Protein AF-Q23CN9-F1 (afdb_monomer)

Foldseek 3Di:
DDPVVVVVVVVVVVPDDPFDKWDWDAAPFLDQVNRFDWVPWDWDQDPVDSSTIITRGLPPDDQPDQPTARAALRNQNGNPVVPDCQREAACRNRHGHNAQDYLPDVFAFDAQAAQVRLVNNPVQWGAAPRNTTTDRHNDYPPAQAPAALPSLCRRPNQQFREAAPRNRDTFNAPDHNPAQFDDALPNLVGRDVQFSEAAPRRRDGFRAPDHNPDQFDAALPRCCTRPVCFSEAADRGRDGGNAPDHLPAQFDDAQVNQCGRPVHNQWGQALRRRDIFRAPDHLPAQFDAALRRQCRRPPPAFREAAPRRRDTHRAPDHLPAQFDDALPNCCGRPVCQSEAAPRRRDGHNAPDHLPDQFPAALPNCCTRPVCQSEAAPRRRDGHNAPDHLPDQFPAALVNCCGRPVCQREAAPRRRDGHNAPDHLPDQFPAALPNCCGRPVCQSEAAPRRRDGHNAPDHLPAQFPAALPNCCGRPVCQREAAPRRRDGFNAPDHLPDQFDAALPNCCTRPVCQREAAPRRRDGHNAPDHLPDQFQAALPNCCTRPVQQSEAAPRRRHGFGPQERHPDFDLVDPSRQAAQVRQCRRPNPQWGAQPSSRDIDRLPDQFDAALSSLCVNQPDDDLFQNHQAPRGGGHSAHLPDQFDDALPNCCGRPVPFRHADPRRRDGHDDPPDPVVVVVVVVVVVVVD

Mean predicted aligned error: 19.04 Å

Solvent-accessible surface area (backbone atoms only — not comparable to full-atom values): 35264 Å² total; per-residue (Å²): 136,67,73,68,60,59,54,54,57,60,63,64,67,73,70,76,79,79,72,41,61,23,38,77,32,80,42,96,46,66,51,38,87,67,37,83,70,37,64,98,53,50,65,35,70,29,92,91,40,75,64,25,23,18,36,61,50,32,71,85,64,52,96,84,46,85,80,43,47,48,45,37,41,63,52,16,34,9,58,24,58,89,82,44,77,23,42,17,15,16,63,79,10,41,43,55,30,61,48,76,46,51,43,77,42,90,71,29,59,41,72,72,37,37,45,71,43,21,33,55,27,36,84,50,23,17,17,19,74,82,15,39,29,49,34,84,39,99,62,55,63,84,50,66,55,82,44,37,40,70,47,18,31,59,26,50,35,91,69,17,33,20,18,21,64,83,13,44,48,60,26,70,44,93,60,55,47,81,55,69,56,80,43,39,41,69,33,17,44,59,26,30,91,74,20,39,22,16,23,67,84,13,47,43,58,28,72,49,97,58,58,50,82,53,72,57,80,42,37,42,72,40,17,41,59,26,34,65,83,18,34,21,18,22,66,86,11,50,47,58,33,70,49,95,59,56,55,84,58,70,55,81,43,41,43,69,37,24,19,56,22,63,72,35,91,44,28,17,16,22,64,82,15,44,45,68,28,72,31,92,56,56,48,83,54,69,57,82,43,37,41,69,38,18,34,41,26,31,68,95,56,23,36,28,20,20,70,87,13,47,44,58,29,69,50,93,59,61,52,83,53,70,56,78,47,39,42,72,35,14,40,57,27,34,66,83,17,34,19,19,22,67,86,14,44,44,56,28,67,45,96,56,57,52,84,55,72,53,80,41,38,42,71,33,15,43,59,30,36,65,83,17,35,21,16,22,65,83,12,47,45,57,25,70,49,95,60,56,47,83,53,72,55,81,41,36,43,70,39,16,41,58,29,32,69,83,18,36,22,17,24,69,86,14,48,44,58,31,71,50,96,61,56,54,84,56,71,56,80,41,36,41,70,41,16,37,60,27,34,69,83,18,35,20,16,21,65,84,14,50,43,60,30,70,44,96,57,58,45,82,58,68,54,81,43,41,41,71,34,16,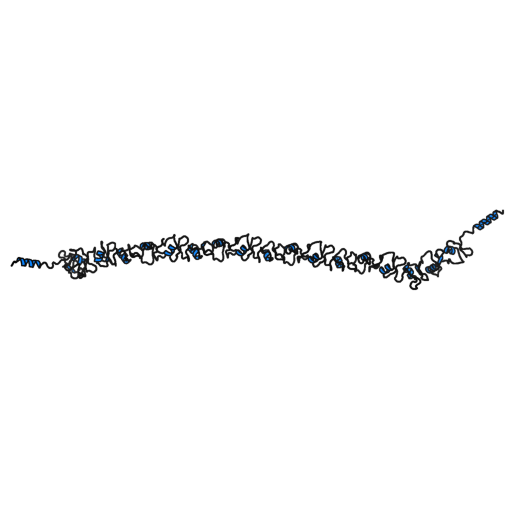39,61,28,36,64,83,16,35,22,18,23,60,82,15,47,43,60,29,71,49,95,61,57,47,83,54,74,55,80,42,35,42,72,38,16,41,60,27,35,65,80,19,35,21,15,22,69,84,13,49,44,59,25,69,42,96,59,57,48,83,52,71,55,79,40,37,42,70,36,15,40,52,26,34,66,82,19,28,18,16,20,63,79,15,48,43,59,18,55,72,91,39,73,46,69,86,63,53,45,88,39,88,91,45,43,37,38,48,66,46,19,25,58,25,76,38,85,56,25,35,32,40,98,82,11,65,45,66,42,61,55,76,54,74,49,75,39,46,40,71,54,17,25,71,57,54,42,87,85,79,68,43,32,26,18,27,21,82,63,11,27,56,30,56,51,69,58,79,64,70,57,77,43,39,41,67,49,19,38,65,25,35,67,88,22,36,36,35,38,99,83,13,58,46,57,40,67,92,82,73,75,72,66,64,63,58,58,57,57,56,57,58,66,75,74,112

Secondary structure (DSSP, 8-state):
--HHHHHHHHHHTT-S----PPPPB--SSS-GGGSPP-TT--EEE-SS-TT-EEES--TT--TT-TT-----HHHHHHHHTTT-S--EE-TTSS-EE--SS-TTSSS-B-TT--HHHHHHH-TTEEE-TTSSBEEE-SS-TT-SSS--HHHHHHHHGGGS-EE-TTSSSEE--SS-TT-SS---HHHHHHH-SS--EE-TTSS-EE--SS-TT-SS---HHHHHHH-TTS-EE-TTSS-EE--SS-TT-SS---HHHHHHHHTSTTEEE-TTSSSEEE-SS-TT-SS---HHHHHHHSTTTS-EE-TTSS-EE--SS-TT-SS---HHHHHHH-TTS-EE-TTSS-EE--SS-TT-SS---HHHHHHH-TTS-EE-TTSS-EE--SS-TT-SS---HHHHHHH-TTS-EE-TTSS-EE--SS-TT-SS---HHHHHHH-TTS-EE-TTSS-EE--SS-TT-SS---HHHHHHH-TTS-EE-TTSSSEE--SS-TT-SS---HHHHHHH-TTS-EE-TTSS-EE--SS-TT-SS---HHHHHHH-TTS-EE-TTSSSEE-TT---SS--TTSTTSPPPHHHHHHHH-TTEEE-TTSSSEEETT-SSS--HHHHHHHH-SSSSSS-EE-TTS-EESS-TT-SS---HHHHHHH-TTS-EE-TTSS-EE-S-SSHHHHHHHHHHHHT--

Radius of gyration: 93.59 Å; Cα contacts (8 Å, |Δi|>4): 1549; chains: 1; bounding box: 156×63×322 Å

InterPro domains:
  IPR009670 Cell surface immobilisation antigen SerH [PF06873] (5-372)
  IPR009670 Cell surface immobilisation antigen SerH [PF06873] (478-686)

pLDDT: mean 85.62, std 9.54, range [46.31, 95.75]

Structure (mmCIF, N/CA/C/O backbone):
data_AF-Q23CN9-F1
#
_entry.id   AF-Q23CN9-F1
#
loop_
_atom_site.group_PDB
_atom_site.id
_atom_site.type_symbol
_atom_site.label_atom_id
_atom_site.label_alt_id
_atom_site.label_comp_id
_atom_site.label_asym_id
_atom_site.label_entity_id
_atom_site.label_seq_id
_atom_site.pdbx_PDB_ins_code
_atom_site.Cartn_x
_atom_site.Cartn_y
_atom_site.Cartn_z
_atom_site.occupancy
_atom_site.B_iso_or_equiv
_atom_site.auth_seq_id
_atom_site.auth_comp_id
_atom_site.auth_asym_id
_atom_site.auth_atom_id
_atom_site.pdbx_PDB_model_num
ATOM 1 N N . MET A 1 1 ? -67.513 -4.764 156.537 1.00 50.72 1 MET A N 1
ATOM 2 C CA . MET A 1 1 ? -66.844 -5.267 155.318 1.00 50.72 1 MET A CA 1
ATOM 3 C C . MET A 1 1 ? -67.915 -5.419 154.244 1.00 50.72 1 MET A C 1
ATOM 5 O O . MET A 1 1 ? -68.909 -6.083 154.500 1.00 50.72 1 MET A O 1
ATOM 9 N N . ASN A 1 2 ? -67.818 -4.654 153.153 1.00 48.16 2 ASN A N 1
ATOM 10 C CA . ASN A 1 2 ? -68.946 -4.313 152.275 1.00 48.16 2 ASN A CA 1
ATOM 11 C C . ASN A 1 2 ? -69.102 -5.338 151.135 1.00 48.16 2 ASN A C 1
ATOM 13 O O . ASN A 1 2 ? -68.243 -5.419 150.259 1.00 48.16 2 ASN A O 1
ATOM 17 N N . ILE A 1 3 ? -70.211 -6.084 151.122 1.00 61.31 3 ILE A N 1
ATOM 18 C CA . ILE A 1 3 ? -70.510 -7.171 150.163 1.00 61.31 3 ILE A CA 1
ATOM 19 C C . ILE A 1 3 ? -70.499 -6.709 148.688 1.00 61.31 3 ILE A C 1
ATOM 21 O O . ILE A 1 3 ? -70.297 -7.510 147.780 1.00 61.31 3 ILE A O 1
ATOM 25 N N . LYS A 1 4 ? -70.627 -5.397 148.444 1.00 62.03 4 LYS A N 1
ATOM 26 C CA . LYS A 1 4 ? -70.562 -4.788 147.107 1.00 62.03 4 LYS A CA 1
ATOM 27 C C . LYS A 1 4 ? -69.176 -4.875 146.451 1.00 62.03 4 LYS A C 1
ATOM 29 O O . LYS A 1 4 ? -69.109 -4.913 145.229 1.00 62.03 4 LYS A O 1
ATOM 34 N N . PHE A 1 5 ? -68.089 -4.954 147.224 1.00 61.09 5 PHE A N 1
ATOM 35 C CA . PHE A 1 5 ? -66.735 -5.045 146.655 1.00 61.09 5 PHE A CA 1
ATOM 36 C C . PHE A 1 5 ? -66.397 -6.466 146.168 1.00 61.09 5 PHE A C 1
ATOM 38 O O . PHE A 1 5 ? -65.667 -6.622 145.196 1.00 61.09 5 PHE A O 1
ATOM 45 N N . LEU A 1 6 ? -66.989 -7.503 146.779 1.00 60.62 6 LEU A N 1
ATOM 46 C CA . LEU A 1 6 ? -66.800 -8.895 146.352 1.00 60.62 6 LEU A CA 1
ATOM 47 C C . LEU A 1 6 ? -67.572 -9.206 145.056 1.00 60.62 6 LEU A C 1
ATOM 49 O O . LEU A 1 6 ? -67.074 -9.928 144.201 1.00 60.62 6 LEU A O 1
ATOM 53 N N . ILE A 1 7 ? -68.761 -8.614 144.879 1.00 63.31 7 ILE A N 1
ATOM 54 C CA . ILE A 1 7 ? -69.578 -8.793 143.666 1.00 63.31 7 ILE A CA 1
ATOM 55 C C . ILE A 1 7 ? -68.938 -8.089 142.460 1.00 63.31 7 ILE A C 1
ATOM 57 O O . ILE A 1 7 ? -68.942 -8.644 141.366 1.00 63.31 7 ILE A O 1
ATOM 61 N N . PHE A 1 8 ? -68.320 -6.918 142.651 1.00 62.66 8 PHE A N 1
ATOM 62 C CA . PHE A 1 8 ? -67.631 -6.225 141.557 1.00 62.66 8 PHE A CA 1
ATOM 63 C C . PHE A 1 8 ? -66.349 -6.953 141.117 1.00 62.66 8 PHE A C 1
ATOM 65 O O . PHE A 1 8 ? -66.062 -6.996 139.929 1.00 62.66 8 PHE A O 1
ATOM 72 N N . TYR A 1 9 ? -65.626 -7.595 142.044 1.00 59.12 9 TYR A N 1
ATOM 73 C CA . TYR A 1 9 ? -64.430 -8.386 141.718 1.00 59.12 9 TYR A CA 1
ATOM 74 C C . TYR A 1 9 ? -64.764 -9.746 141.070 1.00 59.12 9 TYR A C 1
ATOM 76 O O . TYR A 1 9 ? -63.993 -10.252 140.261 1.00 59.12 9 TYR A O 1
ATOM 84 N N . LEU A 1 10 ? -65.931 -10.330 141.376 1.00 54.91 10 LEU A N 1
ATOM 85 C CA . LEU A 1 10 ? -66.420 -11.549 140.715 1.00 54.91 10 LEU A CA 1
ATOM 86 C C . LEU A 1 10 ? -67.009 -11.283 139.315 1.00 54.91 10 LEU A C 1
ATOM 88 O O . LEU A 1 10 ? -66.967 -12.174 138.474 1.00 54.91 10 LEU A O 1
ATOM 92 N N . LEU A 1 11 ? -67.500 -10.068 139.036 1.00 53.75 11 LEU A N 1
ATOM 93 C CA . LEU A 1 11 ? -68.001 -9.667 137.709 1.00 53.75 11 LEU A CA 1
ATOM 94 C C . LEU A 1 11 ? -66.905 -9.186 136.743 1.00 53.75 11 LEU A C 1
ATOM 96 O O . LEU A 1 11 ? -67.138 -9.165 135.539 1.00 53.75 11 LEU A O 1
ATOM 100 N N . THR A 1 12 ? -65.710 -8.836 137.227 1.00 50.97 12 THR A N 1
ATOM 101 C CA . THR A 1 12 ? -64.569 -8.480 136.361 1.00 50.97 12 THR A CA 1
ATOM 102 C C . THR A 1 12 ? -63.646 -9.659 136.040 1.00 50.97 12 THR A C 1
ATOM 104 O O . THR A 1 12 ? -62.832 -9.545 135.129 1.00 50.97 12 THR A O 1
ATOM 107 N N . LEU A 1 13 ? -63.795 -10.811 136.712 1.00 49.66 13 LEU A N 1
ATOM 108 C CA . LEU A 1 13 ? -63.097 -12.056 136.348 1.00 49.66 13 LEU A CA 1
ATOM 109 C C . LEU A 1 13 ? -63.828 -12.904 135.286 1.00 49.66 13 LEU A C 1
ATOM 111 O O . LEU A 1 13 ? -63.243 -13.861 134.789 1.00 49.66 13 LEU A O 1
ATOM 115 N N . SER A 1 14 ? -65.058 -12.554 134.890 1.00 46.31 14 SER A N 1
ATOM 116 C CA . SER A 1 14 ? -65.811 -13.255 133.833 1.00 46.31 14 SER A CA 1
ATOM 117 C C . SER A 1 14 ? -65.694 -12.624 132.436 1.00 46.31 14 SER A C 1
ATOM 119 O O . SER A 1 14 ? -66.422 -13.023 131.532 1.00 46.31 14 SER A O 1
ATOM 121 N N . GLN A 1 15 ? -64.778 -11.668 132.228 1.00 48.50 15 GLN A N 1
ATOM 122 C CA . GLN A 1 15 ? -64.507 -11.072 130.907 1.00 48.50 15 GLN A CA 1
ATOM 123 C C . GLN A 1 15 ? -63.141 -11.439 130.308 1.00 48.50 15 GLN A C 1
ATOM 125 O O . GLN A 1 15 ? -62.674 -10.783 129.380 1.00 48.50 15 GLN A O 1
ATOM 130 N N . VAL A 1 16 ? -62.496 -12.504 130.785 1.00 54.53 16 VAL A N 1
ATOM 131 C CA . VAL A 1 16 ? -61.285 -13.019 130.137 1.00 54.53 16 VAL A CA 1
ATOM 132 C C . VAL A 1 16 ? -61.692 -14.185 129.230 1.00 54.53 16 VAL A C 1
ATOM 134 O O . VAL A 1 16 ? -62.130 -15.219 129.724 1.00 54.53 16 VAL A O 1
ATOM 137 N N . PHE A 1 17 ? -61.556 -13.970 127.915 1.00 54.41 17 PHE A N 1
ATOM 138 C CA . PHE A 1 17 ? -61.868 -14.864 126.782 1.00 54.41 17 PHE A CA 1
ATOM 139 C C . PHE A 1 17 ? -63.348 -14.940 126.354 1.00 54.41 17 PHE A C 1
ATOM 141 O O . PHE A 1 17 ? -63.997 -15.977 126.470 1.00 54.41 17 PHE A O 1
ATOM 148 N N . ALA A 1 18 ? -63.877 -13.856 125.773 1.00 58.28 18 ALA A N 1
ATOM 149 C CA . ALA A 1 18 ? -64.993 -14.001 124.838 1.00 58.28 18 ALA A CA 1
ATOM 150 C C . ALA A 1 18 ? -64.440 -14.621 123.544 1.00 58.28 18 ALA A C 1
ATOM 152 O O . ALA A 1 18 ? -63.675 -13.971 122.832 1.00 58.28 18 ALA A O 1
ATOM 153 N N . GLN A 1 19 ? -64.780 -15.885 123.286 1.00 70.31 19 GLN A N 1
ATOM 154 C CA . GLN A 1 19 ? -64.526 -16.528 121.995 1.00 70.31 19 GLN A CA 1
ATOM 155 C C . GLN A 1 19 ? -65.208 -15.688 120.911 1.00 70.31 19 GLN A C 1
ATOM 157 O O . GLN A 1 19 ? -66.369 -15.307 121.075 1.00 70.31 19 GLN A O 1
ATOM 162 N N . ILE A 1 20 ? -64.482 -15.360 119.842 1.00 81.44 20 ILE A N 1
ATOM 163 C CA . ILE A 1 20 ? -65.046 -14.658 118.684 1.00 81.44 20 ILE A CA 1
ATOM 164 C C . ILE A 1 20 ? -65.375 -15.748 117.666 1.00 81.44 20 ILE A C 1
ATOM 166 O O . ILE A 1 20 ? -64.454 -16.206 116.983 1.00 81.44 20 ILE A O 1
ATOM 170 N N . PRO A 1 21 ? -66.632 -16.221 117.587 1.00 83.19 21 PRO A N 1
ATOM 171 C CA . PRO A 1 21 ? -67.009 -17.180 116.560 1.00 83.19 21 PRO A CA 1
ATOM 172 C C . PRO A 1 21 ? -66.819 -16.554 115.175 1.00 83.19 21 PRO A C 1
ATOM 174 O O . PRO A 1 21 ? -67.012 -15.350 114.989 1.00 83.19 21 PRO A O 1
ATOM 177 N N . GLY A 1 22 ? -66.426 -17.375 114.205 1.00 86.75 22 GLY A N 1
ATOM 178 C CA . GLY A 1 22 ? -66.382 -16.968 112.807 1.00 86.75 22 GLY A CA 1
ATOM 179 C C . GLY A 1 22 ? -67.782 -16.728 112.232 1.00 86.75 22 GLY A C 1
ATOM 180 O O . GLY A 1 22 ? -68.793 -17.143 112.793 1.00 86.75 22 GLY A O 1
ATOM 181 N N . ALA A 1 23 ? -67.840 -16.065 111.084 1.00 88.25 23 ALA A N 1
ATOM 182 C CA . ALA A 1 23 ? -69.029 -15.939 110.262 1.00 88.25 23 ALA A CA 1
ATOM 183 C C . ALA A 1 23 ? -69.359 -17.237 109.525 1.00 88.25 23 ALA A C 1
ATOM 185 O O . ALA A 1 23 ? -68.471 -18.037 109.205 1.00 88.25 23 ALA A O 1
ATOM 186 N N . ASP A 1 24 ? -70.641 -17.381 109.204 1.00 88.81 24 ASP A N 1
ATOM 187 C CA . ASP A 1 24 ? -71.175 -18.473 108.404 1.00 88.81 24 ASP A CA 1
ATOM 188 C C . ASP A 1 24 ? -70.542 -18.518 107.007 1.00 88.81 24 ASP A C 1
ATOM 190 O O . ASP A 1 24 ? -70.608 -17.552 106.243 1.00 88.81 24 ASP A O 1
ATOM 194 N N . VAL A 1 25 ? -69.983 -19.673 106.644 1.00 89.00 25 VAL A N 1
ATOM 195 C CA . VAL A 1 25 ? -69.481 -19.957 105.295 1.00 89.00 25 VAL A CA 1
ATOM 196 C C . VAL A 1 25 ? -70.032 -21.275 104.762 1.00 89.00 25 VAL A C 1
ATOM 198 O O . VAL A 1 25 ? -70.425 -22.169 105.515 1.00 89.00 25 VAL A O 1
ATOM 201 N N . ASN A 1 26 ? -70.067 -21.397 103.436 1.00 88.94 26 ASN A N 1
ATOM 202 C CA . ASN A 1 26 ? -70.560 -22.587 102.754 1.00 88.94 26 ASN A CA 1
ATOM 203 C C . ASN A 1 26 ? -69.397 -23.532 102.426 1.00 88.94 26 ASN A C 1
ATOM 205 O O . ASN A 1 26 ? -68.664 -23.313 101.460 1.00 88.94 26 ASN A O 1
ATOM 209 N N . CYS A 1 27 ? -69.227 -24.580 103.228 1.00 83.50 27 CYS A N 1
ATOM 210 C CA . CYS A 1 27 ? -68.338 -25.679 102.866 1.00 83.50 27 CYS A CA 1
ATOM 211 C C . CYS A 1 27 ? -68.999 -26.538 101.779 1.00 83.50 27 CYS A C 1
ATOM 213 O O . CYS A 1 27 ? -70.216 -26.572 101.655 1.00 83.50 27 CYS A O 1
ATOM 215 N N . SER A 1 28 ? -68.214 -27.250 100.971 1.00 79.81 28 SER A N 1
ATOM 216 C CA . SER A 1 28 ? -68.695 -28.040 99.818 1.00 79.81 28 SER A CA 1
ATOM 217 C C . SER A 1 28 ? -69.772 -29.096 100.145 1.00 79.81 28 SER A C 1
ATOM 219 O O . SER A 1 28 ? -70.374 -29.661 99.233 1.00 79.81 28 SER A O 1
ATOM 221 N N . SER A 1 29 ? -70.046 -29.339 101.429 1.00 77.12 29 SER A N 1
ATOM 222 C CA . SER A 1 29 ? -71.188 -30.091 101.946 1.00 77.12 29 SER A CA 1
ATOM 223 C C . SER A 1 29 ? -71.685 -29.471 103.258 1.00 77.12 29 SER A C 1
ATOM 225 O O . SER A 1 29 ? -70.919 -28.782 103.928 1.00 77.12 29 SER A O 1
ATOM 227 N N . SER A 1 30 ? -72.906 -29.809 103.688 1.00 75.94 30 SER A N 1
ATOM 228 C CA . SER A 1 30 ? -73.444 -29.434 105.008 1.00 75.94 30 SER A CA 1
ATOM 229 C C . SER A 1 30 ? -72.707 -30.081 106.193 1.00 75.94 30 SER A C 1
ATOM 231 O O . SER A 1 30 ? -73.055 -29.813 107.336 1.00 75.94 30 SER A O 1
ATOM 233 N N . ASP A 1 31 ? -71.728 -30.956 105.946 1.00 85.06 31 ASP A N 1
ATOM 234 C CA . ASP A 1 31 ? -70.850 -31.531 106.963 1.00 85.06 31 ASP A CA 1
ATOM 235 C C . ASP A 1 31 ? -69.568 -30.692 107.088 1.00 85.06 31 ASP A C 1
ATOM 237 O O . ASP A 1 31 ? -68.733 -30.655 106.177 1.00 85.06 31 ASP A O 1
ATOM 241 N N . CYS A 1 32 ? -69.408 -30.026 108.234 1.00 86.50 32 CYS A N 1
ATOM 242 C CA . CYS A 1 32 ? -68.279 -29.134 108.500 1.00 86.50 32 CYS A CA 1
ATOM 243 C C . CYS A 1 32 ? -66.931 -29.852 108.645 1.00 86.50 32 CYS A C 1
ATOM 245 O O . CYS A 1 32 ? -65.888 -29.198 108.634 1.00 86.50 32 CYS A O 1
ATOM 247 N N . SER A 1 33 ? -66.914 -31.187 108.718 1.00 84.12 33 SER A N 1
ATOM 248 C CA . SER A 1 33 ? -65.672 -31.962 108.628 1.00 84.12 33 SER A CA 1
ATOM 249 C C . SER A 1 33 ? -65.053 -31.951 107.222 1.00 84.12 33 SER A C 1
ATOM 251 O O . SER A 1 33 ? -63.854 -32.186 107.086 1.00 84.12 33 SER A O 1
ATOM 253 N N . ASN A 1 34 ? -65.836 -31.606 106.190 1.00 86.31 34 ASN A N 1
ATOM 254 C CA . ASN A 1 34 ? -65.372 -31.475 104.804 1.00 86.31 34 ASN A CA 1
ATOM 255 C C . ASN A 1 34 ? -64.870 -30.062 104.458 1.00 86.31 34 ASN A C 1
ATOM 257 O O . ASN A 1 34 ? -64.465 -29.812 103.320 1.00 86.31 34 ASN A O 1
ATOM 261 N N . CYS A 1 35 ? -64.900 -29.122 105.408 1.00 87.62 35 CYS A N 1
ATOM 262 C CA . CYS A 1 35 ? -64.265 -27.821 105.230 1.00 87.62 35 CYS A CA 1
ATOM 263 C C . CYS A 1 35 ? -62.733 -27.980 105.122 1.00 87.62 35 CYS A C 1
ATOM 265 O O . CYS A 1 35 ? -62.167 -28.895 105.729 1.00 87.62 35 CYS A O 1
ATOM 267 N N . PRO A 1 36 ? -62.024 -27.089 104.401 1.00 87.94 36 PRO A N 1
ATOM 268 C CA . PRO A 1 36 ? -60.571 -27.159 104.309 1.00 87.94 36 PRO A CA 1
ATOM 269 C C . PRO A 1 36 ? -59.924 -27.130 105.703 1.00 87.94 36 PRO A C 1
ATOM 271 O O . PRO A 1 36 ? -60.311 -26.296 106.531 1.00 87.94 36 PRO A O 1
ATOM 274 N N . PRO A 1 37 ? -58.942 -28.006 105.980 1.00 82.88 37 PRO A N 1
ATOM 275 C CA . PRO A 1 37 ? -58.291 -28.049 107.281 1.00 82.88 37 PRO A CA 1
ATOM 276 C C . PRO A 1 37 ? -57.591 -26.716 107.560 1.00 82.88 37 PRO A C 1
ATOM 278 O O . PRO A 1 37 ? -56.769 -26.275 106.764 1.00 82.88 37 PRO A O 1
ATOM 281 N N . ALA A 1 38 ? -57.901 -26.094 108.697 1.00 81.62 38 ALA A N 1
ATOM 282 C CA . ALA A 1 38 ? -57.272 -24.859 109.157 1.00 81.62 38 ALA A CA 1
ATOM 283 C C . ALA A 1 38 ? -56.422 -25.170 110.396 1.00 81.62 38 ALA A C 1
ATOM 285 O O . ALA A 1 38 ? -56.951 -25.482 111.462 1.00 81.62 38 ALA A O 1
ATOM 286 N N . SER A 1 39 ? -55.094 -25.140 110.256 1.00 80.88 39 SER A N 1
ATOM 287 C CA . SER A 1 39 ? -54.181 -25.546 111.332 1.00 80.88 39 SER A CA 1
ATOM 288 C C . SER A 1 39 ? -54.361 -24.668 112.574 1.00 80.88 39 SER A C 1
ATOM 290 O O . SER A 1 39 ? -54.199 -23.451 112.506 1.00 80.88 39 SER A O 1
ATOM 292 N N . GLY A 1 40 ? -54.706 -25.285 113.708 1.00 82.06 40 GLY A N 1
ATOM 293 C CA . GLY A 1 40 ? -54.979 -24.581 114.967 1.00 82.06 40 GLY A CA 1
ATOM 294 C C . GLY A 1 40 ? -56.414 -24.064 115.131 1.00 82.06 40 GLY A C 1
ATOM 295 O O . GLY A 1 40 ? -56.702 -23.438 116.148 1.00 82.06 40 GLY A O 1
ATOM 296 N N . PHE A 1 41 ? -57.317 -24.353 114.187 1.00 87.81 41 PHE A N 1
ATOM 297 C CA . PHE A 1 41 ? -58.720 -23.935 114.230 1.00 87.81 41 PHE A CA 1
ATOM 298 C C . PHE A 1 41 ? -59.663 -25.119 113.997 1.00 87.81 41 PHE A C 1
ATOM 300 O O . PHE A 1 41 ? -59.309 -26.100 113.348 1.00 87.81 41 PHE A O 1
ATOM 307 N N . THR A 1 42 ? -60.876 -25.036 114.547 1.00 89.44 42 THR A N 1
ATOM 308 C CA . THR A 1 42 ? -61.881 -26.106 114.443 1.00 89.44 42 THR A CA 1
ATOM 309 C C . THR A 1 42 ? -63.133 -25.578 113.759 1.00 89.44 42 THR A C 1
ATOM 311 O O . THR A 1 42 ? -63.693 -24.569 114.191 1.00 89.44 42 THR A O 1
ATOM 314 N N . TRP A 1 43 ? -63.564 -26.269 112.704 1.00 91.19 43 TRP A N 1
ATOM 315 C CA . TRP A 1 43 ? -64.849 -26.039 112.052 1.00 91.19 43 TRP A CA 1
ATOM 316 C C . TRP A 1 43 ? -65.971 -26.692 112.855 1.00 91.19 43 TRP A C 1
ATOM 318 O O . TRP A 1 43 ? -65.872 -27.861 113.230 1.00 91.19 43 TRP A O 1
ATOM 328 N N . ILE A 1 44 ? -67.047 -25.951 113.092 1.00 90.56 44 ILE A N 1
ATOM 329 C CA . ILE A 1 44 ? -68.270 -26.444 113.726 1.00 90.56 44 ILE A CA 1
ATOM 330 C C . ILE A 1 44 ? -69.490 -26.030 112.900 1.00 90.56 44 ILE A C 1
ATOM 332 O O . ILE A 1 44 ? -69.430 -25.083 112.112 1.00 90.56 44 ILE A O 1
ATOM 336 N N . GLN A 1 45 ? -70.604 -26.739 113.089 1.00 90.12 45 GLN A N 1
ATOM 337 C CA . GLN A 1 45 ? -71.892 -26.348 112.515 1.00 90.12 45 GLN A CA 1
ATOM 338 C C . GLN A 1 45 ? -72.306 -24.980 113.063 1.00 90.12 45 GLN A C 1
ATOM 340 O O . GLN A 1 45 ? -72.236 -24.766 114.277 1.00 90.12 45 GLN A O 1
ATOM 345 N N . SER A 1 46 ? -72.768 -24.080 112.194 1.00 87.62 46 SER A N 1
ATOM 346 C CA . SER A 1 46 ? -73.350 -22.818 112.648 1.00 87.62 46 SER A CA 1
ATOM 347 C C . SER A 1 46 ? -74.590 -23.079 113.503 1.00 87.62 46 SER A C 1
ATOM 349 O O . SER A 1 46 ? -75.441 -23.910 113.169 1.00 87.62 46 SER A O 1
ATOM 351 N N . THR A 1 47 ? -74.705 -22.350 114.612 1.00 84.62 47 THR A N 1
ATOM 352 C CA . THR A 1 47 ? -75.905 -22.373 115.455 1.00 84.62 47 THR A CA 1
ATOM 353 C C . THR A 1 47 ? -77.087 -21.672 114.793 1.00 84.62 47 THR A C 1
ATOM 355 O O . THR A 1 47 ? -78.231 -22.008 115.099 1.00 84.62 47 THR A O 1
ATOM 358 N N . ASP A 1 48 ? -76.814 -20.742 113.875 1.00 84.94 48 ASP A N 1
ATOM 359 C CA . ASP A 1 48 ? -77.822 -19.905 113.224 1.00 84.94 48 ASP A CA 1
ATOM 360 C C . ASP A 1 48 ? -78.320 -20.531 111.913 1.00 84.94 48 ASP A C 1
ATOM 362 O O . ASP A 1 48 ? -79.483 -20.360 111.538 1.00 84.94 48 ASP A O 1
ATOM 366 N N . ASN A 1 49 ? -77.478 -21.319 111.235 1.00 86.19 49 ASN A N 1
ATOM 367 C CA . ASN A 1 49 ? -77.848 -22.027 110.014 1.00 86.19 49 ASN A CA 1
ATOM 368 C C . ASN A 1 49 ? -77.201 -23.416 109.929 1.00 86.19 49 ASN A C 1
ATOM 370 O O . ASN A 1 49 ? -76.026 -23.555 109.607 1.00 86.19 49 ASN A O 1
ATOM 374 N N . GLN A 1 50 ? -78.004 -24.470 110.100 1.00 83.94 50 GLN A N 1
ATOM 375 C CA . GLN A 1 50 ? -77.527 -25.860 110.046 1.00 83.94 50 GLN A CA 1
ATOM 376 C C . GLN A 1 50 ? -76.938 -26.284 108.688 1.00 83.94 50 GLN A C 1
ATOM 378 O O . GLN A 1 50 ? -76.383 -27.369 108.605 1.00 83.94 50 GLN A O 1
ATOM 383 N N . ASN A 1 51 ? -77.023 -25.473 107.629 1.00 86.31 51 ASN A N 1
ATOM 384 C CA . ASN A 1 51 ? -76.366 -25.753 106.347 1.00 86.31 51 ASN A CA 1
ATOM 385 C C . ASN A 1 51 ? -75.021 -25.027 106.170 1.00 86.31 51 ASN A C 1
ATOM 387 O O . ASN A 1 51 ? -74.399 -25.180 105.123 1.00 86.31 51 ASN A O 1
ATOM 391 N N . LEU A 1 52 ? -74.589 -24.225 107.147 1.00 89.88 52 LEU A N 1
ATOM 392 C CA . LEU A 1 52 ? -73.357 -23.438 107.095 1.00 89.88 52 LEU A CA 1
ATOM 393 C C . LEU A 1 52 ? -72.408 -23.834 108.229 1.00 89.88 52 LEU A C 1
ATOM 395 O O . LEU A 1 52 ? -72.809 -24.400 109.250 1.00 89.88 52 LEU A O 1
ATOM 399 N N . CYS A 1 53 ? -71.133 -23.525 108.031 1.00 91.44 53 CYS A N 1
ATOM 400 C CA . CYS A 1 53 ? -70.058 -23.836 108.961 1.00 91.44 53 CYS A CA 1
ATOM 401 C C . CYS A 1 53 ? -69.385 -22.557 109.445 1.00 91.44 53 CYS A C 1
ATOM 403 O O . CYS A 1 53 ? -69.280 -21.585 108.698 1.00 91.44 53 CYS A O 1
ATOM 405 N N . ILE A 1 54 ? -68.898 -22.578 110.683 1.00 91.25 54 ILE A N 1
ATOM 406 C CA . ILE A 1 54 ? -68.129 -21.485 111.286 1.00 91.25 54 ILE A CA 1
ATOM 407 C C . ILE A 1 54 ? -66.851 -22.029 111.912 1.00 91.25 54 ILE A C 1
ATOM 409 O O . ILE A 1 54 ? -66.798 -23.183 112.345 1.00 91.25 54 ILE A O 1
ATOM 413 N N . ILE A 1 55 ? -65.819 -21.196 112.008 1.00 91.31 55 ILE A N 1
ATOM 414 C CA . ILE A 1 55 ? -64.696 -21.472 112.905 1.00 91.31 55 ILE A CA 1
ATOM 415 C C . ILE A 1 55 ? -65.140 -21.184 114.339 1.00 91.31 55 ILE A C 1
ATOM 417 O O . ILE A 1 55 ? -65.624 -20.094 114.636 1.00 91.31 55 ILE A O 1
ATOM 421 N N . GLN A 1 56 ? -64.963 -22.161 115.232 1.00 88.81 56 GLN A N 1
ATOM 422 C CA . GLN A 1 56 ? -65.412 -22.077 116.624 1.00 88.81 56 GLN A CA 1
ATOM 423 C C . GLN A 1 56 ? -64.854 -20.849 117.358 1.00 88.81 56 GLN A C 1
ATOM 425 O O . GLN A 1 56 ? -65.558 -20.241 118.162 1.00 88.81 56 GLN A O 1
ATOM 430 N N . ASP A 1 57 ? -63.592 -20.504 117.101 1.00 87.94 57 ASP A N 1
ATOM 431 C CA . ASP A 1 57 ? -62.930 -19.373 117.739 1.00 87.94 57 ASP A CA 1
ATOM 432 C C . ASP A 1 57 ? -61.831 -18.790 116.844 1.00 87.94 57 ASP A C 1
ATOM 434 O O . ASP A 1 57 ? -60.803 -19.420 116.582 1.00 87.94 57 ASP A O 1
ATOM 438 N N . CYS A 1 58 ? -62.052 -17.566 116.382 1.00 87.00 58 CYS A N 1
ATOM 439 C CA . CYS A 1 58 ? -61.139 -16.819 115.531 1.00 87.00 58 CYS A CA 1
ATOM 440 C C . CYS A 1 58 ? -60.156 -15.942 116.316 1.00 87.00 58 CYS A C 1
ATOM 442 O O . CYS A 1 58 ? -59.298 -15.308 115.706 1.00 87.00 58 CYS A O 1
ATOM 444 N N . THR A 1 59 ? -60.222 -15.907 117.652 1.00 83.88 59 THR A N 1
ATOM 445 C CA . THR A 1 59 ? -59.351 -15.048 118.482 1.00 83.88 59 THR A CA 1
ATOM 446 C C . THR A 1 59 ? -57.861 -15.369 118.351 1.00 83.88 59 THR A C 1
ATOM 448 O O . THR A 1 59 ? -57.025 -14.483 118.514 1.00 83.88 59 THR A O 1
ATOM 451 N N . ASN A 1 60 ? -57.520 -16.616 118.013 1.00 80.44 60 ASN A N 1
ATOM 452 C CA . ASN A 1 60 ? -56.138 -17.056 117.797 1.00 80.44 60 ASN A CA 1
ATOM 453 C C . ASN A 1 60 ? -55.593 -16.689 116.406 1.00 80.44 60 ASN A C 1
ATOM 455 O O . ASN A 1 60 ? -54.401 -16.874 116.135 1.00 80.44 60 ASN A O 1
ATOM 459 N N . TYR A 1 61 ? -56.441 -16.177 115.510 1.00 83.75 61 TYR A N 1
ATOM 460 C CA . TYR A 1 61 ? -55.980 -15.638 114.242 1.00 83.75 61 TYR A CA 1
ATOM 461 C C . TYR A 1 61 ? -55.414 -14.233 114.447 1.00 83.75 61 TYR A C 1
ATOM 463 O O . TYR A 1 61 ? -56.041 -13.355 115.033 1.00 83.75 61 TYR A O 1
ATOM 471 N N . SER A 1 62 ? -54.217 -14.013 113.917 1.00 79.31 62 SER A N 1
ATOM 472 C CA . SER A 1 62 ? -53.567 -12.710 113.909 1.00 79.31 62 SER A CA 1
ATOM 473 C C . SER A 1 62 ? -52.996 -12.464 112.528 1.00 79.31 62 SER A C 1
ATOM 475 O O . SER A 1 62 ? -52.111 -13.196 112.093 1.00 79.31 62 SER A O 1
ATOM 477 N N . SER A 1 63 ? -53.440 -11.387 111.879 1.00 69.62 63 SER A N 1
ATOM 478 C CA . SER A 1 63 ? -52.925 -10.956 110.575 1.00 69.62 63 SER A CA 1
ATOM 479 C C . SER A 1 63 ? -51.457 -10.507 110.610 1.00 69.62 63 SER A C 1
ATOM 481 O O . SER A 1 63 ? -50.914 -10.137 109.574 1.00 69.62 63 SER A O 1
ATOM 483 N N . THR A 1 64 ? -50.818 -10.490 111.786 1.00 69.25 64 THR A N 1
ATOM 484 C CA . THR A 1 64 ? -49.402 -10.134 111.969 1.00 69.25 64 THR A CA 1
ATOM 485 C C . THR A 1 64 ? -48.520 -11.321 112.365 1.00 69.25 64 THR A C 1
ATOM 487 O O . THR A 1 64 ? -47.306 -11.156 112.480 1.00 69.25 64 THR A O 1
ATOM 490 N N . SER A 1 65 ? -49.092 -12.515 112.570 1.00 67.25 65 SER A N 1
ATOM 491 C CA . SER A 1 65 ? -48.349 -13.708 112.988 1.00 67.25 65 SER A CA 1
ATOM 492 C C . SER A 1 65 ? -48.122 -14.663 111.817 1.00 67.25 65 SER A C 1
ATOM 494 O O . SER A 1 65 ? -49.028 -15.375 111.417 1.00 67.25 65 SER A O 1
ATOM 496 N N . ASN A 1 66 ? -46.889 -14.785 111.320 1.00 62.62 66 ASN A N 1
ATOM 497 C CA . ASN A 1 66 ? -46.543 -15.723 110.233 1.00 62.62 66 ASN A CA 1
ATOM 498 C C . ASN A 1 66 ? -46.548 -17.214 110.650 1.00 62.62 66 ASN A C 1
ATOM 500 O O . ASN A 1 66 ? -45.978 -18.056 109.960 1.00 62.62 66 ASN A O 1
ATOM 504 N N . SER A 1 67 ? -47.127 -17.552 111.802 1.00 70.06 67 SER A N 1
ATOM 505 C CA . SER A 1 67 ? -47.153 -18.914 112.341 1.00 70.06 67 SER A CA 1
ATOM 506 C C . SER A 1 67 ? -48.352 -19.737 111.869 1.00 70.06 67 SER A C 1
ATOM 508 O O . SER A 1 67 ? -48.376 -20.944 112.109 1.00 70.06 67 SER A O 1
ATOM 510 N N . GLN A 1 68 ? -49.358 -19.117 111.240 1.00 80.38 68 GLN A N 1
ATOM 511 C CA . GLN A 1 68 ? -50.487 -19.857 110.678 1.00 80.38 68 GLN A CA 1
ATOM 512 C C . GLN A 1 68 ? -50.110 -20.444 109.313 1.00 80.38 68 GLN A C 1
ATOM 514 O O . GLN A 1 68 ? -49.440 -19.805 108.507 1.00 80.38 68 GLN A O 1
ATOM 519 N N . THR A 1 69 ? -50.535 -21.679 109.061 1.00 82.88 69 THR A N 1
ATOM 520 C CA . THR A 1 69 ? -50.366 -22.378 107.779 1.00 82.88 69 THR A CA 1
ATOM 521 C C . THR A 1 69 ? -51.660 -23.112 107.439 1.00 82.88 69 THR A C 1
ATOM 523 O O . THR A 1 69 ? -52.423 -23.483 108.335 1.00 82.88 69 THR A O 1
ATOM 526 N N . GLY A 1 70 ? -51.923 -23.323 106.149 1.00 82.38 70 GLY A N 1
ATOM 527 C CA . GLY A 1 70 ? -53.141 -23.995 105.687 1.00 82.38 70 GLY A CA 1
ATOM 528 C C . GLY A 1 70 ? -54.402 -23.128 105.751 1.00 82.38 70 GLY A C 1
ATOM 529 O O . GLY A 1 70 ? -55.504 -23.660 105.831 1.00 82.38 70 GLY A O 1
ATOM 530 N N . LEU A 1 71 ? -54.274 -21.799 105.732 1.00 88.56 71 LEU A N 1
ATOM 531 C CA . LEU A 1 71 ? -55.430 -20.915 105.602 1.00 88.56 71 LEU A CA 1
ATOM 532 C C . LEU A 1 71 ? -56.062 -21.080 104.214 1.00 88.56 71 LEU A C 1
ATOM 534 O O . LEU A 1 71 ? -55.363 -21.118 103.203 1.00 88.56 71 LEU A O 1
ATOM 538 N N . SER A 1 72 ? -57.390 -21.156 104.175 1.00 90.44 72 SER A N 1
ATOM 539 C CA . SER A 1 72 ? -58.189 -21.212 102.947 1.00 90.44 72 SER A CA 1
ATOM 540 C C . SER A 1 72 ? -59.065 -19.968 102.817 1.00 90.44 72 SER A C 1
ATOM 542 O O . SER A 1 72 ? -59.306 -19.270 103.802 1.00 90.44 72 SER A O 1
ATOM 544 N N . ASP A 1 73 ? -59.601 -19.704 101.625 1.00 90.00 73 ASP A N 1
ATOM 545 C CA . ASP A 1 73 ? -60.549 -18.596 101.435 1.00 90.00 73 ASP A CA 1
ATOM 546 C C . ASP A 1 73 ? -61.768 -18.734 102.351 1.00 90.00 73 ASP A C 1
ATOM 548 O O . ASP A 1 73 ? -62.217 -17.754 102.933 1.00 90.00 73 ASP A O 1
ATOM 552 N N . LEU A 1 74 ? -62.250 -19.965 102.554 1.00 89.88 74 LEU A N 1
ATOM 553 C CA . LEU A 1 74 ? -63.337 -20.257 103.489 1.00 89.88 74 LEU A CA 1
ATOM 554 C C . LEU A 1 74 ? -62.960 -19.881 104.924 1.00 89.88 74 LEU A C 1
ATOM 556 O O . LEU A 1 74 ? -63.762 -19.268 105.626 1.00 89.88 74 LEU A O 1
ATOM 560 N N . PHE A 1 75 ? -61.733 -20.188 105.354 1.00 90.94 75 PHE A N 1
ATOM 561 C CA . PHE A 1 75 ? -61.241 -19.763 106.664 1.00 90.94 75 PHE A CA 1
ATOM 562 C C . PHE A 1 75 ? -61.240 -18.233 106.794 1.00 90.94 75 PHE A C 1
ATOM 564 O O . PHE A 1 75 ? -61.733 -17.702 107.787 1.00 90.94 75 PHE A O 1
ATOM 571 N N . CYS A 1 76 ? -60.734 -17.522 105.786 1.00 89.88 76 CYS A N 1
ATOM 572 C CA . CYS A 1 76 ? -60.668 -16.062 105.796 1.00 89.88 76 CYS A CA 1
ATOM 573 C C . CYS A 1 76 ? -62.060 -15.420 105.794 1.00 89.88 76 CYS A C 1
ATOM 575 O O . CYS A 1 76 ? -62.322 -14.503 106.571 1.00 89.88 76 CYS A O 1
ATOM 577 N N . GLN A 1 77 ? -62.991 -15.956 105.005 1.00 89.00 77 GLN A N 1
ATOM 578 C CA . GLN A 1 77 ? -64.392 -15.541 105.029 1.00 89.00 77 GLN A CA 1
ATOM 579 C C . GLN A 1 77 ? -65.047 -15.811 106.386 1.00 89.00 77 GLN A C 1
ATOM 581 O O . GLN A 1 77 ? -65.822 -14.981 106.849 1.00 89.00 77 GLN A O 1
ATOM 586 N N . SER A 1 78 ? -64.714 -16.909 107.069 1.00 89.56 78 SER A N 1
ATOM 587 C CA . SER A 1 78 ? -65.269 -17.174 108.397 1.00 89.56 78 SER A CA 1
ATOM 588 C C . SER A 1 78 ? -64.658 -16.238 109.445 1.00 89.56 78 SER A C 1
ATOM 590 O O . SER A 1 78 ? -65.375 -15.488 110.095 1.00 89.56 78 SER A O 1
ATOM 592 N N . CYS A 1 79 ? -63.335 -16.177 109.582 1.00 86.88 79 CYS A N 1
ATOM 593 C CA . CYS A 1 79 ? -62.726 -15.442 110.691 1.00 86.88 79 CYS A CA 1
ATOM 594 C C . CYS A 1 79 ? -62.610 -13.925 110.525 1.00 86.88 79 CYS A C 1
ATOM 596 O O . CYS A 1 79 ? -62.428 -13.232 111.526 1.00 86.88 79 CYS A O 1
ATOM 598 N N . LEU A 1 80 ? -62.710 -13.388 109.306 1.00 83.56 80 LEU A N 1
ATOM 599 C CA . LEU A 1 80 ? -62.449 -11.967 109.053 1.00 83.56 80 LEU A CA 1
ATOM 600 C C . LEU A 1 80 ? -63.583 -11.199 108.387 1.00 83.56 80 LEU A C 1
ATOM 602 O O . LEU A 1 80 ? -63.535 -9.968 108.422 1.00 83.56 80 LEU A O 1
ATOM 606 N N . SER A 1 81 ? -64.614 -11.861 107.850 1.00 68.38 81 SER A N 1
ATOM 607 C CA . SER A 1 81 ? -65.697 -11.168 107.127 1.00 68.38 81 SER A CA 1
ATOM 608 C C . SER A 1 81 ? -66.488 -10.166 107.972 1.00 68.38 81 SER A C 1
ATOM 610 O O . SER A 1 81 ? -67.147 -9.297 107.406 1.00 68.38 81 SER A O 1
ATOM 612 N N . GLN A 1 82 ? -66.410 -10.244 109.306 1.00 60.69 82 GLN A N 1
ATOM 613 C CA . GLN A 1 82 ? -67.118 -9.326 110.207 1.00 60.69 82 GLN A CA 1
ATOM 614 C C . GLN A 1 82 ? -66.292 -8.105 110.638 1.00 60.69 82 GLN A C 1
ATOM 616 O O . GLN A 1 82 ? -66.859 -7.137 111.140 1.00 60.69 82 GLN A O 1
ATOM 621 N N . THR A 1 83 ? -64.966 -8.129 110.470 1.00 62.94 83 THR A N 1
ATOM 622 C CA . THR A 1 83 ? -64.063 -7.114 111.051 1.00 62.94 83 THR A CA 1
ATOM 623 C C . THR A 1 83 ? -63.068 -6.517 110.059 1.00 62.94 83 THR A C 1
ATOM 625 O O . THR A 1 83 ? -62.486 -5.470 110.343 1.00 62.94 83 THR A O 1
ATOM 628 N N . SER A 1 84 ? -62.875 -7.126 108.885 1.00 63.94 84 SER A N 1
ATOM 629 C CA . SER A 1 84 ? -61.969 -6.617 107.853 1.00 63.94 84 SER A CA 1
ATOM 630 C C . SER A 1 84 ? -62.395 -7.042 106.444 1.00 63.94 84 SER A C 1
ATOM 632 O O . SER A 1 84 ? -63.085 -8.038 106.255 1.00 63.94 84 SER A O 1
ATOM 634 N N . ASN A 1 85 ? -61.931 -6.315 105.425 1.00 70.44 85 ASN A N 1
ATOM 635 C CA . ASN A 1 85 ? -62.153 -6.674 104.017 1.00 70.44 85 ASN A CA 1
ATOM 636 C C . ASN A 1 85 ? -61.268 -7.859 103.545 1.00 70.44 85 ASN A C 1
ATOM 638 O O . ASN A 1 85 ? -61.204 -8.137 102.352 1.00 70.44 85 ASN A O 1
ATOM 642 N N . SER A 1 86 ? -60.553 -8.553 104.440 1.00 78.06 86 SER A N 1
ATOM 643 C CA . SER A 1 86 ? -59.618 -9.635 104.092 1.00 78.06 86 SER A CA 1
ATOM 644 C C . SER A 1 86 ? -60.327 -10.982 103.922 1.00 78.06 86 SER A C 1
ATOM 646 O O . SER A 1 86 ? -60.419 -11.767 104.863 1.00 78.06 86 SER A O 1
ATOM 648 N N . GLN A 1 87 ? -60.835 -11.244 102.719 1.00 83.50 87 GLN A N 1
ATOM 649 C CA . GLN A 1 87 ? -61.726 -12.378 102.436 1.00 83.50 87 GLN A CA 1
ATOM 650 C C . GLN A 1 87 ? -61.038 -13.610 101.835 1.00 83.50 87 GLN A C 1
ATOM 652 O O . GLN A 1 87 ? -61.655 -14.669 101.786 1.00 83.50 87 GLN A O 1
ATOM 657 N N . TYR A 1 88 ? -59.790 -13.513 101.382 1.00 89.75 88 TYR A N 1
ATOM 658 C CA . TYR A 1 88 ? -59.131 -14.600 100.649 1.00 89.75 88 TYR A CA 1
ATOM 659 C C . TYR A 1 88 ? -57.801 -14.963 101.291 1.00 89.75 88 TYR A C 1
ATOM 661 O O . TYR A 1 88 ? -57.124 -14.099 101.839 1.00 89.75 88 TYR A O 1
ATOM 669 N N . ALA A 1 89 ? -57.413 -16.232 101.244 1.00 90.00 89 ALA A N 1
ATOM 670 C CA . ALA A 1 89 ? -56.094 -16.650 101.700 1.00 90.00 89 ALA A CA 1
ATOM 671 C C . ALA A 1 89 ? -55.054 -16.325 100.625 1.00 90.00 89 ALA A C 1
ATOM 673 O O . ALA A 1 89 ? -55.327 -16.478 99.437 1.00 90.00 89 ALA A O 1
ATOM 674 N N . ASN A 1 90 ? -53.852 -15.911 101.024 1.00 90.12 90 ASN A N 1
ATOM 675 C CA . ASN A 1 90 ? -52.720 -15.810 100.106 1.00 90.12 90 ASN A CA 1
ATOM 676 C C . ASN A 1 90 ? -52.259 -17.206 99.626 1.00 90.12 90 ASN A C 1
ATOM 678 O O . ASN A 1 90 ? -52.655 -18.229 100.184 1.00 90.12 90 ASN A O 1
ATOM 682 N N . GLN A 1 91 ? -51.395 -17.273 98.607 1.00 88.75 91 GLN A N 1
ATOM 683 C CA . GLN A 1 91 ? -50.973 -18.554 98.009 1.00 88.75 91 GLN A CA 1
ATOM 684 C C . GLN A 1 91 ? -50.164 -19.444 98.959 1.00 88.75 91 GLN A C 1
ATOM 686 O O . GLN A 1 91 ? -50.179 -20.666 98.827 1.00 88.75 91 GLN A O 1
ATOM 691 N N . SER A 1 92 ? -49.448 -18.853 99.920 1.00 87.12 92 SER A N 1
ATOM 692 C CA . SER A 1 92 ? -48.741 -19.624 100.948 1.00 87.12 92 SER A CA 1
ATOM 693 C C . SER A 1 92 ? -49.684 -20.201 102.008 1.00 87.12 92 SER A C 1
ATOM 695 O O . SER A 1 92 ? -49.245 -21.004 102.830 1.00 87.12 92 SER A O 1
ATOM 697 N N . GLY A 1 93 ? -50.961 -19.796 102.018 1.00 87.31 93 GLY A N 1
ATOM 698 C CA . GLY A 1 93 ? -51.937 -20.194 103.027 1.00 87.31 93 GLY A CA 1
ATOM 699 C C . GLY A 1 93 ? -51.532 -19.745 104.431 1.00 87.31 93 GLY A C 1
ATOM 700 O O . GLY A 1 93 ? -51.773 -20.473 105.391 1.00 87.31 93 GLY A O 1
ATOM 701 N N . THR A 1 94 ? -50.863 -18.598 104.557 1.00 87.12 94 THR A N 1
ATOM 702 C CA . THR A 1 94 ? -50.349 -18.081 105.838 1.00 87.12 94 THR A CA 1
ATOM 703 C C . THR A 1 94 ? -51.054 -16.818 106.306 1.00 87.12 94 THR A C 1
ATOM 705 O O . THR A 1 94 ? -51.002 -16.503 107.488 1.00 87.12 94 THR A O 1
ATOM 708 N N . LEU A 1 95 ? -51.692 -16.074 105.396 1.00 88.38 95 LEU A N 1
ATOM 709 C CA . LEU A 1 95 ? -52.359 -14.807 105.695 1.00 88.38 95 LEU A CA 1
ATOM 710 C C . LEU A 1 95 ? -53.670 -14.696 104.922 1.00 88.38 95 LEU A C 1
ATOM 712 O O . LEU A 1 95 ? -53.749 -15.089 103.760 1.00 88.38 95 LEU A O 1
ATOM 716 N N . CYS A 1 96 ? -54.673 -14.092 105.550 1.00 88.25 96 CYS A N 1
ATOM 717 C CA . CYS A 1 96 ? -55.862 -13.620 104.858 1.00 88.25 96 CYS A CA 1
ATOM 718 C C . CYS A 1 96 ? -55.658 -12.189 104.366 1.00 88.25 96 CYS A C 1
ATOM 720 O O . CYS A 1 96 ? -55.292 -11.294 105.133 1.00 88.25 96 CYS A O 1
ATOM 722 N N . VAL A 1 97 ? -55.930 -11.972 103.089 1.00 89.31 97 VAL A N 1
ATOM 723 C CA . VAL A 1 97 ? -55.648 -10.748 102.358 1.00 89.31 97 VAL A CA 1
ATOM 724 C C . VAL A 1 97 ? -56.909 -10.166 101.731 1.00 89.31 97 VAL A C 1
ATOM 726 O O . VAL A 1 97 ? -57.869 -10.870 101.414 1.00 89.31 97 VAL A O 1
ATOM 729 N N . ASN A 1 98 ? -56.912 -8.842 101.589 1.00 88.00 98 ASN A N 1
ATOM 730 C CA . ASN A 1 98 ? -57.978 -8.107 100.923 1.00 88.00 98 ASN A CA 1
ATOM 731 C C . ASN A 1 98 ? -57.651 -7.999 99.433 1.00 88.00 98 ASN A C 1
ATOM 733 O O . ASN A 1 98 ? -56.913 -7.106 99.009 1.00 88.00 98 ASN A O 1
ATOM 737 N N . THR A 1 99 ? -58.175 -8.939 98.659 1.00 89.06 99 THR A N 1
ATOM 738 C CA . THR A 1 99 ? -57.990 -9.011 97.210 1.00 89.06 99 THR A CA 1
ATOM 739 C C . THR A 1 99 ? -59.338 -9.045 96.489 1.00 89.06 99 THR A C 1
ATOM 741 O O . THR A 1 99 ? -60.331 -9.468 97.079 1.00 89.06 99 THR A O 1
ATOM 744 N N . PRO A 1 100 ? -59.415 -8.623 95.211 1.00 86.62 100 PRO A N 1
ATOM 745 C CA . PRO A 1 100 ? -60.667 -8.636 94.446 1.00 86.62 100 PRO A CA 1
ATOM 746 C C . PRO A 1 100 ? -61.291 -10.030 94.273 1.00 86.62 100 PRO A C 1
ATOM 748 O O . PRO A 1 100 ? -62.495 -10.148 94.062 1.00 86.62 100 PRO A O 1
ATOM 751 N N . SER A 1 101 ? -60.475 -11.086 94.319 1.00 89.31 101 SER A N 1
ATOM 752 C CA . SER A 1 101 ? -60.898 -12.487 94.215 1.00 89.31 101 SER A CA 1
ATOM 753 C C . SER A 1 101 ? -59.859 -13.417 94.859 1.00 89.31 101 SER A C 1
ATOM 755 O O . SER A 1 101 ? -58.821 -12.954 95.342 1.00 89.31 101 SER A O 1
ATOM 757 N N . SER A 1 102 ? -60.150 -14.721 94.877 1.00 90.50 102 SER A N 1
ATOM 758 C CA . SER A 1 102 ? -59.283 -15.761 95.443 1.00 90.50 102 SER A CA 1
ATOM 759 C C . SER A 1 102 ? -57.878 -15.763 94.835 1.00 90.50 102 SER A C 1
ATOM 761 O O . SER A 1 102 ? -57.720 -15.846 93.616 1.00 90.50 102 SER A O 1
ATOM 763 N N . CYS A 1 103 ? -56.851 -15.775 95.690 1.00 90.44 103 CYS A N 1
ATOM 764 C CA . CYS A 1 103 ? -55.456 -15.966 95.277 1.00 90.44 103 CYS A CA 1
ATOM 765 C C . CYS A 1 103 ? -55.131 -17.406 94.850 1.00 90.44 103 CYS A C 1
ATOM 767 O O . CYS A 1 103 ? -54.065 -17.653 94.285 1.00 90.44 103 CYS A O 1
ATOM 769 N N . ASN A 1 104 ? -56.025 -18.353 95.148 1.00 87.25 104 ASN A N 1
ATOM 770 C CA . ASN A 1 104 ? -55.864 -19.777 94.860 1.00 87.25 104 ASN A CA 1
ATOM 771 C C . ASN A 1 104 ? -56.625 -20.212 93.596 1.00 87.25 104 ASN A C 1
ATOM 773 O O . ASN A 1 104 ? -56.578 -21.384 93.220 1.00 87.25 104 ASN A O 1
ATOM 777 N N . ALA A 1 105 ? -57.313 -19.284 92.923 1.00 85.06 105 ALA A N 1
ATOM 778 C CA . ALA A 1 105 ? -57.922 -19.539 91.625 1.00 85.06 105 ALA A CA 1
ATOM 779 C C . ALA A 1 105 ? -56.848 -19.770 90.544 1.00 85.06 105 ALA A C 1
ATOM 781 O O . ALA A 1 105 ? -55.801 -19.121 90.529 1.00 85.06 105 ALA A O 1
ATOM 782 N N . THR A 1 106 ? -57.114 -20.692 89.617 1.00 81.81 106 THR A N 1
ATOM 783 C CA . THR A 1 106 ? -56.238 -21.002 88.480 1.00 81.81 106 THR A CA 1
ATOM 784 C C . THR A 1 106 ? -56.987 -20.784 87.156 1.00 81.81 106 THR A C 1
ATOM 786 O O . THR A 1 106 ? -57.762 -21.648 86.744 1.00 81.81 106 THR A O 1
ATOM 789 N N . PRO A 1 107 ? -56.775 -19.651 86.450 1.00 83.88 107 PRO A N 1
ATOM 790 C CA . PRO A 1 107 ? -55.940 -18.494 86.809 1.00 83.88 107 PRO A CA 1
ATOM 791 C C . PRO A 1 107 ? -56.568 -17.607 87.901 1.00 83.88 107 PRO A C 1
ATOM 793 O O . PRO A 1 107 ? -57.776 -17.653 88.129 1.00 83.88 107 PRO A O 1
ATOM 796 N N . ILE A 1 108 ? -55.754 -16.763 88.546 1.00 88.94 108 ILE A N 1
ATOM 797 C CA . ILE A 1 108 ? -56.230 -15.735 89.485 1.00 88.94 108 ILE A CA 1
ATOM 798 C C . ILE A 1 108 ? -56.979 -14.672 88.682 1.00 88.94 108 ILE A C 1
ATOM 800 O O . ILE A 1 108 ? -56.355 -13.757 88.160 1.00 88.94 108 ILE A O 1
ATOM 804 N N . SER A 1 109 ? -58.300 -14.792 88.556 1.00 85.62 109 SER A N 1
ATOM 805 C CA . SER A 1 109 ? -59.121 -13.939 87.688 1.00 85.62 109 SER A CA 1
ATOM 806 C C . SER A 1 109 ? -60.176 -13.147 88.461 1.00 85.62 109 SER A C 1
ATOM 808 O O . SER A 1 109 ? -60.883 -13.711 89.290 1.00 85.62 109 SER A O 1
ATOM 810 N N . GLY A 1 110 ? -60.348 -11.868 88.129 1.00 84.25 110 GLY A N 1
ATOM 811 C CA . GLY A 1 110 ? -61.365 -10.975 88.701 1.00 84.25 110 GLY A CA 1
ATOM 812 C C . GLY A 1 110 ? -61.098 -9.526 88.299 1.00 84.25 110 GLY A C 1
ATOM 813 O O . GLY A 1 110 ? -59.997 -9.216 87.884 1.00 84.25 110 GLY A O 1
ATOM 814 N N . THR A 1 111 ? -62.062 -8.612 88.376 1.00 85.94 111 THR A N 1
ATOM 815 C CA . THR A 1 111 ? -61.827 -7.204 87.995 1.00 85.94 111 THR A CA 1
ATOM 816 C C . THR A 1 111 ? -61.271 -6.386 89.157 1.00 85.94 111 THR A C 1
ATOM 818 O O . THR A 1 111 ? -61.798 -6.473 90.263 1.00 85.94 111 THR A O 1
ATOM 821 N N . GLY A 1 112 ? -60.282 -5.530 88.896 1.00 86.56 112 GLY A N 1
ATOM 822 C CA . GLY A 1 112 ? -59.735 -4.593 89.885 1.00 86.56 112 GLY A CA 1
ATOM 823 C C . GLY A 1 112 ? -58.424 -5.042 90.531 1.00 86.56 112 GLY A C 1
ATOM 824 O O . GLY A 1 112 ? -58.061 -4.519 91.584 1.00 86.56 112 GLY A O 1
ATOM 825 N N . TRP A 1 113 ? -57.710 -5.996 89.927 1.00 91.25 113 TRP A N 1
ATOM 826 C CA . TRP A 1 113 ? -56.360 -6.348 90.359 1.00 91.25 113 TRP A CA 1
ATOM 827 C C . TRP A 1 113 ? -55.388 -5.200 90.069 1.00 91.25 113 TRP A C 1
ATOM 829 O O . TRP A 1 113 ? -55.299 -4.688 88.958 1.00 91.25 113 TRP A O 1
ATOM 839 N N . THR A 1 114 ? -54.643 -4.817 91.096 1.00 91.25 114 THR A N 1
ATOM 840 C CA . THR A 1 114 ? -53.471 -3.935 91.064 1.00 91.25 114 THR A CA 1
ATOM 841 C C . THR A 1 114 ? -52.243 -4.716 91.525 1.00 91.25 114 THR A C 1
ATOM 843 O O . THR A 1 114 ? -52.390 -5.730 92.216 1.00 91.25 114 THR A O 1
ATOM 846 N N . ASP A 1 115 ? -51.035 -4.241 91.217 1.00 89.94 115 ASP A N 1
ATOM 847 C CA . ASP A 1 115 ? -49.798 -4.885 91.685 1.00 89.94 115 ASP A CA 1
ATOM 848 C C . ASP A 1 115 ? -49.791 -5.084 93.195 1.00 89.94 115 ASP A C 1
ATOM 850 O O . ASP A 1 115 ? -49.484 -6.170 93.671 1.00 89.94 115 ASP A O 1
ATOM 854 N N . THR A 1 116 ? -50.226 -4.073 93.948 1.00 90.06 116 THR A N 1
ATOM 855 C CA . THR A 1 116 ? -50.334 -4.162 95.404 1.00 90.06 116 THR A CA 1
ATOM 856 C C . THR A 1 116 ? -51.251 -5.306 95.821 1.00 90.06 116 THR A C 1
ATOM 858 O O . THR A 1 116 ? -50.874 -6.100 96.673 1.00 90.06 116 THR A O 1
ATOM 861 N N . THR A 1 117 ? -52.427 -5.448 95.201 1.00 91.00 117 THR A N 1
ATOM 862 C CA . THR A 1 117 ? -53.345 -6.552 95.529 1.00 91.00 117 THR A CA 1
ATOM 863 C C . THR A 1 117 ? -52.836 -7.917 95.060 1.00 91.00 117 THR A C 1
ATOM 865 O O . THR A 1 117 ? -53.046 -8.901 95.758 1.00 91.00 117 THR A O 1
ATOM 868 N N . CYS A 1 118 ? -52.124 -8.004 93.934 1.00 91.12 118 CYS A N 1
ATOM 869 C CA . CYS A 1 118 ? -51.511 -9.258 93.490 1.00 91.12 118 CYS A CA 1
ATOM 870 C C . CYS A 1 118 ? -50.364 -9.686 94.412 1.00 91.12 118 CYS A C 1
ATOM 872 O O . CYS A 1 118 ? -50.261 -10.858 94.769 1.00 91.12 118 CYS A O 1
ATOM 874 N N . GLN A 1 119 ? -49.565 -8.730 94.885 1.00 91.31 119 GLN A N 1
ATOM 875 C CA . GLN A 1 119 ? -48.472 -8.974 95.823 1.00 91.31 119 GLN A CA 1
ATOM 876 C C . GLN A 1 119 ? -48.950 -9.455 97.195 1.00 91.31 119 GLN A C 1
ATOM 878 O O . GLN A 1 119 ? -48.208 -10.147 97.892 1.00 91.31 119 GLN A O 1
ATOM 883 N N . LEU A 1 120 ? -50.200 -9.153 97.569 1.00 90.25 120 LEU A N 1
ATOM 884 C CA . LEU A 1 120 ? -50.831 -9.759 98.740 1.00 90.25 120 LEU A CA 1
ATOM 885 C C . LEU A 1 120 ? -51.036 -11.274 98.561 1.00 90.25 120 LEU A C 1
ATOM 887 O O . LEU A 1 120 ? -50.903 -12.024 99.525 1.00 90.25 120 LEU A O 1
ATOM 891 N N . CYS A 1 121 ? -51.316 -11.742 97.341 1.00 90.25 121 CYS A N 1
ATOM 892 C CA . CYS A 1 121 ? -51.421 -13.171 97.046 1.00 90.25 121 CYS A CA 1
ATOM 893 C C . CYS A 1 121 ? -50.058 -13.875 97.074 1.00 90.25 121 CYS A C 1
ATOM 895 O O . CYS A 1 121 ? -49.952 -14.974 97.617 1.00 90.25 121 CYS A O 1
ATOM 897 N N . SER A 1 122 ? -49.028 -13.263 96.485 1.00 90.31 122 SER A N 1
ATOM 898 C CA . SER A 1 122 ? -47.638 -13.736 96.491 1.00 90.31 122 SER A CA 1
ATOM 899 C C . SER A 1 122 ? -46.718 -12.621 96.001 1.00 90.31 122 SER A C 1
ATOM 901 O O . SER A 1 122 ? -47.074 -11.891 95.081 1.00 90.31 122 SER A O 1
ATOM 903 N N . THR A 1 123 ? -45.508 -12.508 96.551 1.00 87.31 123 THR A N 1
ATOM 904 C CA . THR A 1 123 ? -44.571 -11.412 96.235 1.00 87.31 123 THR A CA 1
ATOM 905 C C . THR A 1 123 ? -44.139 -11.355 94.767 1.00 87.31 123 THR A C 1
ATOM 907 O O . THR A 1 123 ? -43.647 -10.322 94.328 1.00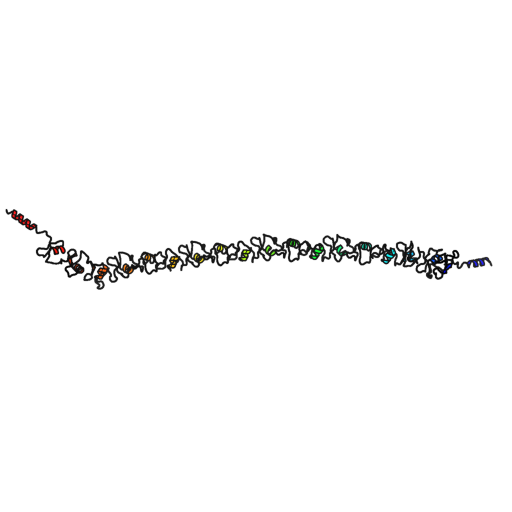 87.31 123 THR A O 1
ATOM 910 N N . ASN A 1 124 ? -44.325 -12.445 94.015 1.00 86.44 124 ASN A N 1
ATOM 911 C CA . ASN A 1 124 ? -43.958 -12.556 92.599 1.00 86.44 124 ASN A CA 1
ATOM 912 C C . ASN A 1 124 ? -45.170 -12.456 91.656 1.00 86.44 124 ASN A C 1
ATOM 914 O O . ASN A 1 124 ? -45.078 -12.851 90.493 1.00 86.44 124 ASN A O 1
ATOM 918 N N . LEU A 1 125 ? -46.321 -11.997 92.156 1.00 91.00 125 LEU A N 1
ATOM 919 C CA . LEU A 1 125 ? -47.516 -11.761 91.356 1.00 91.00 125 LEU A CA 1
ATOM 920 C C . LEU A 1 125 ? -47.719 -10.268 91.116 1.00 91.00 125 LEU A C 1
ATOM 922 O O . LEU A 1 125 ? -47.708 -9.467 92.049 1.00 91.00 125 LEU A O 1
ATOM 926 N N . TYR A 1 126 ? -47.994 -9.922 89.865 1.00 91.38 126 TYR A N 1
ATOM 927 C CA . TYR A 1 126 ? -48.290 -8.562 89.423 1.00 91.38 126 TYR A CA 1
ATOM 928 C C . TYR A 1 126 ? -49.598 -8.549 88.642 1.00 91.38 126 TYR A C 1
ATOM 930 O O . TYR A 1 126 ? -49.991 -9.570 88.072 1.00 91.38 126 TYR A O 1
ATOM 938 N N . ALA A 1 127 ? -50.295 -7.417 88.633 1.00 90.94 127 ALA A N 1
ATOM 939 C CA . ALA A 1 127 ? -51.529 -7.310 87.870 1.00 90.94 127 ALA A CA 1
ATOM 940 C C . ALA A 1 127 ? -51.193 -7.177 86.388 1.00 90.94 127 ALA A C 1
ATOM 942 O O . ALA A 1 127 ? -50.305 -6.412 86.011 1.00 90.94 127 ALA A O 1
ATOM 943 N N . ASN A 1 128 ? -51.926 -7.890 85.534 1.00 89.81 128 ASN A N 1
ATOM 944 C CA . ASN A 1 128 ? -51.873 -7.596 84.110 1.00 89.81 128 ASN A CA 1
ATOM 945 C C . ASN A 1 128 ? -52.471 -6.205 83.824 1.00 89.81 128 ASN A C 1
ATOM 947 O O . ASN A 1 128 ? -53.173 -5.621 84.650 1.00 89.81 128 ASN A O 1
ATOM 951 N N . ILE A 1 129 ? -52.250 -5.677 82.623 1.00 88.62 129 ILE A N 1
ATOM 952 C CA . ILE A 1 129 ? -52.659 -4.303 82.285 1.00 88.62 129 ILE A CA 1
ATOM 953 C C . ILE A 1 129 ? -54.176 -4.123 82.250 1.00 88.62 129 ILE A C 1
ATOM 955 O O . ILE A 1 129 ? -54.682 -3.044 82.550 1.00 88.62 129 ILE A O 1
ATOM 959 N N . ALA A 1 130 ? -54.921 -5.183 81.935 1.00 86.94 130 ALA A N 1
ATOM 960 C CA . ALA A 1 130 ? -56.379 -5.154 81.988 1.00 86.94 130 ALA A CA 1
ATOM 961 C C . ALA A 1 130 ? -56.932 -5.139 83.429 1.00 86.94 130 ALA A C 1
ATOM 963 O O . ALA A 1 130 ? -58.145 -5.020 83.605 1.00 86.94 130 ALA A O 1
ATOM 964 N N . GLY A 1 131 ? -56.077 -5.302 84.449 1.00 88.31 131 GLY A N 1
ATOM 965 C CA . GLY A 1 131 ? -56.470 -5.391 85.855 1.00 88.31 131 GLY A CA 1
ATOM 966 C C . GLY A 1 131 ? -57.438 -6.543 86.127 1.00 88.31 131 GLY A C 1
ATOM 967 O O . GLY A 1 131 ? -58.265 -6.449 87.038 1.00 88.31 131 GLY A O 1
ATOM 968 N N . ASN A 1 132 ? -57.394 -7.590 85.295 1.00 89.56 132 ASN A N 1
ATOM 969 C CA . ASN A 1 132 ? -58.351 -8.693 85.317 1.00 89.56 132 ASN A CA 1
ATOM 970 C C . ASN A 1 132 ? -57.747 -10.036 85.768 1.00 89.56 132 ASN A C 1
ATOM 972 O O . ASN A 1 132 ? -58.488 -10.985 86.031 1.00 89.56 132 ASN A O 1
ATOM 976 N N . THR A 1 133 ? -56.418 -10.114 85.883 1.00 90.88 133 THR A N 1
ATOM 977 C CA . THR A 1 133 ? -55.703 -11.278 86.414 1.00 90.88 133 THR A CA 1
ATOM 978 C C . THR A 1 133 ? -54.405 -10.869 87.103 1.00 90.88 133 THR A C 1
ATOM 980 O O . THR A 1 133 ? -53.795 -9.860 86.744 1.00 90.88 133 THR A O 1
ATOM 983 N N . CYS A 1 134 ? -53.948 -11.687 88.050 1.00 90.88 134 CYS A N 1
ATOM 984 C CA . CYS A 1 134 ? -52.561 -11.648 88.514 1.00 90.88 134 CYS A CA 1
ATOM 985 C C . CYS A 1 134 ? -51.717 -12.641 87.720 1.00 90.88 134 CYS A C 1
ATOM 987 O O . CYS A 1 134 ? -52.150 -13.767 87.471 1.00 90.88 134 CYS A O 1
ATOM 989 N N . VAL A 1 135 ? -50.510 -12.238 87.342 1.00 90.56 135 VAL A N 1
ATOM 990 C CA . VAL A 1 135 ? -49.557 -13.055 86.590 1.00 90.56 135 VAL A CA 1
ATOM 991 C C . VAL A 1 135 ? -48.238 -13.165 87.339 1.00 90.56 135 VAL A C 1
ATOM 993 O O . VAL A 1 135 ? -47.808 -12.225 88.006 1.00 90.56 135 VAL A O 1
ATOM 996 N N . GLN A 1 136 ? -47.605 -14.334 87.246 1.00 88.56 136 GLN A N 1
ATOM 997 C CA . GLN A 1 136 ? -46.338 -14.600 87.917 1.00 88.56 136 GLN A CA 1
ATOM 998 C C . GLN A 1 136 ? -45.175 -14.134 87.042 1.00 88.56 136 GLN A C 1
ATOM 1000 O O . GLN A 1 136 ? -44.758 -14.835 86.121 1.00 88.56 136 GLN A O 1
ATOM 1005 N N . ILE A 1 137 ? -44.661 -12.945 87.336 1.00 87.06 137 ILE A N 1
ATOM 1006 C CA . ILE A 1 137 ? -43.591 -12.283 86.584 1.00 87.06 137 ILE A CA 1
ATOM 1007 C C . ILE A 1 137 ? -42.606 -11.619 87.549 1.00 87.06 137 ILE A C 1
ATOM 1009 O O . ILE A 1 137 ? -42.905 -11.426 88.723 1.00 87.06 137 ILE A O 1
ATOM 1013 N N . SER A 1 138 ? -41.405 -11.293 87.073 1.00 84.38 138 SER A N 1
ATOM 1014 C CA . SER A 1 138 ? -40.325 -10.744 87.907 1.00 84.38 138 SER A CA 1
ATOM 1015 C C . SER A 1 138 ? -40.456 -9.248 88.215 1.00 84.38 138 SER A C 1
ATOM 1017 O O . SER A 1 138 ? -39.666 -8.725 88.997 1.00 84.38 138 SER A O 1
ATOM 1019 N N . GLN A 1 139 ? -41.399 -8.547 87.582 1.00 85.19 139 GLN A N 1
ATOM 1020 C CA . GLN A 1 139 ? -41.598 -7.104 87.720 1.00 85.19 139 GLN A CA 1
ATOM 1021 C C . GLN A 1 139 ? -43.012 -6.691 87.309 1.00 85.19 139 GLN A C 1
ATOM 1023 O O . GLN A 1 139 ? -43.722 -7.454 86.663 1.00 85.19 139 GLN A O 1
ATOM 1028 N N . SER A 1 140 ? -43.394 -5.459 87.639 1.00 86.88 140 SER A N 1
ATOM 1029 C CA . SER A 1 140 ? -44.695 -4.893 87.281 1.00 86.88 140 SER A CA 1
ATOM 1030 C C . SER A 1 140 ? -44.883 -4.775 85.770 1.00 86.88 140 SER A C 1
ATOM 1032 O O . SER A 1 140 ? -43.960 -4.431 85.032 1.00 86.88 140 SER A O 1
ATOM 1034 N N . CYS A 1 141 ? -46.125 -4.950 85.320 1.00 86.94 141 CYS A N 1
ATOM 1035 C CA . CYS A 1 141 ? -46.530 -4.624 83.956 1.00 86.94 141 CYS A CA 1
ATOM 1036 C C 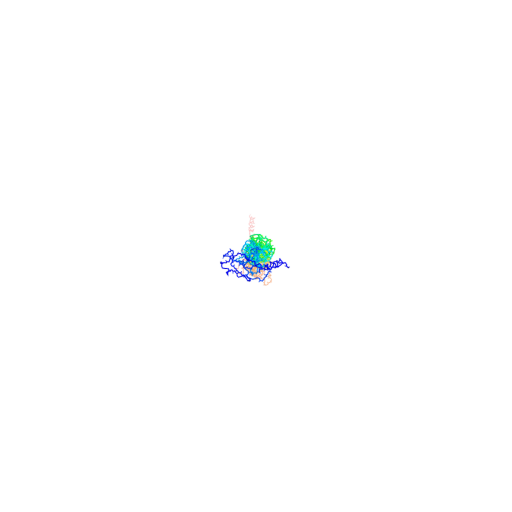. CYS A 1 141 ? -46.436 -3.126 83.625 1.00 86.94 141 CYS A C 1
ATOM 1038 O O . CYS A 1 141 ? -46.451 -2.756 82.454 1.00 86.94 141 CYS A O 1
ATOM 1040 N N . SER A 1 142 ? -46.311 -2.275 84.647 1.00 84.38 142 SER A N 1
ATOM 1041 C CA . SER A 1 142 ? -46.097 -0.827 84.526 1.00 84.38 142 SER A CA 1
ATOM 1042 C C . SER A 1 142 ? -44.612 -0.436 84.536 1.00 84.38 142 SER A C 1
ATOM 1044 O O . SER A 1 142 ? -44.285 0.749 84.600 1.00 84.38 142 SER A O 1
ATOM 1046 N N . SER A 1 143 ? -43.692 -1.405 84.545 1.00 85.00 143 SER A N 1
ATOM 1047 C CA . SER A 1 143 ? -42.254 -1.140 84.485 1.00 85.00 143 SER A CA 1
ATOM 1048 C C . SER A 1 143 ? -41.827 -0.700 83.079 1.00 85.00 143 SER A C 1
ATOM 1050 O O . SER A 1 143 ? -42.173 -1.345 82.098 1.00 85.00 143 SER A O 1
ATOM 1052 N N . ASN A 1 144 ? -41.008 0.355 82.994 1.00 82.31 144 ASN A N 1
ATOM 1053 C CA . ASN A 1 144 ? -40.508 0.927 81.730 1.00 82.31 144 ASN A CA 1
ATOM 1054 C C . ASN A 1 144 ? -39.074 0.476 81.379 1.00 82.31 144 ASN A C 1
ATOM 1056 O O . ASN A 1 144 ? -38.367 1.150 80.632 1.00 82.31 144 ASN A O 1
ATOM 1060 N N . SER A 1 145 ? -38.591 -0.608 81.984 1.00 88.06 145 SER A N 1
ATOM 1061 C CA . SER A 1 145 ? -37.263 -1.171 81.724 1.00 88.06 145 SER A CA 1
ATOM 1062 C C . SER A 1 145 ? -37.222 -2.651 82.095 1.00 88.06 145 SER A C 1
ATOM 1064 O O . SER A 1 145 ? -37.986 -3.100 82.949 1.00 88.06 145 SER A O 1
ATOM 1066 N N . GLY A 1 146 ? -36.337 -3.417 81.453 1.00 85.94 146 GLY A N 1
ATOM 1067 C CA . GLY A 1 146 ? -36.163 -4.848 81.733 1.00 85.94 146 GLY A CA 1
ATOM 1068 C C . GLY A 1 146 ? -37.325 -5.736 81.275 1.00 85.94 146 GLY A C 1
ATOM 1069 O O . GLY A 1 146 ? -37.445 -6.869 81.737 1.00 85.94 146 GLY A O 1
ATOM 1070 N N . LEU A 1 147 ? -38.193 -5.240 80.386 1.00 90.44 147 LEU A N 1
ATOM 1071 C CA . LEU A 1 147 ? -39.278 -6.039 79.824 1.00 90.44 147 LEU A CA 1
ATOM 1072 C C . LEU A 1 147 ? -38.712 -7.173 78.962 1.00 90.44 147 LEU A C 1
ATOM 1074 O O . LEU A 1 147 ? -37.789 -6.982 78.177 1.00 90.44 147 LEU A O 1
ATOM 1078 N N . THR A 1 148 ? -39.296 -8.358 79.106 1.00 91.62 148 THR A N 1
ATOM 1079 C CA . THR A 1 148 ? -39.008 -9.540 78.285 1.00 91.62 148 THR A CA 1
ATOM 1080 C C . THR A 1 148 ? -40.286 -9.980 77.586 1.00 91.62 148 THR A C 1
ATOM 1082 O O . THR A 1 148 ? -41.380 -9.647 78.042 1.00 91.62 148 THR A O 1
ATOM 1085 N N . ASP A 1 149 ? -40.178 -10.782 76.528 1.00 91.25 149 ASP A N 1
ATOM 1086 C CA . ASP A 1 149 ? -41.349 -11.347 75.841 1.00 91.25 149 ASP A CA 1
ATOM 1087 C C . ASP A 1 149 ? -42.279 -12.094 76.808 1.00 91.25 149 ASP A C 1
ATOM 1089 O O . ASP A 1 149 ? -43.499 -11.983 76.725 1.00 91.25 149 ASP A O 1
ATOM 1093 N N . ALA A 1 150 ? -41.712 -12.794 77.797 1.00 89.56 150 ALA A N 1
ATOM 1094 C CA . ALA A 1 150 ? -42.488 -13.468 78.833 1.00 89.56 150 ALA A CA 1
ATOM 1095 C C . ALA A 1 150 ? -43.298 -12.480 79.692 1.00 89.56 150 ALA A C 1
ATOM 1097 O O . ALA A 1 150 ? -44.465 -12.737 79.987 1.00 89.56 150 ALA A O 1
ATOM 1098 N N . ILE A 1 151 ? -42.703 -11.339 80.060 1.00 90.44 151 ILE A N 1
ATOM 1099 C CA . ILE A 1 151 ? -43.393 -10.273 80.799 1.00 90.44 151 ILE A CA 1
ATOM 1100 C C . ILE A 1 151 ? -44.480 -9.650 79.920 1.00 90.44 151 ILE A C 1
ATOM 1102 O O . ILE A 1 151 ? -45.619 -9.528 80.356 1.00 90.44 151 ILE A O 1
ATOM 1106 N N . CYS A 1 152 ? -44.169 -9.313 78.670 1.00 91.81 152 CYS A N 1
ATOM 1107 C CA . CYS A 1 152 ? -45.114 -8.685 77.752 1.00 91.81 152 CYS A CA 1
ATOM 1108 C C . CYS A 1 152 ? -46.326 -9.573 77.456 1.00 91.81 152 CYS A C 1
ATOM 1110 O O . CYS A 1 152 ? -47.467 -9.128 77.602 1.00 91.81 152 CYS A O 1
ATOM 1112 N N . LEU A 1 153 ? -46.098 -10.855 77.164 1.00 90.88 153 LEU A N 1
ATOM 1113 C CA . LEU A 1 153 ? -47.165 -11.834 76.982 1.00 90.88 153 LEU A CA 1
ATOM 1114 C C . LEU A 1 153 ? -48.024 -11.997 78.245 1.00 90.88 153 LEU A C 1
ATOM 1116 O O . LEU A 1 153 ? -49.246 -12.072 78.144 1.00 90.88 153 LEU A O 1
ATOM 1120 N N . ALA A 1 154 ? -47.423 -12.019 79.436 1.00 88.62 154 ALA A N 1
ATOM 1121 C CA . ALA A 1 154 ? -48.173 -12.102 80.688 1.00 88.62 154 ALA A CA 1
ATOM 1122 C C . ALA A 1 154 ? -48.996 -10.826 80.967 1.00 88.62 154 ALA A C 1
ATOM 1124 O O . ALA A 1 154 ? -50.140 -10.898 81.415 1.00 88.62 154 ALA A O 1
ATOM 1125 N N . CYS A 1 155 ? -48.439 -9.654 80.667 1.00 89.81 155 CYS A N 1
ATOM 1126 C CA . CYS A 1 155 ? -49.039 -8.356 80.960 1.00 89.81 155 CYS A CA 1
ATOM 1127 C C . CYS A 1 155 ? -50.140 -7.937 79.981 1.00 89.81 155 CYS A C 1
ATOM 1129 O O . CYS A 1 155 ? -51.151 -7.369 80.401 1.00 89.81 155 CYS A O 1
ATOM 1131 N N . TYR A 1 156 ? -49.951 -8.215 78.691 1.00 89.00 156 TYR A N 1
ATOM 1132 C CA . TYR A 1 156 ? -50.802 -7.736 77.598 1.00 89.00 156 TYR A CA 1
ATOM 1133 C C . TYR A 1 156 ? -51.445 -8.871 76.784 1.00 89.00 156 TYR A C 1
ATOM 1135 O O . TYR A 1 156 ? -52.280 -8.613 75.908 1.00 89.00 156 TYR A O 1
ATOM 1143 N N . GLY A 1 157 ? -51.083 -10.132 77.030 1.00 86.69 157 GLY A N 1
ATOM 1144 C CA . GLY A 1 157 ? -51.509 -11.253 76.196 1.00 86.69 157 GLY A CA 1
ATOM 1145 C C . GLY A 1 157 ? -51.002 -11.113 74.759 1.00 86.69 157 GLY A C 1
ATOM 1146 O O . GLY A 1 157 ? -49.966 -10.512 74.487 1.00 86.69 157 GLY A O 1
ATOM 1147 N N . THR A 1 158 ? -51.784 -11.608 73.802 1.00 86.25 158 THR A N 1
ATOM 1148 C CA . THR A 1 158 ? -51.460 -11.531 72.366 1.00 86.25 158 THR A CA 1
ATOM 1149 C C . THR A 1 158 ? -51.603 -10.124 71.772 1.00 86.25 158 THR A C 1
ATOM 1151 O O . THR A 1 158 ? -51.390 -9.936 70.574 1.00 86.25 158 THR A O 1
ATOM 1154 N N . SER A 1 159 ? -52.009 -9.126 72.568 1.00 86.00 159 SER A N 1
ATOM 1155 C CA . SER A 1 159 ? -52.155 -7.750 72.087 1.00 86.00 159 SER A CA 1
ATOM 1156 C C . SER A 1 159 ? -50.812 -7.022 71.968 1.00 86.00 159 SER A C 1
ATOM 1158 O O . SER A 1 159 ? -50.671 -6.213 71.054 1.00 86.00 159 SER A O 1
ATOM 1160 N N . GLN A 1 160 ? -49.836 -7.344 72.831 1.00 90.62 160 GLN A N 1
ATOM 1161 C CA . GLN A 1 160 ? -48.455 -6.837 72.825 1.00 90.62 160 GLN A CA 1
ATOM 1162 C C . GLN A 1 160 ? -47.530 -7.878 73.477 1.00 90.62 160 GLN A C 1
ATOM 1164 O O . GLN A 1 160 ? -47.173 -7.775 74.645 1.00 90.62 160 GLN A O 1
ATOM 1169 N N . GLN A 1 161 ? -47.202 -8.936 72.742 1.00 90.56 161 GLN A N 1
ATOM 1170 C CA . GLN A 1 161 ? -46.555 -10.125 73.310 1.00 90.56 161 GLN A CA 1
ATOM 1171 C C . GLN A 1 161 ? -45.022 -10.068 73.342 1.00 90.56 161 GLN A C 1
ATOM 1173 O O . GLN A 1 161 ? -44.405 -10.919 73.975 1.00 90.56 161 GLN A O 1
ATOM 1178 N N . TYR A 1 162 ? -44.404 -9.092 72.675 1.00 92.81 162 TYR A N 1
ATOM 1179 C CA . TYR A 1 162 ? -42.948 -9.005 72.550 1.00 92.81 162 TYR A CA 1
ATOM 1180 C C . TYR A 1 162 ? -42.423 -7.730 73.196 1.00 92.81 162 TYR A C 1
ATOM 1182 O O . TYR A 1 162 ? -43.058 -6.683 73.085 1.00 92.81 162 TYR A O 1
ATOM 1190 N N . ALA A 1 163 ? -41.282 -7.809 73.871 1.00 91.69 163 ALA A N 1
ATOM 1191 C CA . ALA A 1 163 ? -40.598 -6.628 74.384 1.00 91.69 163 ALA A CA 1
ATOM 1192 C C . ALA A 1 163 ? -39.858 -5.921 73.247 1.00 91.69 163 ALA A C 1
ATOM 1194 O O . ALA A 1 163 ? -39.313 -6.589 72.375 1.00 91.69 163 ALA A O 1
ATOM 1195 N N . SER A 1 164 ? -39.811 -4.589 73.251 1.00 90.81 164 SER A N 1
ATOM 1196 C CA . SER A 1 164 ? -38.975 -3.812 72.330 1.00 90.81 164 SER A CA 1
ATOM 1197 C C . SER A 1 164 ? -37.490 -4.134 72.508 1.00 90.81 164 SER A C 1
ATOM 1199 O O . SER A 1 164 ? -37.060 -4.621 73.555 1.00 90.81 164 SER A O 1
ATOM 1201 N N . SER A 1 165 ? -36.670 -3.824 71.501 1.00 87.75 165 SER A N 1
ATOM 1202 C CA . SER A 1 165 ? -35.235 -4.146 71.523 1.00 87.75 165 SER A CA 1
ATOM 1203 C C . SER A 1 165 ? -34.460 -3.437 72.646 1.00 87.75 165 SER A C 1
ATOM 1205 O O . SER A 1 165 ? -33.440 -3.942 73.103 1.00 87.75 165 SER A O 1
ATOM 1207 N N . ASP A 1 166 ? -34.947 -2.292 73.128 1.00 88.31 166 ASP A N 1
ATOM 1208 C CA . ASP A 1 166 ? -34.408 -1.559 74.283 1.00 88.31 166 ASP A CA 1
ATOM 1209 C C . ASP A 1 166 ? -35.028 -1.992 75.631 1.00 88.31 166 ASP A C 1
ATOM 1211 O O . ASP A 1 166 ? -34.676 -1.454 76.680 1.00 88.31 166 ASP A O 1
ATOM 1215 N N . SER A 1 167 ? -35.928 -2.983 75.616 1.00 89.75 167 SER A N 1
ATOM 1216 C CA . SER A 1 167 ? -36.624 -3.533 76.789 1.00 89.75 167 SER A CA 1
ATOM 1217 C C . SER A 1 167 ? -37.464 -2.510 77.573 1.00 89.75 167 SER A C 1
ATOM 1219 O O . SER A 1 167 ? -37.670 -2.687 78.779 1.00 89.75 167 SER A O 1
ATOM 1221 N N . THR A 1 168 ? -37.937 -1.437 76.923 1.00 89.62 168 THR A N 1
ATOM 1222 C CA . THR A 1 168 ? -38.689 -0.344 77.574 1.00 89.62 168 THR A CA 1
ATOM 1223 C C . THR A 1 168 ? -40.203 -0.407 77.377 1.00 89.62 168 THR A C 1
ATOM 1225 O O . THR A 1 168 ? -40.936 0.143 78.197 1.00 89.62 168 THR A O 1
ATOM 1228 N N . GLN A 1 169 ? -40.689 -1.098 76.339 1.00 90.25 169 GLN A N 1
ATOM 1229 C CA . GLN A 1 169 ? -42.119 -1.226 76.034 1.00 90.25 169 GLN A CA 1
ATOM 1230 C C . GLN A 1 169 ? -42.484 -2.616 75.490 1.00 90.25 169 GLN A C 1
ATOM 1232 O O . GLN A 1 169 ? -41.627 -3.354 75.010 1.00 90.25 169 GLN A O 1
ATOM 1237 N N . CYS A 1 170 ? -43.770 -2.965 75.543 1.00 91.56 170 CYS A N 1
ATOM 1238 C CA . CYS A 1 170 ? -44.317 -4.148 74.880 1.00 91.56 170 CYS A CA 1
ATOM 1239 C C . CYS A 1 170 ? -44.943 -3.752 73.540 1.00 91.56 170 CYS A C 1
ATOM 1241 O O . CYS A 1 170 ? -45.595 -2.716 73.426 1.00 91.56 170 CYS A O 1
ATOM 1243 N N . VAL A 1 171 ? -44.743 -4.563 72.505 1.00 92.00 171 VAL A N 1
ATOM 1244 C CA . VAL A 1 171 ? -45.125 -4.235 71.130 1.00 92.00 171 VAL A CA 1
ATOM 1245 C C . VAL A 1 171 ? -45.866 -5.385 70.461 1.00 92.00 171 VAL A C 1
ATOM 1247 O O . VAL A 1 171 ? -45.725 -6.559 70.813 1.00 92.00 171 VAL A O 1
ATOM 1250 N N . LYS A 1 172 ? -46.684 -5.038 69.463 1.00 91.44 172 LYS A N 1
ATOM 1251 C CA . LYS A 1 172 ? -47.447 -5.990 68.647 1.00 91.44 172 LYS A CA 1
ATOM 1252 C C . LYS A 1 172 ? -46.710 -6.328 67.348 1.00 91.44 172 LYS A C 1
ATOM 1254 O O . LYS A 1 172 ? -47.236 -6.116 66.259 1.00 91.44 172 LYS A O 1
ATOM 1259 N N . SER A 1 173 ? -45.481 -6.807 67.479 1.00 90.38 173 SER A N 1
ATOM 1260 C CA . SER A 1 173 ? -44.714 -7.339 66.349 1.00 90.38 173 SER A CA 1
ATOM 1261 C C . SER A 1 173 ? -45.228 -8.736 65.960 1.00 90.38 173 SER A C 1
ATOM 1263 O O . SER A 1 173 ? -45.859 -9.419 66.775 1.00 90.38 173 SER A O 1
ATOM 1265 N N . SER A 1 174 ? -44.997 -9.160 64.717 1.00 89.31 174 SER A N 1
ATOM 1266 C CA . SER A 1 174 ? -45.313 -10.520 64.257 1.00 89.31 174 SER A CA 1
ATOM 1267 C C . SER A 1 174 ? -44.292 -11.558 64.741 1.00 89.31 174 SER A C 1
ATOM 1269 O O . SER A 1 174 ? -44.623 -12.738 64.857 1.00 89.31 174 SER A O 1
ATOM 1271 N N . ILE A 1 175 ? -43.089 -11.100 65.101 1.00 90.25 175 ILE A N 1
ATOM 1272 C CA . ILE A 1 175 ? -41.986 -11.890 65.660 1.00 90.25 175 ILE A CA 1
ATOM 1273 C C . ILE A 1 175 ? -41.388 -11.211 66.900 1.00 90.25 175 ILE A C 1
ATOM 1275 O O . ILE A 1 175 ? -41.571 -10.011 67.112 1.00 90.25 175 ILE A O 1
ATOM 1279 N N . SER A 1 176 ? -40.637 -11.967 67.706 1.00 91.50 176 SER A N 1
ATOM 1280 C CA . SER A 1 176 ? -39.886 -11.406 68.837 1.00 91.50 176 SER A CA 1
ATOM 1281 C C . SER A 1 176 ? -38.905 -10.333 68.371 1.00 91.50 176 SER A C 1
ATOM 1283 O O . SER A 1 176 ? -38.185 -10.544 67.395 1.00 91.50 176 SER A O 1
ATOM 1285 N N . CYS A 1 177 ? -38.790 -9.232 69.120 1.00 91.19 177 CYS A N 1
ATOM 1286 C CA . CYS A 1 177 ? -37.799 -8.197 68.821 1.00 91.19 177 CYS A CA 1
ATOM 1287 C C . CYS A 1 177 ? -36.347 -8.624 69.107 1.00 91.19 177 CYS A C 1
ATOM 1289 O O . CYS A 1 177 ? -35.413 -7.854 68.880 1.00 91.19 177 CYS A O 1
ATOM 1291 N N . SER A 1 178 ? -36.167 -9.845 69.618 1.00 88.75 178 SER A N 1
ATOM 1292 C CA . SER A 1 178 ? -34.882 -10.533 69.764 1.00 88.75 178 SER A CA 1
ATOM 1293 C C . SER A 1 178 ? -34.624 -11.566 68.656 1.00 88.75 178 SER A C 1
ATOM 1295 O O . SER A 1 178 ? -33.620 -12.278 68.699 1.00 88.75 178 SER A O 1
ATOM 1297 N N . SER A 1 179 ? -35.519 -11.665 67.663 1.00 89.56 179 SER A N 1
ATOM 1298 C CA . SER A 1 179 ? -35.362 -12.580 66.532 1.00 89.56 179 SER A CA 1
ATOM 1299 C C . SER A 1 179 ? -34.134 -12.233 65.690 1.00 89.56 179 SER A C 1
ATOM 1301 O O . SER A 1 179 ? -33.765 -11.071 65.520 1.00 89.56 179 SER A O 1
ATOM 1303 N N . THR A 1 180 ? -33.521 -13.258 65.108 1.00 86.75 180 THR A N 1
ATOM 1304 C CA . THR A 1 180 ? -32.370 -13.135 64.204 1.00 86.75 180 THR A CA 1
ATOM 1305 C C . THR A 1 180 ? -32.748 -13.242 62.726 1.00 86.75 180 THR A C 1
ATOM 1307 O O . THR A 1 180 ? -31.873 -13.147 61.873 1.00 86.75 180 THR A O 1
ATOM 1310 N N . SER A 1 181 ? -34.025 -13.480 62.406 1.00 89.56 181 SER A N 1
ATOM 1311 C CA . SER A 1 181 ? -34.519 -13.574 61.025 1.00 89.56 181 SER A CA 1
ATOM 1312 C C . SER A 1 181 ? -36.033 -13.372 60.926 1.00 89.56 181 SER A C 1
ATOM 1314 O O . SER A 1 181 ? -36.744 -13.418 61.936 1.00 89.56 181 SER A O 1
ATOM 1316 N N . GLY A 1 182 ? -36.519 -13.163 59.700 1.00 87.81 182 GLY A N 1
ATOM 1317 C CA . GLY A 1 182 ? -37.941 -12.994 59.396 1.00 87.81 182 GLY A CA 1
ATOM 1318 C C . GLY A 1 182 ? -38.471 -11.582 59.635 1.00 87.81 182 GLY A C 1
ATOM 1319 O O . GLY A 1 182 ? -39.683 -11.399 59.686 1.00 87.81 182 GLY A O 1
ATOM 1320 N N . TRP A 1 183 ? -37.584 -10.597 59.792 1.00 91.19 183 TRP A N 1
ATOM 1321 C CA . TRP A 1 183 ? -37.956 -9.206 60.018 1.00 91.19 183 TRP A CA 1
ATOM 1322 C C . TRP A 1 183 ? -38.697 -8.612 58.818 1.00 91.19 183 TRP A C 1
ATOM 1324 O O . TRP A 1 183 ? -38.241 -8.713 57.679 1.00 91.19 183 TRP A O 1
ATOM 1334 N N . SER A 1 184 ? -39.813 -7.935 59.085 1.00 91.38 184 SER A N 1
ATOM 1335 C CA . SER A 1 184 ? -40.443 -7.001 58.151 1.00 91.38 184 SER A CA 1
ATOM 1336 C C . SER A 1 184 ? -40.237 -5.552 58.601 1.00 91.38 184 SER A C 1
ATOM 1338 O O . SER A 1 184 ? -39.984 -5.291 59.777 1.00 91.38 184 SER A O 1
ATOM 1340 N N . ASP A 1 185 ? -40.413 -4.586 57.693 1.00 90.06 185 ASP A N 1
ATOM 1341 C CA . ASP A 1 185 ? -40.398 -3.154 58.044 1.00 90.06 185 ASP A CA 1
ATOM 1342 C C . ASP A 1 185 ? -41.394 -2.829 59.169 1.00 90.06 185 ASP A C 1
ATOM 1344 O O . ASP A 1 185 ? -41.135 -1.989 60.026 1.00 90.06 185 ASP A O 1
ATOM 1348 N N . SER A 1 186 ? -42.533 -3.528 59.200 1.00 90.12 186 SER A N 1
ATOM 1349 C CA . SER A 1 186 ? -43.531 -3.349 60.259 1.00 90.12 186 SER A CA 1
ATOM 1350 C C . SER A 1 186 ? -43.009 -3.831 61.612 1.00 90.12 186 SER A C 1
ATOM 1352 O O . SER A 1 186 ? -43.201 -3.147 62.613 1.00 90.12 186 SER A O 1
ATOM 1354 N N . ASP A 1 187 ? -42.320 -4.973 61.647 1.00 91.19 187 ASP A N 1
ATOM 1355 C CA . ASP A 1 187 ? -41.720 -5.499 62.877 1.00 91.19 187 ASP A CA 1
ATOM 1356 C C . ASP A 1 187 ? -40.586 -4.591 63.358 1.00 91.19 187 ASP A C 1
ATOM 1358 O O . ASP A 1 187 ? -40.539 -4.236 64.532 1.00 91.19 187 ASP A O 1
ATOM 1362 N N . CYS A 1 188 ? -39.716 -4.145 62.449 1.00 91.44 188 CYS A N 1
ATOM 1363 C CA . CYS A 1 188 ? -38.594 -3.270 62.769 1.00 91.44 188 CYS A CA 1
ATOM 1364 C C . CYS A 1 188 ? -39.043 -1.922 63.339 1.00 91.44 188 CYS A C 1
ATOM 1366 O O . CYS A 1 188 ? -38.564 -1.523 64.399 1.00 91.44 188 CYS A O 1
ATOM 1368 N N . ALA A 1 189 ? -40.013 -1.261 62.699 1.00 89.75 189 ALA A N 1
ATOM 1369 C CA . ALA A 1 189 ? -40.565 0.004 63.179 1.00 89.75 189 ALA A CA 1
ATOM 1370 C C . ALA A 1 189 ? -41.251 -0.116 64.551 1.00 89.75 189 ALA A C 1
ATOM 1372 O O . ALA A 1 189 ? -41.244 0.839 65.327 1.00 89.75 189 ALA A O 1
ATOM 1373 N N . LEU A 1 190 ? -41.840 -1.277 64.859 1.00 90.19 190 LEU A N 1
ATOM 1374 C CA . LEU A 1 190 ? -42.435 -1.548 66.168 1.00 90.19 190 LEU A CA 1
ATOM 1375 C C . LEU A 1 190 ? -41.368 -1.871 67.221 1.00 90.19 190 LEU A C 1
ATOM 1377 O O . LEU A 1 190 ? -41.446 -1.374 68.339 1.00 90.19 190 LEU A O 1
ATOM 1381 N N . CYS A 1 191 ? -40.371 -2.683 66.877 1.00 90.69 191 CYS A N 1
ATOM 1382 C CA . CYS A 1 191 ? -39.346 -3.161 67.801 1.00 90.69 191 CYS A CA 1
ATOM 1383 C C . CYS A 1 191 ? -38.256 -2.129 68.121 1.00 90.69 191 CYS A C 1
ATOM 1385 O O . CYS A 1 191 ? -37.675 -2.185 69.208 1.00 90.69 191 CYS A O 1
ATOM 1387 N N . SER A 1 192 ? -37.980 -1.188 67.210 1.00 87.31 192 SER A N 1
ATOM 1388 C CA . SER A 1 192 ? -36.948 -0.159 67.360 1.00 87.31 192 SER A CA 1
ATOM 1389 C C . SER A 1 192 ? -37.303 1.120 66.601 1.00 87.31 192 SER A C 1
ATOM 1391 O O . SER A 1 192 ? -37.497 1.124 65.387 1.00 87.31 192 SER A O 1
ATOM 1393 N N . SER A 1 193 ? -37.282 2.255 67.301 1.00 80.75 193 SER A N 1
ATOM 1394 C CA . SER A 1 193 ? -37.475 3.576 66.688 1.00 80.75 193 SER A CA 1
ATOM 1395 C C . SER A 1 193 ? -36.266 4.062 65.877 1.00 80.75 193 SER A C 1
ATOM 1397 O O . SER A 1 193 ? -36.400 4.985 65.078 1.00 80.75 193 SER A O 1
ATOM 1399 N N . GLN A 1 194 ? -35.087 3.462 66.075 1.00 85.94 194 GLN A N 1
ATOM 1400 C CA . GLN A 1 194 ? -33.841 3.873 65.417 1.00 85.94 194 GLN A CA 1
ATOM 1401 C C . GLN A 1 194 ? -33.542 3.075 64.147 1.00 85.94 194 GLN A C 1
ATOM 1403 O O . GLN A 1 194 ? -32.771 3.530 63.311 1.00 85.94 194 GLN A O 1
ATOM 1408 N N . THR A 1 195 ? -34.126 1.887 64.000 1.00 90.00 195 THR A N 1
ATOM 1409 C CA . THR A 1 195 ? -33.877 0.975 62.877 1.00 90.00 195 THR A CA 1
ATOM 1410 C C . THR A 1 195 ? -35.212 0.487 62.316 1.00 90.00 195 THR A C 1
ATOM 1412 O O . THR A 1 195 ? -35.601 -0.646 62.588 1.00 90.00 195 THR A O 1
ATOM 1415 N N . PRO A 1 196 ? -35.964 1.342 61.605 1.00 89.06 196 PRO A N 1
ATOM 1416 C CA . PRO A 1 196 ? -37.356 1.060 61.261 1.00 89.06 196 PRO A CA 1
ATOM 1417 C C . PRO A 1 196 ? -37.541 0.125 60.057 1.00 89.06 196 PRO A C 1
ATOM 1419 O O . PRO A 1 196 ? -38.669 -0.271 59.786 1.00 89.06 196 PRO A O 1
ATOM 1422 N N . TYR A 1 197 ? -36.481 -0.230 59.327 1.00 91.06 197 TYR A N 1
ATOM 1423 C CA . TYR A 1 197 ? -36.581 -1.024 58.097 1.00 91.06 197 TYR A CA 1
ATOM 1424 C C . TYR A 1 197 ? -35.893 -2.374 58.251 1.00 91.06 197 TYR A C 1
ATOM 1426 O O . TYR A 1 197 ? -34.834 -2.450 58.867 1.00 91.06 197 TYR A O 1
ATOM 1434 N N . ALA A 1 198 ? -36.461 -3.431 57.681 1.00 90.75 198 ALA A N 1
ATOM 1435 C CA . ALA A 1 198 ? -35.809 -4.733 57.628 1.00 90.75 198 ALA A CA 1
ATOM 1436 C C . ALA A 1 198 ? -34.761 -4.755 56.511 1.00 90.75 198 ALA A C 1
ATOM 1438 O O . ALA A 1 198 ? -35.002 -4.215 55.436 1.00 90.75 198 ALA A O 1
ATOM 1439 N N . SER A 1 199 ? -33.609 -5.391 56.733 1.00 90.12 199 SER A N 1
ATOM 1440 C CA . SER A 1 199 ? -32.633 -5.661 55.671 1.00 90.12 199 SER A CA 1
ATOM 1441 C C . SER A 1 199 ? -33.241 -6.545 54.574 1.00 90.12 199 SER A C 1
ATOM 1443 O O . SER A 1 199 ? -34.215 -7.264 54.799 1.00 90.12 199 SER A O 1
ATOM 1445 N N . THR A 1 200 ? -32.668 -6.531 53.367 1.00 87.00 200 THR A N 1
ATOM 1446 C CA . THR A 1 200 ? -33.198 -7.307 52.226 1.00 87.00 200 THR A CA 1
ATOM 1447 C C . THR A 1 200 ? -33.175 -8.818 52.453 1.00 87.00 200 THR A C 1
ATOM 1449 O O . THR A 1 200 ? -33.978 -9.538 51.868 1.00 87.00 200 THR A O 1
ATOM 1452 N N . ASP A 1 201 ? -32.270 -9.306 53.302 1.00 86.62 201 ASP A N 1
ATOM 1453 C CA . ASP A 1 201 ? -32.188 -10.708 53.720 1.00 86.62 201 ASP A CA 1
ATOM 1454 C C . ASP A 1 201 ? -33.076 -11.037 54.935 1.00 86.62 201 ASP A C 1
ATOM 1456 O O . ASP A 1 201 ? -33.119 -12.185 55.371 1.00 86.62 201 ASP A O 1
ATOM 1460 N N . THR A 1 202 ? -33.806 -10.051 55.472 1.00 89.44 202 THR A N 1
ATOM 1461 C CA . THR A 1 202 ? -34.708 -10.149 56.634 1.00 89.44 202 THR A CA 1
ATOM 1462 C C . THR A 1 202 ? -34.034 -10.555 57.951 1.00 89.44 202 THR A C 1
ATOM 1464 O O . THR A 1 202 ? -34.719 -10.917 58.909 1.00 89.44 202 THR A O 1
ATOM 1467 N N . ASN A 1 203 ? -32.702 -10.498 58.029 1.00 89.62 203 ASN A N 1
ATOM 1468 C CA . ASN A 1 203 ? -31.943 -10.940 59.205 1.00 89.62 203 ASN A CA 1
ATOM 1469 C C . ASN A 1 203 ? -31.734 -9.842 60.253 1.00 89.62 203 ASN A C 1
ATOM 1471 O O . ASN A 1 203 ? -31.368 -10.129 61.391 1.00 89.62 203 ASN A O 1
ATOM 1475 N N . SER A 1 204 ? -31.962 -8.579 59.894 1.00 89.25 204 SER A N 1
ATOM 1476 C CA . SER A 1 204 ? -31.708 -7.453 60.789 1.00 89.25 204 SER A CA 1
ATOM 1477 C C . SER A 1 204 ? -32.638 -6.276 60.524 1.00 89.25 204 SER A C 1
ATOM 1479 O O . SER A 1 204 ? -33.188 -6.135 59.433 1.00 89.25 204 SER A O 1
ATOM 1481 N N . CYS A 1 205 ? -32.773 -5.407 61.522 1.00 90.75 205 CYS A N 1
ATOM 1482 C CA . CYS A 1 205 ? -33.367 -4.090 61.358 1.00 90.75 205 CYS A CA 1
ATOM 1483 C C . CYS A 1 205 ? -32.271 -3.045 61.174 1.00 90.75 205 CYS A C 1
ATOM 1485 O O . CYS A 1 205 ? -31.277 -3.037 61.902 1.00 90.75 205 CYS A O 1
ATOM 1487 N N . VAL A 1 206 ? -32.466 -2.132 60.230 1.00 91.56 206 VAL A N 1
ATOM 1488 C CA . VAL A 1 206 ? -31.458 -1.171 59.793 1.00 91.56 206 VAL A CA 1
ATOM 1489 C C . VAL A 1 206 ? -31.999 0.257 59.748 1.00 91.56 206 VAL A C 1
ATOM 1491 O O . VAL A 1 206 ? -33.201 0.498 59.618 1.00 91.56 206 VAL A O 1
ATOM 1494 N N . ASN A 1 207 ? -31.091 1.228 59.868 1.00 90.56 207 ASN A N 1
ATOM 1495 C CA . ASN A 1 207 ? -31.404 2.656 59.815 1.00 90.56 207 ASN A CA 1
ATOM 1496 C C . ASN A 1 207 ? -31.095 3.236 58.428 1.00 90.56 207 ASN A C 1
ATOM 1498 O O . ASN A 1 207 ? -30.096 3.926 58.228 1.00 90.56 207 ASN A O 1
ATOM 1502 N N . SER A 1 208 ? -31.926 2.892 57.450 1.00 87.88 208 SER A N 1
ATOM 1503 C CA . SER A 1 208 ? -31.854 3.440 56.092 1.00 87.88 208 SER A CA 1
ATOM 1504 C C . SER A 1 208 ? -32.750 4.681 55.965 1.00 87.88 208 SER A C 1
ATOM 1506 O O . SER A 1 208 ? -33.719 4.829 56.700 1.00 87.88 208 SER A O 1
ATOM 1508 N N . THR A 1 209 ? -32.470 5.583 55.020 1.00 86.75 209 THR A N 1
ATOM 1509 C CA . THR A 1 209 ? -33.369 6.716 54.703 1.00 86.75 209 THR A CA 1
ATOM 1510 C C . THR A 1 209 ? -34.592 6.304 53.876 1.00 86.75 209 THR A C 1
ATOM 1512 O O . THR A 1 209 ? -35.556 7.063 53.794 1.00 86.75 209 THR A O 1
ATOM 1515 N N . ILE A 1 210 ? -34.569 5.105 53.283 1.00 87.19 210 ILE A N 1
ATOM 1516 C CA . ILE A 1 210 ? -35.673 4.497 52.529 1.00 87.19 210 ILE A CA 1
ATOM 1517 C C . ILE A 1 210 ? -35.901 3.053 52.988 1.00 87.19 210 ILE A C 1
ATOM 1519 O O . ILE A 1 210 ? -34.971 2.405 53.473 1.00 87.19 210 ILE A O 1
ATOM 1523 N N . SER A 1 211 ? -37.109 2.526 52.767 1.00 88.62 211 SER A N 1
ATOM 1524 C CA . SER A 1 211 ? -37.385 1.095 52.948 1.00 88.62 211 SER A CA 1
ATOM 1525 C C . SER A 1 211 ? -36.468 0.251 52.067 1.00 88.62 211 SER A C 1
ATOM 1527 O O . SER A 1 211 ? -36.315 0.527 50.874 1.00 88.62 211 SER A O 1
ATOM 1529 N N . CYS A 1 212 ? -35.920 -0.825 52.632 1.00 88.75 212 CYS A N 1
ATOM 1530 C CA . CYS A 1 212 ? -35.094 -1.773 51.891 1.00 88.75 212 CYS A CA 1
ATOM 1531 C C . CYS A 1 212 ? -35.897 -2.623 50.889 1.00 88.75 212 CYS A C 1
ATOM 1533 O O . CYS A 1 212 ? -35.322 -3.391 50.124 1.00 88.75 212 CYS A O 1
ATOM 1535 N N . THR A 1 213 ? -37.224 -2.465 50.860 1.00 85.44 213 THR A N 1
ATOM 1536 C CA . THR A 1 213 ? -38.115 -3.036 49.839 1.00 85.44 213 THR A CA 1
ATOM 1537 C C . THR A 1 213 ? -38.488 -2.028 48.742 1.00 85.44 213 THR A C 1
ATOM 1539 O O . THR A 1 213 ? -39.299 -2.329 47.861 1.00 85.44 213 THR A O 1
ATOM 1542 N N . SER A 1 214 ? -37.904 -0.821 48.769 1.00 85.38 214 SER A N 1
ATOM 1543 C CA . SER A 1 214 ? -38.155 0.215 47.765 1.00 85.38 214 SER A CA 1
ATOM 1544 C C . SER A 1 214 ? -37.718 -0.223 46.363 1.00 85.38 214 SER A C 1
ATOM 1546 O O . SER A 1 214 ? -36.698 -0.885 46.174 1.00 85.38 214 SER A O 1
ATOM 1548 N N . LYS A 1 215 ? -38.475 0.208 45.347 1.00 84.75 215 LYS A N 1
ATOM 1549 C CA . LYS A 1 215 ? -38.180 -0.048 43.924 1.00 84.75 215 LYS A CA 1
ATOM 1550 C C . LYS A 1 215 ? -37.301 1.027 43.275 1.00 84.75 215 LYS A C 1
ATOM 1552 O O . LYS A 1 215 ? -36.900 0.875 42.125 1.00 84.75 215 LYS A O 1
ATOM 1557 N N . SER A 1 216 ? -37.061 2.139 43.967 1.00 87.94 216 SER A N 1
ATOM 1558 C CA . SER A 1 216 ? -36.304 3.279 43.445 1.00 87.94 216 SER A CA 1
ATOM 1559 C C . SER A 1 216 ? -35.763 4.167 44.565 1.00 87.94 216 SER A C 1
ATOM 1561 O O . SER A 1 216 ? -36.264 4.131 45.690 1.00 87.94 216 SER A O 1
ATOM 1563 N N . GLY A 1 217 ? -34.797 5.023 44.231 1.00 85.69 217 GLY A N 1
ATOM 1564 C CA . GLY A 1 217 ? -34.164 5.951 45.171 1.00 85.69 217 GLY A CA 1
ATOM 1565 C C . GLY A 1 217 ? -32.984 5.344 45.929 1.00 85.69 217 GLY A C 1
ATOM 1566 O O . GLY A 1 217 ? -32.538 5.927 46.912 1.00 85.69 217 GLY A O 1
ATOM 1567 N N . TRP A 1 218 ? -32.485 4.188 45.485 1.00 89.81 218 TRP A N 1
ATOM 1568 C CA . TRP A 1 218 ? -31.302 3.560 46.055 1.00 89.81 218 TRP A CA 1
ATOM 1569 C C . TRP A 1 218 ? -30.077 4.455 45.880 1.00 89.81 218 TRP A C 1
ATOM 1571 O O . TRP A 1 218 ? -29.790 4.943 44.788 1.00 89.81 218 TRP A O 1
ATOM 1581 N N . THR A 1 219 ? -29.350 4.640 46.975 1.00 91.00 219 THR A N 1
ATOM 1582 C CA . THR A 1 219 ? -28.014 5.240 47.007 1.00 91.00 219 THR A CA 1
ATOM 1583 C C . THR A 1 219 ? -27.038 4.211 47.562 1.00 91.00 219 THR A C 1
ATOM 1585 O O . THR A 1 219 ? -27.464 3.303 48.278 1.00 91.00 219 THR A O 1
ATOM 1588 N N . ASP A 1 220 ? -25.739 4.365 47.309 1.00 90.56 220 ASP A N 1
ATOM 1589 C CA . ASP A 1 220 ? -24.710 3.486 47.889 1.00 90.56 220 ASP A CA 1
ATOM 1590 C C . ASP A 1 220 ? -24.831 3.394 49.416 1.00 90.56 220 ASP A C 1
ATOM 1592 O O . ASP A 1 220 ? -24.704 2.322 50.001 1.00 90.56 220 ASP A O 1
ATOM 1596 N N . SER A 1 221 ? -25.175 4.504 50.080 1.00 90.00 221 SER A N 1
ATOM 1597 C CA . SER A 1 221 ? -25.404 4.492 51.526 1.00 90.00 221 SER A CA 1
ATOM 1598 C C . SER A 1 221 ? -26.576 3.587 51.908 1.00 90.00 221 SER A C 1
ATOM 1600 O O . SER A 1 221 ? -26.471 2.844 52.878 1.00 90.00 221 SER A O 1
ATOM 1602 N N . ASN A 1 222 ? -27.689 3.631 51.170 1.00 90.62 222 ASN A N 1
ATOM 1603 C CA . ASN A 1 222 ? -28.835 2.766 51.449 1.00 90.62 222 ASN A CA 1
ATOM 1604 C C . ASN A 1 222 ? -28.540 1.309 51.097 1.00 90.62 222 ASN A C 1
ATOM 1606 O O . ASN A 1 222 ? -28.932 0.426 51.851 1.00 90.62 222 ASN A O 1
ATOM 1610 N N . CYS A 1 223 ? -27.830 1.051 50.000 1.00 91.56 223 CYS A N 1
ATOM 1611 C CA . CYS A 1 223 ? -27.453 -0.297 49.589 1.00 91.56 223 CYS A CA 1
ATOM 1612 C C . CYS A 1 223 ? -26.527 -0.960 50.608 1.00 91.56 223 CYS A C 1
ATOM 1614 O O . CYS A 1 223 ? -26.807 -2.070 51.045 1.00 91.56 223 CYS A O 1
ATOM 1616 N N . ASN A 1 224 ? -25.496 -0.256 51.075 1.00 90.25 224 ASN A N 1
ATOM 1617 C CA . ASN A 1 224 ? -24.588 -0.775 52.095 1.00 90.25 224 ASN A CA 1
ATOM 1618 C C . ASN A 1 224 ? -25.299 -1.083 53.428 1.00 90.25 224 ASN A C 1
ATOM 1620 O O . ASN A 1 224 ? -24.924 -2.012 54.137 1.00 90.25 224 ASN A O 1
ATOM 1624 N N . ILE A 1 225 ? -26.345 -0.320 53.760 1.00 90.31 225 ILE A N 1
ATOM 1625 C CA . ILE A 1 225 ? -27.151 -0.527 54.970 1.00 90.31 225 ILE A CA 1
ATOM 1626 C C . ILE A 1 225 ? -28.141 -1.688 54.788 1.00 90.31 225 ILE A C 1
ATOM 1628 O O . ILE A 1 225 ? -28.223 -2.567 55.638 1.00 90.31 225 ILE A O 1
ATOM 1632 N N . CYS A 1 226 ? -28.904 -1.697 53.696 1.00 90.38 226 CYS A N 1
ATOM 1633 C CA . CYS A 1 226 ? -29.988 -2.652 53.460 1.00 90.38 226 CYS A CA 1
ATOM 1634 C C . CYS A 1 226 ? -29.521 -4.013 52.938 1.00 90.38 226 CYS A C 1
ATOM 1636 O O . CYS A 1 226 ? -30.166 -5.016 53.230 1.00 90.38 226 CYS A O 1
ATOM 1638 N N . SER A 1 227 ? -28.443 -4.038 52.152 1.00 89.31 227 SER A N 1
ATOM 1639 C CA . SER A 1 227 ? -27.903 -5.218 51.474 1.00 89.31 227 SER A CA 1
ATOM 1640 C C . SER A 1 227 ? -26.367 -5.167 51.456 1.00 89.31 227 SER A C 1
ATOM 1642 O O . SER A 1 227 ? -25.772 -4.917 50.407 1.00 89.31 227 SER A O 1
ATOM 1644 N N . PRO A 1 228 ? -25.687 -5.443 52.583 1.00 85.19 228 PRO A N 1
ATOM 1645 C CA . PRO A 1 228 ? -24.227 -5.311 52.692 1.00 85.19 228 PRO A CA 1
ATOM 1646 C C . PRO A 1 228 ? -23.430 -6.148 51.676 1.00 85.19 228 PRO A C 1
ATOM 1648 O O . PRO A 1 228 ? -22.307 -5.803 51.322 1.00 85.19 228 PRO A O 1
ATOM 1651 N N . SER A 1 229 ? -24.007 -7.247 51.177 1.00 86.75 229 SER A N 1
ATOM 1652 C CA . SER A 1 229 ? -23.432 -8.085 50.114 1.00 86.75 229 SER A CA 1
ATOM 1653 C C . SER A 1 229 ? -23.524 -7.466 48.713 1.00 86.75 229 SER A C 1
ATOM 1655 O O . SER A 1 229 ? -22.942 -7.991 47.770 1.00 86.75 229 SER A O 1
ATOM 1657 N N . SER A 1 230 ? -24.274 -6.379 48.547 1.00 91.06 230 SER A N 1
ATOM 1658 C CA . SER A 1 230 ? -24.458 -5.623 47.305 1.00 91.06 230 SER A CA 1
ATOM 1659 C C . SER A 1 230 ? -24.488 -4.128 47.641 1.00 91.06 230 SER A C 1
ATOM 1661 O O . SER A 1 230 ? -25.554 -3.518 47.635 1.00 91.06 230 SER A O 1
ATOM 1663 N N . PRO A 1 231 ? -23.343 -3.534 48.015 1.00 90.94 231 PRO A N 1
ATOM 1664 C CA . PRO A 1 231 ? -23.313 -2.241 48.695 1.00 90.94 231 PRO A CA 1
ATOM 1665 C C . PRO A 1 231 ? -23.499 -1.028 47.771 1.00 90.94 231 PRO A C 1
ATOM 1667 O O . PRO A 1 231 ? -23.577 0.090 48.273 1.00 90.94 231 PRO A O 1
ATOM 1670 N N . TYR A 1 232 ? -23.581 -1.211 46.450 1.00 92.25 232 TYR A N 1
ATOM 1671 C CA . TYR A 1 232 ? -23.599 -0.109 45.483 1.00 92.25 232 TYR A CA 1
ATOM 1672 C C . TYR A 1 232 ? -24.930 -0.019 44.746 1.00 92.25 232 TYR A C 1
ATOM 1674 O O . TYR A 1 232 ? -25.467 -1.034 44.310 1.00 92.25 232 TYR A O 1
ATOM 1682 N N . ALA A 1 233 ? -25.464 1.189 44.586 1.00 91.19 233 ALA A N 1
ATOM 1683 C CA . ALA A 1 233 ? -26.680 1.418 43.817 1.00 91.19 233 ALA A CA 1
ATOM 1684 C C . ALA A 1 233 ? -26.364 1.464 42.320 1.00 91.19 233 ALA A C 1
ATOM 1686 O O . ALA A 1 233 ? -25.396 2.102 41.915 1.00 91.19 233 ALA A O 1
ATOM 1687 N N . ILE A 1 234 ? -27.199 0.844 41.485 1.00 91.19 234 ILE A N 1
ATOM 1688 C CA . ILE A 1 234 ? -27.041 0.954 40.030 1.00 91.19 234 ILE A CA 1
ATOM 1689 C C . ILE A 1 234 ? -27.285 2.390 39.553 1.00 91.19 234 ILE A C 1
ATOM 1691 O O . ILE A 1 234 ? -27.988 3.178 40.193 1.00 91.19 234 ILE A O 1
ATOM 1695 N N . VAL A 1 235 ? -26.760 2.717 38.377 1.00 84.69 235 VAL A N 1
ATOM 1696 C CA . VAL A 1 235 ? -27.039 3.963 37.665 1.00 84.69 235 VAL A CA 1
ATOM 1697 C C . VAL A 1 235 ? -28.545 4.036 37.386 1.00 84.69 235 VAL A C 1
ATOM 1699 O O . VAL A 1 235 ? -29.110 3.199 36.688 1.00 84.69 235 VAL A O 1
ATOM 1702 N N . GLY A 1 236 ? -29.216 5.022 37.988 1.00 84.00 236 GLY A N 1
ATOM 1703 C CA . GLY A 1 236 ? -30.680 5.158 37.984 1.00 84.00 236 GLY A CA 1
ATOM 1704 C C . GLY A 1 236 ? -31.358 4.821 39.320 1.00 84.00 236 GLY A C 1
ATOM 1705 O O . GLY A 1 236 ? -32.534 5.134 39.497 1.00 84.00 236 GLY A O 1
ATOM 1706 N N . GLY A 1 237 ? -30.628 4.245 40.282 1.00 87.31 237 GLY A N 1
ATOM 1707 C CA . GLY A 1 237 ? -31.075 4.077 41.668 1.00 87.31 237 GLY A CA 1
ATOM 1708 C C . GLY A 1 237 ? -32.256 3.119 41.845 1.00 87.31 237 GLY A C 1
ATOM 1709 O O . GLY A 1 237 ? -33.070 3.319 42.747 1.00 87.31 237 GLY A O 1
ATOM 1710 N N . THR A 1 238 ? -32.400 2.112 40.981 1.00 89.25 238 THR A N 1
ATOM 1711 C CA . THR A 1 238 ? -33.523 1.153 41.010 1.00 89.25 238 THR A CA 1
ATOM 1712 C C . THR A 1 238 ? -33.203 -0.162 41.725 1.00 89.25 238 THR A C 1
ATOM 1714 O O . THR A 1 238 ? -34.125 -0.851 42.156 1.00 89.25 238 THR A O 1
ATOM 1717 N N . SER A 1 239 ? -31.926 -0.496 41.921 1.00 89.69 239 SER A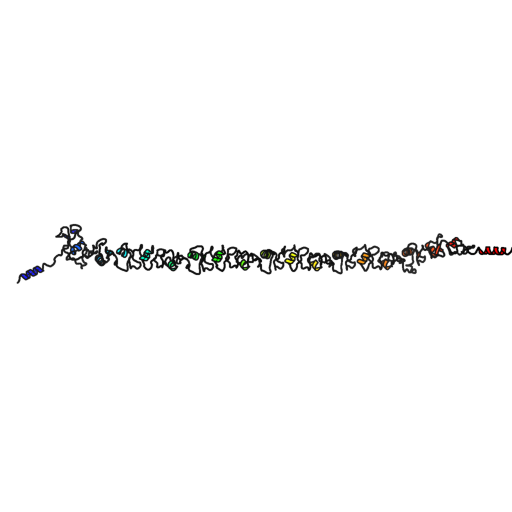 N 1
ATOM 1718 C CA . SER A 1 239 ? -31.480 -1.690 42.651 1.00 89.69 239 SER A CA 1
ATOM 1719 C C . SER A 1 239 ? -30.065 -1.529 43.214 1.00 89.69 239 SER A C 1
ATOM 1721 O O . SER A 1 239 ? -29.358 -0.579 42.874 1.00 89.69 239 SER A O 1
ATOM 1723 N N . CYS A 1 240 ? -29.645 -2.494 44.034 1.00 91.06 240 CYS A N 1
ATOM 1724 C CA . CYS A 1 240 ? -28.288 -2.610 44.560 1.00 91.06 240 CYS A CA 1
ATOM 1725 C C . CYS A 1 240 ? -27.532 -3.774 43.906 1.00 91.06 240 CYS A C 1
ATOM 1727 O O . CYS A 1 240 ? -28.142 -4.793 43.578 1.00 91.06 240 CYS A O 1
ATOM 1729 N N . VAL A 1 241 ? -26.218 -3.641 43.729 1.00 91.19 241 VAL A N 1
ATOM 1730 C CA . VAL A 1 241 ? -25.349 -4.633 43.080 1.00 91.19 241 VAL A CA 1
ATOM 1731 C C . VAL A 1 241 ? -24.039 -4.841 43.834 1.00 91.19 241 VAL A C 1
ATOM 1733 O O . VAL A 1 241 ? -23.521 -3.950 44.509 1.00 91.19 241 VAL A O 1
ATOM 1736 N N . ALA A 1 242 ? -23.485 -6.042 43.684 1.00 90.50 242 ALA A N 1
ATOM 1737 C CA . ALA A 1 242 ? -22.161 -6.426 44.164 1.00 90.50 242 ALA A CA 1
ATOM 1738 C C . ALA A 1 242 ? -21.082 -6.098 43.114 1.00 90.50 242 ALA A C 1
ATOM 1740 O O . ALA A 1 242 ? -20.414 -6.989 42.595 1.00 90.50 242 ALA A O 1
ATOM 1741 N N . SER A 1 243 ? -20.967 -4.820 42.753 1.00 88.56 243 SER A N 1
ATOM 1742 C CA . SER A 1 243 ? -19.876 -4.326 41.901 1.00 88.56 243 SER A CA 1
ATOM 1743 C C . SER A 1 243 ? -18.555 -4.301 42.684 1.00 88.56 243 SER A C 1
ATOM 1745 O O . SER A 1 243 ? -18.570 -4.241 43.914 1.00 88.56 243 SER A O 1
ATOM 1747 N N . SER A 1 244 ? -17.408 -4.346 42.003 1.00 84.75 244 SER A N 1
ATOM 1748 C CA . SER A 1 244 ? -16.098 -4.206 42.659 1.00 84.75 244 SER A CA 1
ATOM 1749 C C . SER A 1 244 ? -15.787 -2.759 43.070 1.00 84.75 244 SER A C 1
ATOM 1751 O O . SER A 1 244 ? -14.923 -2.521 43.914 1.00 84.75 244 SER A O 1
ATOM 1753 N N . GLN A 1 245 ? -16.514 -1.801 42.488 1.00 83.62 245 GLN A N 1
ATOM 1754 C CA . GLN A 1 245 ? -16.419 -0.364 42.736 1.00 83.62 245 GLN A CA 1
ATOM 1755 C C . GLN A 1 245 ? -17.815 0.270 42.799 1.00 83.62 245 GLN A C 1
ATOM 1757 O O . GLN A 1 245 ? -18.788 -0.280 42.277 1.00 83.62 245 GLN A O 1
ATOM 1762 N N . SER A 1 246 ? -17.908 1.471 43.379 1.00 88.00 246 SER A N 1
ATOM 1763 C CA . SER A 1 246 ? -19.145 2.264 43.348 1.00 88.00 246 SER A CA 1
ATOM 1764 C C . SER A 1 246 ? -19.564 2.557 41.909 1.00 88.00 246 SER A C 1
ATOM 1766 O O . SER A 1 246 ? -18.729 2.940 41.086 1.00 88.00 246 SER A O 1
ATOM 1768 N N . CYS A 1 247 ? -20.862 2.471 41.611 1.00 88.56 247 CYS A N 1
ATOM 1769 C CA . CYS A 1 247 ? -21.373 2.789 40.280 1.00 88.56 247 CYS A CA 1
ATOM 1770 C C . CYS A 1 247 ? -21.261 4.283 39.903 1.00 88.56 247 CYS A C 1
ATOM 1772 O O . CYS A 1 247 ? -21.548 4.652 38.767 1.00 88.56 247 CYS A O 1
ATOM 1774 N N . GLY A 1 248 ? -20.831 5.141 40.838 1.00 83.38 248 GLY A N 1
ATOM 1775 C CA . GLY A 1 248 ? -20.454 6.537 40.596 1.00 83.38 248 GLY A CA 1
ATOM 1776 C C . GLY A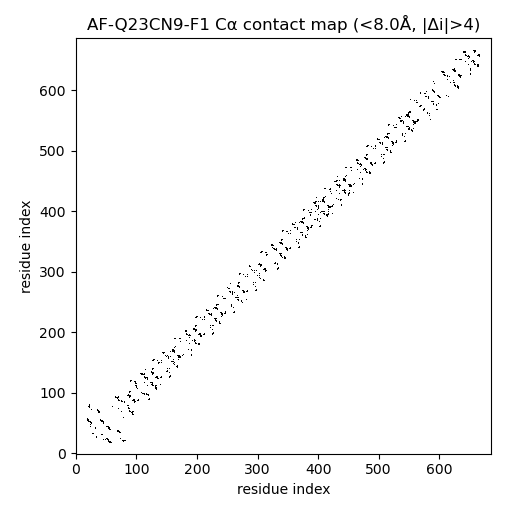 1 248 ? -18.948 6.768 40.410 1.00 83.38 248 GLY A C 1
ATOM 1777 O O . GLY A 1 248 ? -18.511 7.919 40.406 1.00 83.38 248 GLY A O 1
ATOM 1778 N N . SER A 1 249 ? -18.140 5.709 40.306 1.00 84.56 249 SER A N 1
ATOM 1779 C CA . SER A 1 249 ? -16.682 5.813 40.164 1.00 84.56 249 SER A CA 1
ATOM 1780 C C . SER A 1 249 ? -16.274 6.434 38.824 1.00 84.56 249 SER A C 1
ATOM 1782 O O . SER A 1 249 ? -16.970 6.315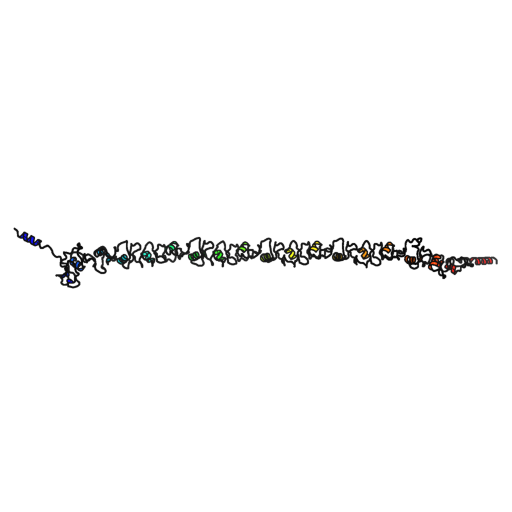 37.818 1.00 84.56 249 SER A O 1
ATOM 1784 N N . THR A 1 250 ? -15.113 7.087 38.796 1.00 83.31 250 THR A N 1
ATOM 1785 C CA . THR A 1 250 ? -14.571 7.780 37.609 1.00 83.31 250 THR A CA 1
ATOM 1786 C C . THR A 1 250 ? -13.343 7.093 37.005 1.00 83.31 250 THR A C 1
ATOM 1788 O O . THR A 1 250 ? -12.700 7.639 36.113 1.00 83.31 250 THR A O 1
ATOM 1791 N N . SER A 1 251 ? -12.957 5.925 37.524 1.00 85.81 251 SER A N 1
ATOM 1792 C CA . SER A 1 251 ? -11.806 5.155 37.044 1.00 85.81 251 SER A CA 1
ATOM 1793 C C . SER A 1 251 ? -11.875 3.702 37.507 1.00 85.81 251 SER A C 1
ATOM 1795 O O . SER A 1 251 ? -12.591 3.391 38.460 1.00 85.81 251 SER A O 1
ATOM 1797 N N . ASN A 1 252 ? -11.077 2.846 36.864 1.00 86.38 252 ASN A N 1
ATOM 1798 C CA . ASN A 1 252 ? -10.965 1.410 37.137 1.00 86.38 252 ASN A CA 1
ATOM 1799 C C . ASN A 1 252 ? -12.262 0.630 36.889 1.00 86.38 252 ASN A C 1
ATOM 1801 O O . ASN A 1 252 ? -12.535 -0.349 37.579 1.00 86.38 252 ASN A O 1
ATOM 1805 N N . TRP A 1 253 ? -13.052 1.060 35.907 1.00 89.44 253 TRP A N 1
ATOM 1806 C CA . TRP A 1 253 ? -14.194 0.287 35.441 1.00 89.44 253 TRP A CA 1
ATOM 1807 C C . TRP A 1 253 ? -13.722 -0.985 34.734 1.00 89.44 253 TRP A C 1
ATOM 1809 O O . TRP A 1 253 ? -12.902 -0.918 33.818 1.00 89.44 253 TRP A O 1
ATOM 1819 N N . GLY A 1 254 ? -14.254 -2.137 35.140 1.00 91.06 254 GLY A N 1
ATOM 1820 C CA . GLY A 1 254 ? -14.253 -3.353 34.335 1.00 91.06 254 GLY A CA 1
ATOM 1821 C C . GLY A 1 254 ? -15.586 -3.542 33.609 1.00 91.06 254 GLY A C 1
ATOM 1822 O O . GLY A 1 254 ? -16.615 -3.001 34.016 1.00 91.06 254 GLY A O 1
ATOM 1823 N N . ASP A 1 255 ? -15.593 -4.363 32.557 1.00 91.38 255 ASP A N 1
ATOM 1824 C CA . ASP A 1 255 ? -16.822 -4.691 31.817 1.00 91.38 255 ASP A CA 1
ATOM 1825 C C . ASP A 1 255 ? -17.912 -5.249 32.738 1.00 91.38 255 ASP A C 1
ATOM 1827 O O . ASP A 1 255 ? -19.065 -4.831 32.662 1.00 91.38 255 ASP A O 1
ATOM 1831 N N . SER A 1 256 ? -17.536 -6.139 33.661 1.00 90.75 256 SER A N 1
ATOM 1832 C CA . SER A 1 256 ? -18.452 -6.702 34.656 1.00 90.75 256 SER A CA 1
ATOM 1833 C C . SER A 1 256 ? -19.092 -5.619 35.527 1.00 90.75 256 SER A C 1
ATOM 1835 O O . SER A 1 256 ? -20.296 -5.667 35.774 1.00 90.75 256 SER A O 1
ATOM 1837 N N . ASP A 1 257 ? -18.314 -4.623 35.962 1.00 91.19 257 ASP A N 1
ATOM 1838 C CA . ASP A 1 257 ? -18.823 -3.519 36.777 1.00 91.19 257 ASP A CA 1
ATOM 1839 C C . ASP A 1 257 ? -19.784 -2.651 35.958 1.00 91.19 257 ASP A C 1
ATOM 1841 O O . ASP A 1 257 ? -20.868 -2.322 36.433 1.00 91.19 257 ASP A O 1
ATOM 1845 N N . CYS A 1 258 ? -19.449 -2.341 34.701 1.00 92.44 258 CYS A N 1
ATOM 1846 C CA . CYS A 1 258 ? -20.322 -1.573 33.814 1.00 92.44 258 CYS A CA 1
ATOM 1847 C C . CYS A 1 258 ? -21.662 -2.269 33.567 1.00 92.44 258 CYS A C 1
ATOM 1849 O O . CYS A 1 258 ? -22.716 -1.637 33.657 1.00 92.44 258 CYS A O 1
ATOM 1851 N N . GLN A 1 259 ? -21.644 -3.576 33.306 1.00 92.44 259 GLN A N 1
ATOM 1852 C CA . GLN A 1 259 ? -22.863 -4.348 33.069 1.00 92.44 259 GLN A CA 1
ATOM 1853 C C . GLN A 1 259 ? -23.748 -4.418 34.317 1.00 92.44 259 GLN A C 1
ATOM 1855 O O . GLN A 1 259 ? -24.966 -4.260 34.211 1.00 92.44 259 GLN A O 1
ATOM 1860 N N . LEU A 1 260 ? -23.146 -4.602 35.498 1.00 91.25 260 LEU A N 1
ATOM 1861 C CA . LEU A 1 260 ? -23.857 -4.588 36.778 1.00 91.25 260 LEU A CA 1
ATOM 1862 C C . LEU A 1 260 ? -24.443 -3.205 37.077 1.00 91.25 260 LEU A C 1
ATOM 1864 O O . LEU A 1 260 ? -25.629 -3.084 37.373 1.00 91.25 260 LEU A O 1
ATOM 1868 N N . CYS A 1 261 ? -23.628 -2.158 36.966 1.00 91.44 261 CYS A N 1
ATOM 1869 C CA . CYS A 1 261 ? -24.006 -0.800 37.327 1.00 91.44 261 CYS A CA 1
ATOM 1870 C C . CYS A 1 261 ? -25.010 -0.162 36.368 1.00 91.44 261 CYS A C 1
ATOM 1872 O O . CYS A 1 261 ? -25.782 0.679 36.807 1.00 91.44 261 CYS A O 1
ATOM 1874 N N . TYR A 1 262 ? -25.042 -0.540 35.091 1.00 90.94 262 TYR A N 1
ATOM 1875 C CA . TYR A 1 262 ? -26.039 -0.038 34.135 1.00 90.94 262 TYR A CA 1
ATOM 1876 C C . TYR A 1 262 ? -27.198 -1.018 33.903 1.00 90.94 262 TYR A C 1
ATOM 1878 O O . TYR A 1 262 ? -28.150 -0.688 33.197 1.00 90.94 262 TYR A O 1
ATOM 1886 N N . GLY A 1 263 ? -27.137 -2.223 34.482 1.00 87.06 263 GLY A N 1
ATOM 1887 C CA . GLY A 1 263 ? -28.182 -3.241 34.356 1.00 87.06 263 GLY A CA 1
ATOM 1888 C C . GLY A 1 263 ? -28.383 -3.755 32.926 1.00 87.06 263 GLY A C 1
ATOM 1889 O O . GLY A 1 263 ? -29.479 -4.195 32.582 1.00 87.06 263 GLY A O 1
ATOM 1890 N N . SER A 1 264 ? -27.358 -3.673 32.074 1.00 88.81 264 SER A N 1
ATOM 1891 C CA . SER A 1 264 ? -27.428 -4.085 30.670 1.00 88.81 264 SER A CA 1
ATOM 1892 C C . SER A 1 264 ? -26.100 -4.664 30.191 1.00 88.81 264 SER A C 1
ATOM 1894 O O . SER A 1 264 ? -25.037 -4.089 30.415 1.00 88.81 264 SER A O 1
ATOM 1896 N N . SER A 1 265 ? -26.169 -5.768 29.443 1.00 89.19 265 SER A N 1
ATOM 1897 C CA . SER A 1 265 ? -25.008 -6.428 28.834 1.00 89.19 265 SER A CA 1
ATOM 1898 C C . SER A 1 265 ? -24.381 -5.646 27.673 1.00 89.19 265 SER A C 1
ATOM 1900 O O . SER A 1 265 ? -23.406 -6.107 27.093 1.00 89.19 265 SER A O 1
ATOM 1902 N N . THR A 1 266 ? -24.950 -4.498 27.289 1.00 90.50 266 THR A N 1
ATOM 1903 C CA . THR A 1 266 ? -24.432 -3.642 26.206 1.00 90.50 266 THR A CA 1
ATOM 1904 C C . THR A 1 266 ? -23.473 -2.559 26.696 1.00 90.50 266 THR A C 1
ATOM 1906 O O . THR A 1 266 ? -23.032 -1.745 25.889 1.00 90.50 266 THR A O 1
ATOM 1909 N N . TYR A 1 267 ? -23.218 -2.476 28.004 1.00 92.44 267 TYR A N 1
ATOM 1910 C CA . TYR A 1 267 ? -22.269 -1.524 28.578 1.00 92.44 267 TYR A CA 1
ATOM 1911 C C . TYR A 1 267 ? -20.941 -2.212 28.866 1.00 92.44 267 TYR A C 1
ATOM 1913 O O . TYR A 1 267 ? -20.910 -3.288 29.456 1.00 92.44 267 TYR A O 1
ATOM 1921 N N . PHE A 1 268 ? -19.855 -1.565 28.469 1.00 92.69 268 PHE A N 1
ATOM 1922 C CA . PHE A 1 268 ? -18.487 -2.044 28.640 1.00 92.69 268 PHE A CA 1
ATOM 1923 C C . PHE A 1 268 ? -17.623 -0.910 29.180 1.00 92.69 268 PHE A C 1
ATOM 1925 O O . PHE A 1 268 ? -17.973 0.261 29.015 1.00 92.69 268 PHE A O 1
ATOM 1932 N N . ALA A 1 269 ? -16.516 -1.236 29.835 1.00 91.56 269 ALA A N 1
ATOM 1933 C CA . ALA A 1 269 ? -15.566 -0.217 30.253 1.00 91.56 269 ALA A CA 1
ATOM 1934 C C . ALA A 1 269 ? -14.891 0.383 29.016 1.00 91.56 269 ALA A C 1
ATOM 1936 O O . ALA A 1 269 ? -14.526 -0.351 28.100 1.00 91.56 269 ALA A O 1
ATOM 1937 N N . SER A 1 270 ? -14.716 1.705 28.974 1.00 89.81 270 SER A N 1
ATOM 1938 C CA . SER A 1 270 ? -13.921 2.364 27.936 1.00 89.81 270 SER A CA 1
ATOM 1939 C C . SER A 1 270 ? -12.493 1.815 27.928 1.00 89.81 270 SER A C 1
ATOM 1941 O O . SER A 1 270 ? -12.017 1.257 28.916 1.00 89.81 270 SER A O 1
ATOM 1943 N N . GLY A 1 271 ? -11.771 1.981 26.818 1.00 84.56 271 GLY A N 1
ATOM 1944 C CA . GLY A 1 271 ? -10.433 1.398 26.675 1.00 84.56 271 GLY A CA 1
ATOM 1945 C C . GLY A 1 271 ? -9.386 1.901 27.683 1.00 84.56 271 GLY A C 1
ATOM 1946 O O . GLY A 1 271 ? -8.355 1.262 27.868 1.00 84.56 271 GLY A O 1
ATOM 1947 N N . ASP A 1 272 ? -9.643 3.032 28.338 1.00 85.25 272 ASP A N 1
ATOM 1948 C CA . ASP A 1 272 ? -8.843 3.606 29.426 1.00 85.25 272 ASP A CA 1
ATOM 1949 C C . ASP A 1 272 ? -9.415 3.314 30.833 1.00 85.25 272 ASP A C 1
ATOM 1951 O O . ASP A 1 272 ? -8.840 3.741 31.834 1.00 85.25 272 ASP A O 1
ATOM 1955 N N . GLY A 1 273 ? -10.545 2.604 30.923 1.00 87.25 273 GLY A N 1
ATOM 1956 C CA . GLY A 1 273 ? -11.225 2.246 32.169 1.00 87.25 273 GLY A CA 1
ATOM 1957 C C . GLY A 1 273 ? -11.838 3.426 32.929 1.00 87.25 273 GLY A C 1
ATOM 1958 O O . GLY A 1 273 ? -12.143 3.290 34.118 1.00 87.25 273 GLY A O 1
ATOM 1959 N N . THR A 1 274 ? -11.987 4.598 32.302 1.00 89.12 274 THR A N 1
ATOM 1960 C CA . THR A 1 274 ? -12.487 5.812 32.976 1.00 89.12 274 THR A CA 1
ATOM 1961 C C . THR A 1 274 ? -14.009 5.920 32.980 1.00 89.12 274 THR A C 1
ATOM 1963 O O . THR A 1 274 ? -14.581 6.532 33.883 1.00 89.12 274 THR A O 1
ATOM 1966 N N . THR A 1 275 ? -14.685 5.303 32.010 1.00 89.62 275 THR A N 1
ATOM 1967 C CA . THR A 1 275 ? -16.140 5.408 31.831 1.00 89.62 275 THR A CA 1
ATOM 1968 C C . THR A 1 275 ? -16.757 4.082 31.394 1.00 89.62 275 THR A C 1
ATOM 1970 O O . THR A 1 275 ? -16.056 3.188 30.930 1.00 89.62 275 THR A O 1
ATOM 1973 N N . CYS A 1 276 ? -18.080 3.958 31.515 1.00 91.50 276 CYS A N 1
ATOM 1974 C CA . CYS A 1 276 ? -18.837 2.885 30.874 1.00 91.50 276 CYS A CA 1
ATOM 1975 C C . CYS A 1 276 ? -19.491 3.405 29.603 1.00 91.50 276 CYS A C 1
ATOM 1977 O O . CYS A 1 276 ? -20.179 4.428 29.622 1.00 91.50 276 CYS A O 1
ATOM 1979 N N . VAL A 1 277 ? -19.318 2.675 28.512 1.00 92.00 277 VAL A N 1
ATOM 1980 C CA . VAL A 1 277 ? -19.791 3.057 27.186 1.00 92.00 277 VAL A CA 1
ATOM 1981 C C . VAL A 1 277 ? -20.720 1.987 26.642 1.00 92.00 277 VAL A C 1
ATOM 1983 O O . VAL A 1 277 ? -20.512 0.792 26.854 1.00 92.00 277 VAL A O 1
ATOM 1986 N N . GLN A 1 278 ? -21.769 2.419 25.946 1.00 91.94 278 GLN A N 1
ATOM 1987 C CA . GLN A 1 278 ? -22.657 1.494 25.262 1.00 91.94 278 GLN A CA 1
ATOM 1988 C C . GLN A 1 278 ? -22.025 1.103 23.925 1.00 91.94 278 GLN A C 1
ATOM 1990 O O . GLN A 1 278 ? -21.824 1.951 23.059 1.00 91.94 278 GLN A O 1
ATOM 1995 N N . SER A 1 279 ? -21.710 -0.177 23.758 1.00 90.75 279 SER A N 1
ATOM 1996 C CA . SER A 1 279 ? -21.059 -0.709 22.561 1.00 90.75 279 SER A CA 1
ATOM 1997 C C . SER A 1 279 ? -21.666 -2.061 22.196 1.00 90.75 279 SER A C 1
ATOM 1999 O O . SER A 1 279 ? -22.313 -2.718 23.010 1.00 90.75 279 SER A O 1
ATOM 2001 N N . THR A 1 280 ? -21.485 -2.487 20.949 1.00 86.06 280 THR A N 1
ATOM 2002 C CA . THR A 1 280 ? -21.864 -3.833 20.498 1.00 86.06 280 THR A CA 1
ATOM 2003 C C . THR A 1 280 ? -20.845 -4.896 20.905 1.00 86.06 280 THR A C 1
ATOM 2005 O O . THR A 1 280 ? -21.164 -6.078 20.837 1.00 86.06 280 THR A O 1
ATOM 2008 N N . GLN A 1 281 ? -19.636 -4.487 21.306 1.00 86.56 281 GLN A N 1
ATOM 2009 C CA . GLN A 1 281 ? -18.530 -5.356 21.714 1.00 86.56 281 GLN A CA 1
ATOM 2010 C C . GLN A 1 281 ? -17.739 -4.751 22.879 1.00 86.56 281 GLN A C 1
ATOM 2012 O O . GLN A 1 281 ? -17.686 -3.528 23.031 1.00 86.56 281 GLN A O 1
ATOM 2017 N N . SER A 1 282 ? -17.083 -5.621 23.657 1.00 90.50 282 SER A N 1
ATOM 2018 C CA . SER A 1 282 ? -16.164 -5.228 24.734 1.00 90.50 282 SER A CA 1
ATOM 2019 C C . SER A 1 282 ? -14.990 -4.419 24.195 1.00 90.50 282 SER A C 1
ATOM 2021 O O . SER A 1 282 ? -14.403 -4.785 23.172 1.00 90.50 282 SER A O 1
ATOM 2023 N N . CYS A 1 283 ? -14.588 -3.373 24.920 1.00 89.81 283 CYS A N 1
ATOM 2024 C CA . CYS A 1 283 ? -13.451 -2.545 24.531 1.00 89.81 283 CYS A CA 1
ATOM 2025 C C . CYS A 1 283 ? -12.088 -3.248 24.686 1.00 89.81 283 CYS A C 1
ATOM 2027 O O . CYS A 1 283 ? -11.073 -2.728 24.226 1.00 89.81 283 CYS A O 1
ATOM 2029 N N . GLY A 1 284 ? -12.068 -4.443 25.290 1.00 86.19 284 GLY A N 1
ATOM 2030 C CA . GLY A 1 284 ? -10.925 -5.358 25.321 1.00 86.19 284 GLY A CA 1
ATOM 2031 C C . GLY A 1 284 ? -10.939 -6.431 24.221 1.00 86.19 284 GLY A C 1
ATOM 2032 O O . GLY A 1 284 ? -10.126 -7.353 24.269 1.00 86.19 284 GLY A O 1
ATOM 2033 N N . SER A 1 285 ? -11.863 -6.361 23.254 1.00 87.75 285 SER A N 1
ATOM 2034 C CA . SER A 1 285 ? -11.978 -7.356 22.177 1.00 87.75 285 SER A CA 1
ATOM 2035 C C . SER A 1 285 ? -10.778 -7.325 21.221 1.00 87.75 285 SER A C 1
ATOM 2037 O O . SER A 1 285 ? -10.212 -6.274 20.934 1.00 87.75 285 SER A O 1
ATOM 2039 N N . THR A 1 286 ? -10.420 -8.483 20.663 1.00 87.94 286 THR A N 1
ATOM 2040 C CA . THR A 1 286 ? -9.336 -8.625 19.667 1.00 87.94 286 THR A CA 1
ATOM 2041 C C . THR A 1 286 ? -9.836 -8.730 18.223 1.00 87.94 286 THR A C 1
ATOM 2043 O O . THR A 1 286 ? -9.035 -8.833 17.298 1.00 87.94 286 THR A O 1
ATOM 2046 N N . SER A 1 287 ? -11.156 -8.768 18.015 1.00 90.19 287 SER A N 1
ATOM 2047 C CA . SER A 1 287 ? -11.780 -8.861 16.691 1.00 90.19 287 SER A CA 1
ATOM 2048 C C . SER A 1 287 ? -13.242 -8.403 16.713 1.00 90.19 287 SER A C 1
ATOM 2050 O O . SER A 1 287 ? -13.862 -8.313 17.777 1.00 90.19 287 SER A O 1
ATOM 2052 N N . GLY A 1 288 ? -13.796 -8.140 15.526 1.00 88.06 288 GLY A N 1
ATOM 2053 C CA . GLY A 1 288 ? -15.180 -7.689 15.350 1.00 88.06 288 GLY A CA 1
ATOM 2054 C C . GLY A 1 288 ? -15.370 -6.194 15.606 1.00 88.06 288 GLY A C 1
ATOM 2055 O O . GLY A 1 288 ? -16.480 -5.762 15.917 1.00 88.06 288 GLY A O 1
ATOM 2056 N N . TRP A 1 289 ? -14.290 -5.415 15.511 1.00 91.94 289 TRP A N 1
ATOM 2057 C CA . TRP A 1 289 ? -14.341 -3.967 15.639 1.00 91.94 289 TRP A CA 1
ATOM 2058 C C . TRP A 1 289 ? -15.068 -3.333 14.455 1.00 91.94 289 TRP A C 1
ATOM 2060 O O . TRP A 1 289 ? -14.818 -3.638 13.294 1.00 91.94 289 TRP A O 1
ATOM 2070 N N . THR A 1 290 ? -15.952 -2.403 14.779 1.00 91.94 290 THR A N 1
ATOM 2071 C CA . THR A 1 290 ? -16.626 -1.490 13.854 1.00 91.94 290 THR A CA 1
ATOM 2072 C C . THR A 1 290 ? -16.319 -0.054 14.259 1.00 91.94 290 THR A C 1
ATOM 2074 O O . THR A 1 290 ? -16.069 0.203 15.441 1.00 91.94 290 THR A O 1
ATOM 2077 N N . ASP A 1 291 ? -16.416 0.895 13.331 1.00 90.50 291 ASP A N 1
ATOM 2078 C CA . ASP A 1 291 ? -16.232 2.324 13.627 1.00 90.50 291 ASP A CA 1
ATOM 2079 C C . ASP A 1 291 ? -17.143 2.794 14.770 1.00 90.50 291 ASP A C 1
ATOM 2081 O O . ASP A 1 291 ? -16.715 3.526 15.658 1.00 90.50 291 ASP A O 1
ATOM 2085 N N . THR A 1 292 ? -18.380 2.288 14.836 1.00 90.81 292 THR A N 1
ATOM 2086 C CA . THR A 1 292 ? -19.298 2.577 15.947 1.00 90.81 292 THR A CA 1
ATOM 2087 C C . THR A 1 292 ? -18.753 2.087 17.290 1.00 90.81 292 THR A C 1
ATOM 2089 O O . THR A 1 292 ? -18.743 2.845 18.258 1.00 90.81 292 THR A O 1
ATOM 2092 N N . SER A 1 293 ? -18.265 0.844 17.364 1.00 91.31 293 SER A N 1
ATOM 2093 C CA . SER A 1 293 ? -17.663 0.317 18.599 1.00 91.31 293 SER A CA 1
ATOM 2094 C C . SER A 1 293 ? -16.332 0.992 18.947 1.00 91.31 293 SER A C 1
ATOM 2096 O O . SER A 1 293 ? -16.061 1.221 20.120 1.00 91.31 293 SER A O 1
ATOM 2098 N N . CYS A 1 294 ? -15.526 1.377 17.953 1.00 92.56 294 CYS A N 1
ATOM 2099 C CA . CYS A 1 294 ? -14.274 2.100 18.163 1.00 92.56 294 CYS A CA 1
ATOM 2100 C C . CYS A 1 294 ? -14.531 3.502 18.723 1.00 92.56 294 CYS A C 1
ATOM 2102 O O . CYS A 1 294 ? -13.944 3.881 19.736 1.00 92.56 294 CYS A O 1
ATOM 2104 N N . ALA A 1 295 ? -15.467 4.245 18.128 1.00 90.38 295 ALA A N 1
ATOM 2105 C CA . ALA A 1 295 ? -15.871 5.560 18.610 1.00 90.38 295 ALA A CA 1
ATOM 2106 C C . ALA A 1 295 ? -16.471 5.515 20.024 1.00 90.38 295 ALA A C 1
ATOM 2108 O O . ALA A 1 295 ? -16.221 6.424 20.815 1.00 90.38 295 ALA A O 1
ATOM 2109 N N . ALA A 1 296 ? -17.221 4.458 20.356 1.00 90.19 296 ALA A N 1
ATOM 2110 C CA . ALA A 1 296 ? -17.731 4.246 21.707 1.00 90.19 296 ALA A CA 1
ATOM 2111 C C . ALA A 1 296 ? -16.599 3.947 22.705 1.00 90.19 296 ALA A C 1
ATOM 2113 O O . ALA A 1 296 ? -16.537 4.570 23.757 1.00 90.19 296 ALA A O 1
ATOM 2114 N N . CYS A 1 297 ? -15.691 3.026 22.374 1.00 90.81 297 CYS A N 1
ATOM 2115 C CA . CYS A 1 297 ? -14.628 2.560 23.269 1.00 90.81 297 CYS A CA 1
ATOM 2116 C C . CYS A 1 297 ? -13.459 3.534 23.446 1.00 90.81 297 CYS A C 1
ATOM 2118 O O . CYS A 1 297 ? -12.831 3.550 24.508 1.00 90.81 297 CYS A O 1
ATOM 2120 N N . PHE A 1 298 ? -13.159 4.329 22.417 1.00 90.25 298 PHE A N 1
ATOM 2121 C CA . PHE A 1 298 ? -12.013 5.239 22.359 1.00 90.25 298 PHE A CA 1
ATOM 2122 C C . PHE A 1 298 ? -12.432 6.630 21.854 1.00 90.25 298 PHE A C 1
ATOM 2124 O O . PHE A 1 298 ? -11.938 7.098 20.817 1.00 90.25 298 PHE A O 1
ATOM 2131 N N . PRO A 1 299 ? -13.340 7.316 22.568 1.00 82.62 299 PRO A N 1
ATOM 2132 C CA . PRO A 1 299 ? -13.918 8.570 22.107 1.00 82.62 299 PRO A CA 1
ATOM 2133 C C . PRO A 1 299 ? -12.828 9.613 21.825 1.00 82.62 299 PRO A C 1
ATOM 2135 O O . PRO A 1 299 ? -11.994 9.922 22.675 1.00 82.62 299 PRO A O 1
ATOM 2138 N N . GLY A 1 300 ? -12.822 10.138 20.597 1.00 81.00 300 GLY A N 1
ATOM 2139 C CA . GLY A 1 300 ? -11.913 11.201 20.156 1.00 81.00 300 GLY A CA 1
ATOM 2140 C C . GLY A 1 300 ? -10.457 10.789 19.902 1.00 81.00 300 GLY A C 1
ATOM 2141 O O . GLY A 1 300 ? -9.643 11.666 19.626 1.00 81.00 300 GLY A O 1
ATOM 2142 N N . THR A 1 301 ? -10.109 9.498 19.982 1.00 86.00 301 THR A N 1
ATOM 2143 C CA . THR A 1 301 ? -8.727 9.032 19.752 1.00 86.00 301 THR A CA 1
ATOM 2144 C C . THR A 1 301 ? -8.632 7.980 18.650 1.00 86.00 301 THR A C 1
ATOM 2146 O O . THR A 1 301 ? -8.049 8.257 17.608 1.00 86.00 301 THR A O 1
ATOM 2149 N N . LYS A 1 302 ? -9.205 6.787 18.847 1.00 87.56 302 LYS A N 1
ATOM 2150 C CA . LYS A 1 302 ? -9.109 5.644 17.921 1.00 87.56 302 LYS A CA 1
ATOM 2151 C C . LYS A 1 302 ? -10.495 5.251 17.421 1.00 87.56 302 LYS A C 1
ATOM 2153 O O . LYS A 1 302 ? -11.074 4.285 17.904 1.00 87.56 302 LYS A O 1
ATOM 2158 N N . ILE A 1 303 ? -11.051 6.038 16.507 1.00 89.56 303 ILE A N 1
ATOM 2159 C CA . ILE A 1 303 ? -12.473 5.942 16.142 1.00 89.56 303 ILE A CA 1
ATOM 2160 C C . ILE A 1 303 ? -12.757 5.058 14.920 1.00 89.56 303 ILE A C 1
ATOM 2162 O O . ILE A 1 303 ? -13.914 4.723 14.694 1.00 89.56 303 ILE A O 1
ATOM 2166 N N . HIS A 1 304 ? -11.733 4.650 14.167 1.00 92.56 304 HIS A N 1
ATOM 2167 C CA . HIS A 1 304 ? -11.898 3.827 12.965 1.00 92.56 304 HIS A CA 1
ATOM 2168 C C . HIS A 1 304 ? -11.436 2.397 13.213 1.00 92.56 304 HIS A C 1
ATOM 2170 O O . HIS A 1 304 ? -10.371 2.187 13.796 1.00 92.56 304 HIS A O 1
ATOM 2176 N N . ALA A 1 305 ? -12.215 1.417 12.765 1.00 92.75 305 ALA A N 1
ATOM 2177 C CA . ALA A 1 305 ? -11.810 0.019 12.784 1.00 92.75 305 ALA A CA 1
ATOM 2178 C C . ALA A 1 305 ? -10.866 -0.278 11.615 1.00 92.75 305 ALA A C 1
ATOM 2180 O O . ALA A 1 305 ? -11.077 0.196 10.501 1.00 92.75 305 ALA A O 1
ATOM 2181 N N . THR A 1 306 ? -9.836 -1.090 11.845 1.00 92.81 306 THR A N 1
ATOM 2182 C CA . THR A 1 306 ? -8.975 -1.595 10.768 1.00 92.81 306 THR A CA 1
ATOM 2183 C C . THR A 1 306 ? -9.774 -2.439 9.773 1.00 92.81 306 THR A C 1
ATOM 2185 O O . THR A 1 306 ? -10.828 -2.985 10.101 1.00 92.81 306 THR A O 1
ATOM 2188 N N . VAL A 1 307 ? -9.271 -2.586 8.544 1.00 89.94 307 VAL A N 1
ATOM 2189 C CA . VAL A 1 307 ? -9.979 -3.317 7.471 1.00 89.94 307 VAL A CA 1
ATOM 2190 C C . VAL A 1 307 ? -10.229 -4.788 7.839 1.00 89.94 307 VAL A C 1
ATOM 2192 O O . VAL A 1 307 ? -11.251 -5.366 7.470 1.00 89.94 307 VAL A O 1
ATOM 2195 N N . ASP A 1 308 ? -9.319 -5.389 8.604 1.00 90.00 308 ASP A N 1
ATOM 2196 C CA . ASP A 1 308 ? -9.427 -6.753 9.135 1.00 90.00 308 ASP A CA 1
ATOM 2197 C C . ASP A 1 308 ? -10.268 -6.850 10.428 1.00 90.00 308 ASP A C 1
ATOM 2199 O O . ASP A 1 308 ? -10.455 -7.945 10.957 1.00 90.00 308 ASP A O 1
ATOM 2203 N N . GLN A 1 309 ? -10.792 -5.722 10.926 1.00 91.94 309 GLN A N 1
ATOM 2204 C CA . GLN A 1 309 ? -11.619 -5.597 12.132 1.00 91.94 309 GLN A CA 1
ATOM 2205 C C . GLN A 1 309 ? -10.937 -6.096 13.417 1.00 91.94 309 GLN A C 1
ATOM 2207 O O . GLN A 1 309 ? -11.621 -6.491 14.367 1.00 91.94 309 GLN A O 1
ATOM 2212 N N . THR A 1 310 ? -9.601 -6.099 13.466 1.00 91.38 310 THR A N 1
ATOM 2213 C CA . THR A 1 310 ? -8.829 -6.569 14.630 1.00 91.38 310 THR A CA 1
ATOM 2214 C C . THR A 1 310 ? -8.452 -5.457 15.603 1.00 91.38 310 THR A C 1
ATOM 2216 O O . THR A 1 310 ? -8.222 -5.738 16.778 1.00 91.38 310 THR A O 1
ATOM 2219 N N . ASN A 1 311 ? -8.430 -4.196 15.160 1.00 91.06 311 ASN A N 1
ATOM 2220 C CA . ASN A 1 311 ? -8.020 -3.056 15.978 1.00 91.06 311 ASN A CA 1
ATOM 2221 C C . ASN A 1 311 ? -8.830 -1.787 15.689 1.00 91.06 311 ASN A C 1
ATOM 2223 O O . ASN A 1 311 ? -9.447 -1.645 14.637 1.00 91.06 311 ASN A O 1
ATOM 2227 N N . CYS A 1 312 ? -8.749 -0.829 16.616 1.00 92.50 312 CYS A N 1
ATOM 2228 C CA . CYS A 1 312 ? -9.167 0.554 16.403 1.00 92.50 312 CYS A CA 1
ATOM 2229 C C . CYS A 1 312 ? -7.948 1.461 16.237 1.00 92.50 312 CYS A C 1
ATOM 2231 O O . CYS A 1 312 ? -6.980 1.364 17.002 1.00 92.50 312 CYS A O 1
ATOM 2233 N N . VAL A 1 313 ? -8.007 2.384 15.284 1.00 93.94 313 VAL A N 1
ATOM 2234 C CA . VAL A 1 313 ? -6.893 3.260 14.920 1.00 93.94 313 VAL A CA 1
ATOM 2235 C C . VAL A 1 313 ? -7.303 4.724 14.825 1.00 93.94 313 VAL A C 1
ATOM 2237 O O . VAL A 1 313 ? -8.471 5.071 14.652 1.00 93.94 313 VAL A O 1
ATOM 2240 N N . ALA A 1 314 ? -6.301 5.588 14.965 1.00 92.81 314 ALA A N 1
ATOM 2241 C CA . ALA A 1 314 ? -6.410 7.038 14.851 1.00 92.81 314 ALA A CA 1
ATOM 2242 C C . ALA A 1 314 ? -6.059 7.495 13.423 1.00 92.81 314 ALA A C 1
ATOM 2244 O O . ALA A 1 314 ? -5.141 8.292 13.233 1.00 92.81 314 ALA A O 1
ATOM 2245 N N . SER A 1 315 ? -6.721 6.922 12.415 1.00 91.75 315 SER A N 1
ATOM 2246 C CA . SER A 1 315 ? -6.556 7.374 11.028 1.00 91.75 315 SER A CA 1
ATOM 2247 C C . SER A 1 315 ? -7.283 8.702 10.809 1.00 91.75 315 SER A C 1
ATOM 2249 O O . SER A 1 315 ? -8.247 9.019 11.504 1.00 91.75 315 SER A O 1
ATOM 2251 N N . THR A 1 316 ? -6.793 9.498 9.860 1.00 89.94 316 THR A N 1
ATOM 2252 C CA . THR A 1 316 ? -7.429 10.758 9.457 1.00 89.94 316 THR A CA 1
ATOM 2253 C C . THR A 1 316 ? -8.592 10.557 8.484 1.00 89.94 316 THR A C 1
ATOM 2255 O O . THR A 1 316 ? -9.373 11.485 8.268 1.00 89.94 316 THR A O 1
ATOM 2258 N N . VAL A 1 317 ? -8.720 9.352 7.920 1.00 89.75 317 VAL A N 1
ATOM 2259 C CA . VAL A 1 317 ? -9.808 8.924 7.038 1.00 89.75 317 VAL A CA 1
ATOM 2260 C C . VAL A 1 317 ? -10.435 7.633 7.566 1.00 89.75 317 VAL A C 1
ATOM 2262 O O . VAL A 1 317 ? -9.815 6.887 8.321 1.00 89.75 317 VAL A O 1
ATOM 2265 N N . GLU A 1 318 ? -11.670 7.347 7.154 1.00 91.44 318 GLU A N 1
ATOM 2266 C CA . GLU A 1 318 ? -12.298 6.057 7.446 1.00 91.44 318 GLU A CA 1
ATOM 2267 C C . GLU A 1 318 ? -11.509 4.931 6.766 1.00 91.44 318 GLU A C 1
ATOM 2269 O O . GLU A 1 318 ? -11.121 5.048 5.602 1.00 91.44 318 GLU A O 1
ATOM 2274 N N . CYS A 1 319 ? -11.288 3.807 7.453 1.00 92.44 319 CYS A N 1
ATOM 2275 C CA . CYS A 1 319 ? -10.472 2.724 6.898 1.00 92.44 319 CYS A CA 1
ATOM 2276 C C . CYS A 1 319 ? -11.122 2.001 5.696 1.00 92.44 319 CYS A C 1
ATOM 2278 O O . CYS A 1 319 ? -10.490 1.164 5.055 1.00 92.44 319 CYS A O 1
ATOM 2280 N N . ASN A 1 320 ? -12.375 2.324 5.371 1.00 88.94 320 ASN A N 1
ATOM 2281 C CA . ASN A 1 320 ? -13.095 1.886 4.173 1.00 88.94 320 ASN A CA 1
ATOM 2282 C C . ASN A 1 320 ? -13.229 3.005 3.114 1.00 88.94 320 ASN A C 1
ATOM 2284 O O . ASN A 1 320 ? -13.985 2.851 2.151 1.00 88.94 320 ASN A O 1
ATOM 2288 N N . ALA A 1 321 ? -12.521 4.128 3.283 1.00 90.81 321 ALA A N 1
ATOM 2289 C CA . ALA A 1 321 ? -12.578 5.258 2.370 1.00 90.81 321 ALA A CA 1
ATOM 2290 C C . ALA A 1 321 ? -12.092 4.874 0.966 1.00 90.81 321 ALA A C 1
ATOM 2292 O O . ALA A 1 321 ? -11.156 4.098 0.776 1.00 90.81 321 ALA A O 1
ATOM 2293 N N . THR A 1 322 ? -12.698 5.481 -0.053 1.00 90.94 322 THR A N 1
ATOM 2294 C CA . THR A 1 322 ? -12.340 5.251 -1.463 1.00 90.94 322 THR A CA 1
ATOM 2295 C C . THR A 1 322 ? -11.319 6.256 -2.003 1.00 90.94 322 THR A C 1
ATOM 2297 O O . THR A 1 322 ? -10.955 6.199 -3.177 1.00 90.94 322 THR A O 1
ATOM 2300 N N . SER A 1 323 ? -10.921 7.244 -1.198 1.00 93.12 323 SER A N 1
ATOM 2301 C CA . SER A 1 323 ? -9.986 8.304 -1.585 1.00 93.12 323 SER A CA 1
ATOM 2302 C C . SER A 1 323 ? -9.454 9.065 -0.376 1.00 93.12 323 SER A C 1
ATOM 2304 O O . SER A 1 323 ? -10.140 9.154 0.637 1.00 93.12 323 SER A O 1
ATOM 2306 N N . GLY A 1 324 ? -8.298 9.709 -0.535 1.00 92.38 324 GLY A N 1
ATOM 2307 C CA . GLY A 1 324 ? -7.690 10.561 0.490 1.00 92.38 324 GLY A CA 1
ATOM 2308 C C . GLY A 1 324 ? -6.624 9.861 1.330 1.00 92.38 324 GLY A C 1
ATOM 2309 O O . GLY A 1 324 ? -6.103 10.477 2.251 1.00 92.38 324 GLY A O 1
ATOM 2310 N N . TRP A 1 325 ? -6.270 8.622 0.984 1.00 94.81 325 TRP A N 1
ATOM 2311 C CA . TRP A 1 325 ? -5.281 7.822 1.695 1.00 94.81 325 TRP A CA 1
ATOM 2312 C C . TRP A 1 325 ? -3.898 8.481 1.734 1.00 94.81 325 TRP A C 1
ATOM 2314 O O . TRP A 1 325 ? -3.400 8.991 0.724 1.00 94.81 325 TRP A O 1
ATOM 2324 N N . SER A 1 326 ? -3.266 8.418 2.903 1.00 94.88 326 SER A N 1
ATOM 2325 C CA . SER A 1 326 ? -1.837 8.657 3.107 1.00 94.88 326 SER A CA 1
ATOM 2326 C C . SER A 1 326 ? -1.143 7.380 3.589 1.00 94.88 326 SER A C 1
ATOM 2328 O O . SER A 1 326 ? -1.799 6.467 4.087 1.00 94.88 326 SER A O 1
ATOM 2330 N N . ASP A 1 327 ? 0.187 7.317 3.504 1.00 94.19 327 ASP A N 1
ATOM 2331 C CA . ASP A 1 327 ? 0.963 6.191 4.054 1.00 94.19 327 ASP A CA 1
ATOM 2332 C C . ASP A 1 327 ? 0.712 5.999 5.562 1.00 94.19 327 ASP A C 1
ATOM 2334 O O . ASP A 1 327 ? 0.676 4.878 6.071 1.00 94.19 327 ASP A O 1
ATOM 2338 N N . SER A 1 328 ? 0.475 7.091 6.298 1.00 93.88 328 SER A N 1
ATOM 2339 C CA . SER A 1 328 ? 0.116 7.010 7.717 1.00 93.88 328 SER A CA 1
ATOM 2340 C C . SER A 1 328 ? -1.250 6.356 7.916 1.00 93.88 328 SER A C 1
ATOM 2342 O O . SER A 1 328 ? -1.418 5.572 8.843 1.00 93.88 328 SER A O 1
ATOM 2344 N N . ASP A 1 329 ? -2.227 6.658 7.062 1.00 94.19 329 ASP A N 1
ATOM 2345 C CA . ASP A 1 329 ? -3.547 6.030 7.138 1.00 94.19 329 ASP A CA 1
ATOM 2346 C C . ASP A 1 329 ? -3.473 4.559 6.730 1.00 94.19 329 ASP A C 1
ATOM 2348 O O . ASP A 1 329 ? -4.023 3.703 7.414 1.00 94.19 329 ASP A O 1
ATOM 2352 N N . CYS A 1 330 ? -2.735 4.245 5.664 1.00 94.75 330 CYS A N 1
ATOM 2353 C CA . CYS A 1 330 ? -2.573 2.881 5.177 1.00 94.75 330 CYS A CA 1
ATOM 2354 C C . CYS A 1 330 ? -1.871 1.980 6.194 1.00 94.75 330 CYS A C 1
ATOM 2356 O O . CYS A 1 330 ? -2.374 0.906 6.503 1.00 94.75 330 CYS A O 1
ATOM 2358 N N . SER A 1 331 ? -0.762 2.429 6.782 1.00 93.56 331 SER A N 1
ATOM 2359 C CA . SER A 1 331 ? -0.057 1.668 7.824 1.00 93.56 331 SER A CA 1
ATOM 2360 C C . SER A 1 331 ? -0.898 1.419 9.082 1.00 93.56 331 SER A C 1
ATOM 2362 O O . SER A 1 331 ? -0.714 0.394 9.739 1.00 93.56 331 SER A O 1
ATOM 2364 N N . LEU A 1 332 ? -1.839 2.314 9.400 1.00 93.69 332 LEU A N 1
ATOM 2365 C CA . LEU A 1 332 ? -2.788 2.135 10.496 1.00 93.69 332 LEU A CA 1
ATOM 2366 C C . LEU A 1 332 ? -3.947 1.202 10.109 1.00 93.69 332 LEU A C 1
ATOM 2368 O O . LEU A 1 332 ? -4.213 0.229 10.808 1.00 93.69 332 LEU A O 1
ATOM 2372 N N . CYS A 1 333 ? -4.641 1.486 9.008 1.00 93.88 333 CYS A N 1
ATOM 2373 C CA . CYS A 1 333 ? -5.866 0.792 8.602 1.00 93.88 333 CYS A CA 1
ATOM 2374 C C . CYS A 1 333 ? -5.627 -0.573 7.947 1.00 93.88 333 CYS A C 1
ATOM 2376 O O . CYS A 1 333 ? -6.479 -1.459 8.051 1.00 93.88 333 CYS A O 1
ATOM 2378 N N . ASN A 1 334 ? -4.501 -0.735 7.248 1.00 92.88 334 ASN A N 1
ATOM 2379 C CA . ASN A 1 334 ? -4.116 -1.944 6.531 1.00 92.88 334 ASN A CA 1
ATOM 2380 C C . ASN A 1 334 ? -2.596 -2.190 6.655 1.00 92.88 334 ASN A C 1
ATOM 2382 O O . ASN A 1 334 ? -1.837 -1.928 5.720 1.00 92.88 334 ASN A O 1
ATOM 2386 N N . PRO A 1 335 ? -2.127 -2.742 7.788 1.00 87.75 335 PRO A N 1
ATOM 2387 C CA . PRO A 1 335 ? -0.698 -2.958 8.030 1.00 87.75 335 PRO A CA 1
ATOM 2388 C C . PRO A 1 335 ? 0.002 -3.842 6.983 1.00 87.75 335 PRO A C 1
ATOM 2390 O O . PRO A 1 335 ? 1.211 -3.734 6.794 1.00 87.75 335 PRO A O 1
ATOM 2393 N N . SER A 1 336 ? -0.738 -4.715 6.287 1.00 90.50 336 SER A N 1
ATOM 2394 C CA . SER A 1 336 ? -0.212 -5.543 5.190 1.00 90.50 336 SER A CA 1
ATOM 2395 C C . SER A 1 336 ? -0.051 -4.781 3.871 1.00 90.50 336 SER A C 1
ATOM 2397 O O . SER A 1 336 ? 0.566 -5.288 2.940 1.00 90.50 336 SER A O 1
ATOM 2399 N N . SER A 1 337 ? -0.615 -3.582 3.758 1.00 94.25 337 SER A N 1
ATOM 2400 C CA . SER A 1 337 ? -0.500 -2.688 2.605 1.00 94.25 337 SER A CA 1
ATOM 2401 C C . SER A 1 337 ? -0.253 -1.263 3.104 1.00 94.25 337 SER A C 1
ATOM 2403 O O . SER A 1 337 ? -1.161 -0.439 3.080 1.00 94.25 337 SER A O 1
ATOM 2405 N N . PRO A 1 338 ? 0.951 -0.964 3.619 1.00 94.12 338 PRO A N 1
ATOM 2406 C CA . PRO A 1 338 ? 1.180 0.227 4.432 1.00 94.12 338 PRO A CA 1
ATOM 2407 C C . PRO A 1 338 ? 1.336 1.529 3.634 1.00 94.12 338 PRO A C 1
ATOM 2409 O O . PRO A 1 338 ? 1.457 2.587 4.244 1.00 94.12 338 PRO A O 1
ATOM 2412 N N . PHE A 1 339 ? 1.340 1.487 2.300 1.00 95.44 339 PHE A N 1
ATOM 2413 C CA . PHE A 1 339 ? 1.614 2.656 1.459 1.00 95.44 339 PHE A CA 1
ATOM 2414 C C . PHE A 1 339 ? 0.387 3.066 0.651 1.00 95.44 339 PHE A C 1
ATOM 2416 O O . PHE A 1 339 ? -0.310 2.213 0.111 1.00 95.44 339 PHE A O 1
ATOM 2423 N N . ALA A 1 340 ? 0.123 4.364 0.538 1.00 95.00 340 ALA A N 1
ATOM 2424 C CA . ALA A 1 340 ? -0.960 4.877 -0.290 1.00 95.00 340 ALA A CA 1
ATOM 2425 C C . ALA A 1 340 ? -0.534 4.916 -1.759 1.00 95.00 340 ALA A C 1
ATOM 2427 O O . ALA A 1 340 ? 0.538 5.423 -2.080 1.00 95.00 340 ALA A O 1
ATOM 2428 N N . ALA A 1 341 ? -1.390 4.439 -2.664 1.00 93.75 341 ALA A N 1
ATOM 2429 C CA . ALA A 1 341 ? -1.185 4.593 -4.102 1.00 93.75 341 ALA A CA 1
ATOM 2430 C C . ALA A 1 341 ? -1.115 6.080 -4.500 1.00 93.75 341 ALA A C 1
ATOM 2432 O O . ALA A 1 341 ? -1.663 6.951 -3.818 1.00 93.75 341 ALA A O 1
ATOM 2433 N N . VAL A 1 342 ? -0.489 6.389 -5.642 1.00 91.44 342 VAL A N 1
ATOM 2434 C CA . VAL A 1 342 ? -0.275 7.784 -6.085 1.00 91.44 342 VAL A CA 1
ATOM 2435 C C . VAL A 1 342 ? -1.591 8.541 -6.302 1.00 91.44 342 VAL A C 1
ATOM 2437 O O . VAL A 1 342 ? -1.672 9.744 -6.049 1.00 91.44 342 VAL A O 1
ATOM 2440 N N . ASP A 1 343 ? -2.649 7.845 -6.723 1.00 90.12 343 ASP A N 1
ATOM 2441 C CA . ASP A 1 343 ? -3.986 8.423 -6.896 1.00 90.12 343 ASP A CA 1
ATOM 2442 C C . ASP A 1 343 ? -4.754 8.625 -5.575 1.00 90.12 343 ASP A C 1
ATOM 2444 O O . ASP A 1 343 ? -5.853 9.187 -5.580 1.00 90.12 343 ASP A O 1
ATOM 2448 N N . LYS A 1 344 ? -4.169 8.186 -4.451 1.00 92.31 344 LYS A N 1
ATOM 2449 C CA . LYS A 1 344 ? -4.715 8.216 -3.089 1.00 92.31 344 LYS A CA 1
ATOM 2450 C C . LYS A 1 344 ? -6.040 7.475 -2.927 1.00 92.31 344 LYS A C 1
ATOM 2452 O O . LYS A 1 344 ? -6.782 7.768 -1.988 1.00 92.31 344 LYS A O 1
ATOM 2457 N N . LYS A 1 345 ? -6.376 6.550 -3.830 1.00 92.06 345 LYS A N 1
ATOM 2458 C CA . LYS A 1 345 ? -7.638 5.792 -3.787 1.00 92.06 345 LYS A CA 1
ATOM 2459 C C . LYS A 1 345 ? -7.537 4.469 -3.051 1.00 92.06 345 LYS A C 1
ATOM 2461 O O . LYS A 1 345 ? -8.563 3.911 -2.675 1.00 92.06 345 LYS A O 1
ATOM 2466 N N . SER A 1 346 ? -6.326 3.962 -2.855 1.00 92.88 346 SER A N 1
ATOM 2467 C CA . SER A 1 346 ? -6.104 2.655 -2.245 1.00 92.88 346 SER A CA 1
ATOM 2468 C C . SER A 1 346 ? -4.778 2.589 -1.499 1.00 92.88 346 SER A C 1
ATOM 2470 O O . SER A 1 346 ? -3.889 3.417 -1.709 1.00 92.88 346 SER A O 1
ATOM 2472 N N . CYS A 1 347 ? -4.666 1.577 -0.646 1.00 94.75 347 CYS A N 1
ATOM 2473 C CA . CYS A 1 347 ? -3.434 1.182 0.013 1.00 94.75 347 CYS A CA 1
ATOM 2474 C C . CYS A 1 347 ? -2.840 -0.044 -0.680 1.00 94.75 347 CYS A C 1
ATOM 2476 O O . CYS A 1 347 ? -3.577 -0.948 -1.078 1.00 94.75 347 CYS A O 1
ATOM 2478 N N . VAL A 1 348 ? -1.517 -0.091 -0.803 1.00 95.25 348 VAL A N 1
ATOM 2479 C CA . VAL A 1 348 ? -0.794 -1.116 -1.554 1.00 95.25 348 VAL A CA 1
ATOM 2480 C C . VAL A 1 348 ? 0.376 -1.693 -0.765 1.00 95.25 348 VAL A C 1
ATOM 2482 O O . VAL A 1 348 ? 1.006 -1.026 0.057 1.00 95.25 348 VAL A O 1
ATOM 2485 N N . ALA A 1 349 ? 0.679 -2.961 -1.036 1.00 94.88 349 ALA A N 1
ATOM 2486 C CA . ALA A 1 349 ? 1.794 -3.705 -0.452 1.00 94.88 349 ALA A CA 1
ATOM 2487 C C . ALA A 1 349 ? 3.091 -3.517 -1.261 1.00 94.88 349 ALA A C 1
ATOM 2489 O O . ALA A 1 349 ? 3.751 -4.484 -1.634 1.00 94.88 349 ALA A O 1
ATOM 2490 N N . SER A 1 350 ? 3.416 -2.265 -1.584 1.00 93.50 350 SER A N 1
ATOM 2491 C CA . SER A 1 350 ? 4.688 -1.912 -2.223 1.00 93.50 350 SER A CA 1
ATOM 2492 C C . SER A 1 350 ? 5.852 -2.163 -1.255 1.00 93.50 350 SER A C 1
ATOM 2494 O O . SER A 1 350 ? 5.661 -2.147 -0.039 1.00 93.50 350 SER A O 1
ATOM 2496 N N . SER A 1 351 ? 7.063 -2.390 -1.767 1.00 90.88 351 SER A N 1
ATOM 2497 C CA . SER A 1 351 ? 8.262 -2.524 -0.924 1.00 90.88 351 SER A CA 1
ATOM 2498 C C . SER A 1 351 ? 8.744 -1.177 -0.363 1.00 90.88 351 SER A C 1
ATOM 2500 O O . SER A 1 351 ? 9.518 -1.133 0.595 1.00 90.88 351 SER A O 1
ATOM 2502 N N . GLN A 1 352 ? 8.238 -0.079 -0.926 1.00 89.19 352 GLN A N 1
ATOM 2503 C CA . GLN A 1 352 ? 8.563 1.298 -0.571 1.00 89.19 352 GLN A CA 1
ATOM 2504 C C . GLN A 1 352 ? 7.364 2.234 -0.775 1.00 89.19 352 GLN A C 1
ATOM 2506 O O . GLN A 1 352 ? 6.407 1.896 -1.473 1.00 89.19 352 GLN A O 1
ATOM 2511 N N . SER A 1 353 ? 7.427 3.439 -0.197 1.00 92.88 353 SER A N 1
ATOM 2512 C CA . SER A 1 353 ? 6.365 4.442 -0.345 1.00 92.88 353 SER A CA 1
ATOM 2513 C C . SER A 1 353 ? 6.140 4.786 -1.812 1.00 92.88 353 SER A C 1
ATOM 2515 O O . SER A 1 353 ? 7.102 5.026 -2.545 1.00 92.88 353 SER A O 1
ATOM 2517 N N . CYS A 1 354 ? 4.878 4.917 -2.226 1.00 93.00 354 CYS A N 1
ATOM 2518 C CA . CYS A 1 354 ? 4.553 5.360 -3.579 1.00 93.00 354 CYS A CA 1
ATOM 2519 C C . CYS A 1 354 ? 4.911 6.835 -3.846 1.00 93.00 354 CYS A C 1
ATOM 2521 O O . CYS A 1 354 ? 4.772 7.314 -4.968 1.00 93.00 354 CYS A O 1
ATOM 2523 N N . SER A 1 355 ? 5.368 7.558 -2.820 1.00 89.69 355 SER A N 1
ATOM 2524 C CA . SER A 1 355 ? 5.928 8.908 -2.923 1.00 89.69 355 SER A CA 1
ATOM 2525 C C . SER A 1 355 ? 7.464 8.931 -2.974 1.00 89.69 355 SER A C 1
ATOM 2527 O O . SER A 1 355 ? 8.069 10.000 -2.889 1.00 89.69 355 SER A O 1
ATOM 2529 N N . SER A 1 356 ? 8.108 7.764 -3.098 1.00 90.56 356 SER A N 1
ATOM 2530 C CA . SER A 1 356 ? 9.569 7.650 -3.168 1.00 90.56 356 SER A CA 1
ATOM 2531 C C . SER A 1 356 ? 10.120 8.191 -4.492 1.00 90.56 356 SER A C 1
ATOM 2533 O O . SER A 1 356 ? 9.506 8.046 -5.548 1.00 90.56 356 SER A O 1
ATOM 2535 N N . ASN A 1 357 ? 11.327 8.759 -4.448 1.00 89.38 357 ASN A N 1
ATOM 2536 C CA . ASN A 1 357 ? 12.014 9.316 -5.624 1.00 89.38 357 ASN A CA 1
ATOM 2537 C C . ASN A 1 357 ? 13.049 8.354 -6.243 1.00 89.38 357 ASN A C 1
ATOM 2539 O O . ASN A 1 357 ? 13.752 8.724 -7.180 1.00 89.38 357 ASN A O 1
ATOM 2543 N N . SER A 1 358 ? 13.220 7.160 -5.675 1.00 91.50 358 SER A N 1
ATOM 2544 C CA . SER A 1 358 ? 14.185 6.159 -6.134 1.00 91.50 358 SER A CA 1
ATOM 2545 C C . SER A 1 358 ? 13.853 4.771 -5.586 1.00 91.50 358 SER A C 1
ATOM 2547 O O . SER A 1 358 ? 12.960 4.632 -4.751 1.00 91.50 358 SER A O 1
ATOM 2549 N N . GLY A 1 359 ? 14.566 3.749 -6.067 1.00 89.75 359 GLY A N 1
ATOM 2550 C CA . GLY A 1 359 ? 14.414 2.359 -5.624 1.00 89.75 359 GLY A CA 1
ATOM 2551 C C . GLY A 1 359 ? 13.251 1.610 -6.275 1.00 89.75 359 GLY A C 1
ATOM 2552 O O . GLY A 1 359 ? 12.949 0.496 -5.866 1.00 89.75 359 GLY A O 1
ATOM 2553 N N . TRP A 1 360 ? 12.603 2.204 -7.280 1.00 93.56 360 TRP A N 1
ATOM 2554 C CA . TRP A 1 360 ? 11.426 1.630 -7.921 1.00 93.56 360 TRP A CA 1
ATOM 2555 C C . TRP A 1 360 ? 11.744 0.312 -8.629 1.00 93.56 360 TRP A C 1
ATOM 2557 O O . TRP A 1 360 ? 12.676 0.236 -9.430 1.00 93.56 360 TRP A O 1
ATOM 2567 N N . SER A 1 361 ? 10.922 -0.705 -8.373 1.00 94.38 361 SER A N 1
ATOM 2568 C CA . SER A 1 361 ? 10.845 -1.930 -9.170 1.00 94.38 361 SER A CA 1
ATOM 2569 C C . SER A 1 361 ? 9.545 -1.987 -9.978 1.00 94.38 361 SER A C 1
ATOM 2571 O O . SER A 1 361 ? 8.578 -1.291 -9.666 1.00 94.38 361 SER A O 1
ATOM 2573 N N . ASP A 1 362 ? 9.484 -2.857 -10.991 1.00 94.38 362 ASP A N 1
ATOM 2574 C CA . ASP A 1 362 ? 8.247 -3.107 -11.752 1.00 94.38 362 ASP A CA 1
ATOM 2575 C C . ASP A 1 362 ? 7.084 -3.516 -10.827 1.00 94.38 362 ASP A C 1
ATOM 2577 O O . ASP A 1 362 ? 5.946 -3.085 -11.012 1.00 94.38 362 ASP A O 1
ATOM 2581 N N . SER A 1 363 ? 7.370 -4.294 -9.777 1.00 94.19 363 SER A N 1
ATOM 2582 C CA . SER A 1 363 ? 6.376 -4.674 -8.769 1.00 94.19 363 SER A CA 1
ATOM 2583 C C . SER A 1 363 ? 5.815 -3.446 -8.052 1.00 94.19 363 SER A C 1
ATOM 2585 O O . SER A 1 363 ? 4.597 -3.295 -7.968 1.00 94.19 363 SER A O 1
ATOM 2587 N N . ASP A 1 364 ? 6.680 -2.536 -7.596 1.00 94.38 364 ASP A N 1
ATOM 2588 C CA . ASP A 1 364 ? 6.251 -1.309 -6.918 1.00 94.38 364 ASP A CA 1
ATOM 2589 C C . ASP A 1 364 ? 5.454 -0.407 -7.869 1.00 94.38 364 ASP A C 1
ATOM 2591 O O . ASP A 1 364 ? 4.393 0.093 -7.503 1.00 94.38 364 ASP A O 1
ATOM 2595 N N . CYS A 1 365 ? 5.908 -0.250 -9.115 1.00 94.69 365 CYS A N 1
ATOM 2596 C CA . CYS A 1 365 ? 5.233 0.567 -10.120 1.00 94.69 365 CYS A CA 1
ATOM 2597 C C . CYS A 1 365 ? 3.848 0.031 -10.484 1.00 94.69 365 CYS A C 1
ATOM 2599 O O . CYS A 1 365 ? 2.887 0.798 -10.553 1.00 94.69 365 CYS A O 1
ATOM 2601 N N . SER A 1 366 ? 3.711 -1.285 -10.658 1.00 93.81 366 SER A N 1
ATOM 2602 C CA . SER A 1 366 ? 2.421 -1.916 -10.951 1.00 93.81 366 SER A CA 1
ATOM 2603 C C . SER A 1 366 ? 1.390 -1.724 -9.832 1.00 93.81 366 SER A C 1
ATOM 2605 O O . SER A 1 366 ? 0.194 -1.623 -10.109 1.00 93.81 366 SER A O 1
ATOM 2607 N N . LEU A 1 367 ? 1.851 -1.627 -8.581 1.00 94.44 367 LEU A N 1
ATOM 2608 C CA . LEU A 1 367 ? 1.017 -1.394 -7.406 1.00 94.44 367 LEU A CA 1
ATOM 2609 C C . LEU A 1 367 ? 0.702 0.098 -7.220 1.00 94.44 367 LEU A C 1
ATOM 2611 O O . LEU A 1 367 ? -0.458 0.480 -7.095 1.00 94.44 367 LEU A O 1
ATOM 2615 N N . CYS A 1 368 ? 1.726 0.949 -7.215 1.00 93.88 368 CYS A N 1
ATOM 2616 C CA . CYS A 1 368 ? 1.614 2.372 -6.902 1.00 93.88 368 CYS A CA 1
ATOM 2617 C C . CYS A 1 368 ? 1.044 3.220 -8.045 1.00 93.88 368 CYS A C 1
ATOM 2619 O O . CYS A 1 368 ? 0.357 4.215 -7.792 1.00 93.88 368 CYS A O 1
ATOM 2621 N N . THR A 1 369 ? 1.353 2.854 -9.292 1.00 93.00 369 THR A N 1
ATOM 2622 C CA . THR A 1 369 ? 0.991 3.589 -10.511 1.00 93.00 369 THR A CA 1
ATOM 2623 C C . THR A 1 369 ? 0.592 2.626 -11.635 1.00 93.00 369 THR A C 1
ATOM 2625 O O . THR A 1 369 ? 1.328 2.487 -12.609 1.00 93.00 369 THR A O 1
ATOM 2628 N N . PRO A 1 370 ? -0.592 1.989 -11.582 1.00 88.56 370 PRO A N 1
ATOM 2629 C CA . PRO A 1 370 ? -0.976 0.960 -12.557 1.00 88.56 370 PRO A CA 1
ATOM 2630 C C . PRO A 1 370 ? -0.930 1.402 -14.033 1.00 88.56 370 PRO A C 1
ATOM 2632 O O . PRO A 1 370 ? -0.700 0.583 -14.918 1.00 88.56 370 PRO A O 1
ATOM 2635 N N . SER A 1 371 ? -1.117 2.697 -14.316 1.00 90.56 371 SER A N 1
ATOM 2636 C CA . SER A 1 371 ? -0.994 3.272 -15.669 1.00 90.56 371 SER A CA 1
ATOM 2637 C C . SER A 1 371 ? 0.451 3.365 -16.185 1.00 90.56 371 SER A C 1
ATOM 2639 O O . SER A 1 371 ? 0.659 3.534 -17.384 1.00 90.56 371 SER A O 1
ATOM 2641 N N . SER A 1 372 ? 1.432 3.263 -15.290 1.00 94.00 372 SER A N 1
ATOM 2642 C CA . SER A 1 372 ? 2.874 3.299 -15.547 1.00 94.00 372 SER A CA 1
ATOM 2643 C C . SER A 1 372 ? 3.537 2.119 -14.823 1.00 94.00 372 SER A C 1
ATOM 2645 O O . SER A 1 372 ? 4.167 2.317 -13.789 1.00 94.00 372 SER A O 1
ATOM 2647 N N . PRO A 1 373 ? 3.351 0.874 -15.290 1.00 94.56 373 PRO A N 1
ATOM 2648 C CA . PRO A 1 373 ? 3.630 -0.313 -14.482 1.00 94.56 373 PRO A CA 1
ATOM 2649 C C . PRO A 1 373 ? 5.109 -0.725 -14.425 1.00 94.56 373 PRO A C 1
ATOM 2651 O O . PRO A 1 373 ? 5.427 -1.675 -13.719 1.00 94.56 373 PRO A O 1
ATOM 2654 N N . PHE A 1 374 ? 6.008 -0.057 -15.150 1.00 95.75 374 PHE A N 1
ATOM 2655 C CA . PHE A 1 374 ? 7.416 -0.453 -15.244 1.00 95.75 374 PHE A CA 1
ATOM 2656 C C . PHE A 1 374 ? 8.328 0.597 -14.622 1.00 95.75 374 PHE A C 1
ATOM 2658 O O . PHE A 1 374 ? 8.128 1.788 -14.847 1.00 95.75 374 PHE A O 1
ATOM 2665 N N . ALA A 1 375 ? 9.340 0.175 -13.873 1.00 95.19 375 ALA A N 1
ATOM 2666 C CA . ALA A 1 375 ? 10.350 1.081 -13.340 1.00 95.19 375 ALA A CA 1
ATOM 2667 C C . ALA A 1 375 ? 11.352 1.466 -14.432 1.00 95.19 375 ALA A C 1
ATOM 2669 O O . ALA A 1 375 ? 11.723 0.626 -15.248 1.00 95.19 375 ALA A O 1
ATOM 2670 N N . SER A 1 376 ? 11.817 2.716 -14.447 1.00 94.31 376 SER A N 1
ATOM 2671 C CA . SER A 1 376 ? 12.939 3.143 -15.290 1.00 94.31 376 SER A CA 1
ATOM 2672 C C . SER A 1 376 ? 14.206 2.346 -14.968 1.00 94.31 376 SER A C 1
ATOM 2674 O O . SER A 1 376 ? 14.350 1.786 -13.88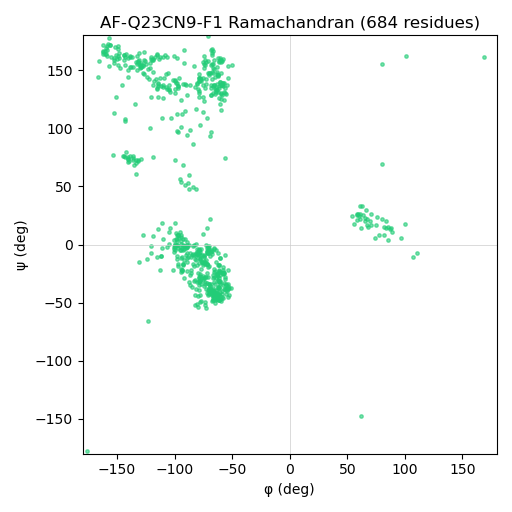2 1.00 94.31 376 SER A O 1
ATOM 2676 N N . SER A 1 377 ? 15.162 2.302 -15.897 1.00 91.19 377 SER A N 1
ATOM 2677 C CA . SER A 1 377 ? 16.388 1.506 -15.720 1.00 91.19 377 SER A CA 1
ATOM 2678 C C . SER A 1 377 ? 17.269 1.963 -14.552 1.00 91.19 377 SER A C 1
ATOM 2680 O O . SER A 1 377 ? 18.019 1.164 -13.995 1.00 91.19 377 SER A O 1
ATOM 2682 N N . ASP A 1 378 ? 17.166 3.235 -14.162 1.00 90.62 378 ASP A N 1
ATOM 2683 C CA . ASP A 1 378 ? 17.830 3.818 -12.995 1.00 90.62 378 ASP A CA 1
ATOM 2684 C C . ASP A 1 378 ? 17.002 3.713 -11.697 1.00 90.62 378 ASP A C 1
ATOM 2686 O O . ASP A 1 378 ? 17.461 4.140 -10.636 1.00 90.62 378 ASP A O 1
ATOM 2690 N N . GLY A 1 379 ? 15.787 3.156 -11.767 1.00 91.56 379 GLY A N 1
ATOM 2691 C CA . GLY A 1 379 ? 14.879 2.978 -10.633 1.00 91.56 379 GLY A CA 1
ATOM 2692 C C . GLY A 1 379 ? 14.363 4.286 -10.026 1.00 91.56 379 GLY A C 1
ATOM 2693 O O . GLY A 1 379 ? 13.955 4.294 -8.864 1.00 91.56 379 GLY A O 1
ATOM 2694 N N . THR A 1 380 ? 14.415 5.406 -10.753 1.00 91.81 380 THR A N 1
ATOM 2695 C CA . THR A 1 380 ? 14.006 6.727 -10.236 1.00 91.81 380 THR A CA 1
ATOM 2696 C C . THR A 1 380 ? 12.528 7.043 -10.445 1.00 91.81 380 THR A C 1
ATOM 2698 O O . THR A 1 380 ? 11.968 7.848 -9.703 1.00 91.81 380 THR A O 1
ATOM 2701 N N . GLN A 1 381 ? 11.870 6.401 -11.412 1.00 92.25 381 GLN A N 1
ATOM 2702 C CA . GLN A 1 381 ? 10.478 6.686 -11.760 1.00 92.25 381 GLN A CA 1
ATOM 2703 C C . GLN A 1 381 ? 9.762 5.471 -12.354 1.00 92.25 381 GLN A C 1
ATOM 2705 O O . GLN A 1 381 ? 10.388 4.558 -12.886 1.00 92.25 381 GLN A O 1
ATOM 2710 N N . CYS A 1 382 ? 8.433 5.509 -12.326 1.00 94.62 382 CYS A N 1
ATOM 2711 C CA . CYS A 1 382 ? 7.576 4.557 -13.021 1.00 94.62 382 CYS A CA 1
ATOM 2712 C C . CYS A 1 382 ? 7.120 5.119 -14.369 1.00 94.62 382 CYS A C 1
ATOM 2714 O O . CYS A 1 382 ? 6.680 6.267 -14.461 1.00 94.62 382 CYS A O 1
ATOM 2716 N N . VAL A 1 383 ? 7.189 4.308 -15.421 1.00 95.12 383 VAL A N 1
ATOM 2717 C CA . VAL A 1 383 ? 6.963 4.728 -16.805 1.00 95.12 383 VAL A CA 1
ATOM 2718 C C . VAL A 1 383 ? 5.925 3.859 -17.509 1.00 95.12 383 VAL A C 1
ATOM 2720 O O . VAL A 1 383 ? 5.804 2.656 -17.276 1.00 95.12 383 VAL A O 1
ATOM 2723 N N . ALA A 1 384 ? 5.174 4.479 -18.418 1.00 94.88 384 ALA A N 1
ATOM 2724 C CA . ALA A 1 384 ? 4.156 3.827 -19.241 1.00 94.88 384 ALA A CA 1
ATOM 2725 C C . ALA A 1 384 ? 4.767 3.167 -20.492 1.00 94.88 384 ALA A C 1
ATOM 2727 O O . ALA A 1 384 ? 4.331 3.402 -21.619 1.00 94.88 384 ALA A O 1
ATOM 2728 N N . SER A 1 385 ? 5.830 2.384 -20.297 1.00 93.81 385 SER A N 1
ATOM 2729 C CA . SER A 1 385 ? 6.437 1.582 -21.363 1.00 93.81 385 SER A CA 1
ATOM 2730 C C . SER A 1 385 ? 5.517 0.417 -21.748 1.00 93.81 385 SER A C 1
ATOM 2732 O O . SER A 1 385 ? 4.671 -0.011 -20.966 1.00 93.81 385 SER A O 1
ATOM 2734 N N . THR A 1 386 ? 5.681 -0.115 -22.960 1.00 93.44 386 THR A N 1
ATOM 2735 C CA . THR A 1 386 ? 4.962 -1.328 -23.409 1.00 93.44 386 THR A CA 1
ATOM 2736 C C . THR A 1 386 ? 5.667 -2.628 -23.012 1.00 93.44 386 THR A C 1
ATOM 2738 O O . THR A 1 386 ? 5.084 -3.704 -23.130 1.00 93.44 386 THR A O 1
ATOM 2741 N N . ILE A 1 387 ? 6.908 -2.528 -22.529 1.00 93.56 387 ILE A N 1
ATOM 2742 C CA . ILE A 1 387 ? 7.741 -3.628 -22.024 1.00 93.56 387 ILE A CA 1
ATOM 2743 C C . ILE A 1 387 ? 8.450 -3.198 -20.732 1.00 93.56 387 ILE A C 1
ATOM 2745 O O . ILE A 1 387 ? 8.636 -2.000 -20.505 1.00 93.56 387 ILE A O 1
ATOM 2749 N N . SER A 1 388 ? 8.927 -4.157 -19.932 1.00 94.50 388 SER A N 1
ATOM 2750 C CA . SER A 1 388 ? 9.786 -3.859 -18.775 1.00 94.50 388 SER A CA 1
ATOM 2751 C C . SER A 1 388 ? 11.069 -3.158 -19.214 1.00 94.50 388 SER A C 1
ATOM 2753 O O . SER A 1 388 ? 11.689 -3.564 -20.200 1.00 94.50 388 SER A O 1
ATOM 2755 N N . CYS A 1 389 ? 11.524 -2.160 -18.458 1.00 94.19 389 CYS A N 1
ATOM 2756 C CA . CYS A 1 389 ? 12.785 -1.479 -18.749 1.00 94.19 389 CYS A CA 1
ATOM 2757 C C . CYS A 1 389 ? 14.030 -2.337 -18.462 1.00 94.19 389 CYS A C 1
ATOM 2759 O O . CYS A 1 389 ? 15.146 -1.930 -18.781 1.00 94.19 389 CYS A O 1
ATOM 2761 N N . SER A 1 390 ? 13.835 -3.531 -17.897 1.00 91.62 390 SER A N 1
ATOM 2762 C CA . SER A 1 390 ? 14.855 -4.571 -17.739 1.00 91.62 390 SER A CA 1
ATOM 2763 C C . SER A 1 390 ? 14.832 -5.624 -18.861 1.00 91.62 390 SER A C 1
ATOM 2765 O O . SER A 1 390 ? 15.567 -6.610 -18.808 1.00 91.62 390 SER A O 1
ATOM 2767 N N . SER A 1 391 ? 13.992 -5.434 -19.888 1.00 93.06 391 SER A N 1
ATOM 2768 C CA . SER A 1 391 ? 13.864 -6.373 -21.008 1.00 93.06 391 SER A CA 1
ATOM 2769 C C . SER A 1 391 ? 15.153 -6.468 -21.828 1.00 93.06 391 SER A C 1
ATOM 2771 O O . SER A 1 391 ? 15.834 -5.476 -22.081 1.00 93.06 391 SER A O 1
ATOM 2773 N N . SER A 1 392 ? 15.451 -7.670 -22.322 1.00 91.88 392 SER A N 1
ATOM 2774 C CA . SER A 1 392 ? 16.602 -7.938 -23.196 1.00 91.88 392 SER A CA 1
ATOM 2775 C C . SER A 1 392 ? 16.308 -7.775 -24.693 1.00 91.88 392 SER A C 1
ATOM 2777 O O . SER A 1 392 ? 17.212 -7.894 -25.514 1.00 91.88 392 SER A O 1
ATOM 2779 N N . SER A 1 393 ? 15.044 -7.568 -25.073 1.00 93.06 393 SER A N 1
ATOM 2780 C CA . SER A 1 393 ? 14.621 -7.420 -26.470 1.00 93.06 393 SER A CA 1
ATOM 2781 C C . SER A 1 393 ? 13.265 -6.717 -26.579 1.00 93.06 393 SER A C 1
ATOM 2783 O O . SER A 1 393 ? 12.574 -6.527 -25.577 1.00 93.06 393 SER A O 1
ATOM 2785 N N . GLY A 1 394 ? 12.885 -6.333 -27.800 1.00 92.56 394 GLY A N 1
ATOM 2786 C CA . GLY A 1 394 ? 11.629 -5.629 -28.083 1.00 92.56 394 GLY A CA 1
ATOM 2787 C C . GLY A 1 394 ? 11.710 -4.116 -27.874 1.00 92.56 394 GLY A C 1
ATOM 2788 O O . GLY A 1 394 ? 10.680 -3.440 -27.813 1.00 92.56 394 GLY A O 1
ATOM 2789 N N . TRP A 1 395 ? 12.922 -3.571 -27.754 1.00 95.00 395 TRP A N 1
ATOM 2790 C CA . TRP A 1 395 ? 13.134 -2.142 -27.579 1.00 95.00 395 TRP A CA 1
ATOM 2791 C C . TRP A 1 395 ? 12.648 -1.355 -28.794 1.00 95.00 395 TRP A C 1
ATOM 2793 O O . TRP A 1 395 ? 12.956 -1.664 -29.940 1.00 95.00 395 TRP A O 1
ATOM 2803 N N . THR A 1 396 ? 11.897 -0.296 -28.518 1.00 94.81 396 THR A N 1
ATOM 2804 C CA . THR A 1 396 ? 11.484 0.712 -29.496 1.00 94.81 396 THR A CA 1
ATOM 2805 C C . THR A 1 396 ? 12.007 2.064 -29.033 1.00 94.81 396 THR A C 1
ATOM 2807 O O . THR A 1 396 ? 12.264 2.239 -27.842 1.00 94.81 396 THR A O 1
ATOM 2810 N N . ASN A 1 397 ? 12.119 3.046 -29.929 1.00 93.88 397 ASN A N 1
ATOM 2811 C CA . ASN A 1 397 ? 12.519 4.403 -29.532 1.00 93.88 397 ASN A CA 1
ATOM 2812 C C . ASN A 1 397 ? 11.624 4.961 -28.415 1.00 93.88 397 ASN A C 1
ATOM 2814 O O . ASN A 1 397 ? 12.125 5.556 -27.471 1.00 93.88 397 ASN A O 1
ATOM 2818 N N . SER A 1 398 ? 10.311 4.715 -28.481 1.00 94.06 398 SER A N 1
ATOM 2819 C CA . SER A 1 398 ? 9.372 5.147 -27.441 1.00 94.06 398 SER A CA 1
ATOM 2820 C C . SER A 1 398 ? 9.679 4.500 -26.090 1.00 94.06 398 SER A C 1
ATOM 2822 O O . SER A 1 398 ? 9.747 5.199 -25.083 1.00 94.06 398 SER A O 1
ATOM 2824 N N . ASN A 1 399 ? 9.932 3.187 -26.061 1.00 95.06 399 ASN A N 1
ATOM 2825 C CA . ASN A 1 399 ? 10.309 2.502 -24.823 1.00 95.06 399 ASN A CA 1
ATOM 2826 C C . ASN A 1 399 ? 11.682 2.978 -24.321 1.00 95.06 399 ASN A C 1
ATOM 2828 O O . ASN A 1 399 ? 11.840 3.196 -23.126 1.00 95.06 399 ASN A O 1
ATOM 2832 N N . CYS A 1 400 ? 12.659 3.206 -25.205 1.00 95.06 400 CYS A N 1
ATOM 2833 C CA . CYS A 1 400 ? 13.974 3.725 -24.825 1.00 95.06 400 CYS A CA 1
ATOM 2834 C C . CYS A 1 400 ? 13.892 5.133 -24.232 1.00 95.06 400 CYS A C 1
ATOM 2836 O O . CYS A 1 400 ? 14.484 5.377 -23.192 1.00 95.06 400 CYS A O 1
ATOM 2838 N N . GLN A 1 401 ? 13.113 6.040 -24.819 1.00 93.88 401 GLN A N 1
ATOM 2839 C CA . GLN A 1 401 ? 12.911 7.390 -24.281 1.00 93.88 401 GLN A CA 1
ATOM 2840 C C . GLN A 1 401 ? 12.271 7.386 -22.890 1.00 93.88 401 GLN A C 1
ATOM 2842 O O . GLN A 1 401 ? 12.633 8.205 -22.049 1.00 93.88 401 GLN A O 1
ATOM 2847 N N . LEU A 1 402 ? 11.331 6.468 -22.650 1.00 94.88 402 LEU A N 1
ATOM 2848 C CA . LEU A 1 402 ? 10.674 6.313 -21.354 1.00 94.88 402 LEU A CA 1
ATOM 2849 C C . LEU A 1 402 ? 11.613 5.671 -20.324 1.00 94.88 402 LEU A C 1
ATOM 2851 O O . LEU A 1 402 ? 11.809 6.210 -19.242 1.00 94.88 402 LEU A O 1
ATOM 2855 N N . CYS A 1 403 ? 12.216 4.534 -20.664 1.00 94.94 403 CYS A N 1
ATOM 2856 C CA . CYS A 1 403 ? 13.023 3.732 -19.748 1.00 94.94 403 CYS A CA 1
ATOM 2857 C C . CYS A 1 403 ? 14.442 4.263 -19.523 1.00 94.94 403 CYS A C 1
ATOM 2859 O O . CYS A 1 403 ? 15.000 4.056 -18.450 1.00 94.94 403 CYS A O 1
ATOM 2861 N N . ASN A 1 404 ? 15.035 4.885 -20.545 1.00 93.56 404 ASN A N 1
ATOM 2862 C CA . ASN A 1 404 ? 16.437 5.293 -20.626 1.00 93.56 404 ASN A CA 1
ATOM 2863 C C . ASN A 1 404 ? 16.561 6.680 -21.294 1.00 93.56 404 ASN A C 1
ATOM 2865 O O . ASN A 1 404 ? 17.045 6.773 -22.424 1.00 93.56 404 ASN A O 1
ATOM 2869 N N . PRO A 1 405 ? 16.178 7.786 -20.631 1.00 88.25 405 PRO A N 1
ATOM 2870 C CA . PRO A 1 405 ? 16.183 9.114 -21.256 1.00 88.25 405 PRO A CA 1
ATOM 2871 C C . PRO A 1 405 ? 17.549 9.539 -21.826 1.00 88.25 405 PRO A C 1
ATOM 2873 O O . PRO A 1 405 ? 17.611 10.255 -22.823 1.00 88.25 405 PRO A O 1
ATOM 2876 N N . SER A 1 406 ? 18.646 9.061 -21.227 1.00 91.25 406 SER A N 1
ATOM 2877 C CA . SER A 1 406 ? 20.025 9.302 -21.686 1.00 91.25 406 SER A CA 1
ATOM 2878 C C . SER A 1 406 ? 20.433 8.484 -22.921 1.00 91.25 406 SER A C 1
ATOM 2880 O O . SER A 1 406 ? 21.435 8.809 -23.551 1.00 91.25 406 SER A O 1
ATOM 2882 N N . SER A 1 407 ? 19.677 7.439 -23.266 1.00 94.25 407 SER A N 1
ATOM 2883 C CA . SER A 1 407 ? 19.890 6.556 -24.420 1.00 94.25 407 SER A CA 1
ATOM 2884 C C . SER A 1 407 ? 18.556 6.355 -25.154 1.00 94.25 407 SER A C 1
ATOM 2886 O O . SER A 1 407 ? 17.941 5.297 -25.044 1.00 94.25 407 SER A O 1
ATOM 2888 N N . PRO A 1 408 ? 18.053 7.372 -25.871 1.00 94.19 408 PRO A N 1
ATOM 2889 C CA . PRO A 1 408 ? 16.658 7.414 -26.310 1.00 94.19 408 PRO A CA 1
ATOM 2890 C C . PRO A 1 408 ? 16.333 6.544 -27.533 1.00 94.19 408 PRO A C 1
ATOM 2892 O O . PRO A 1 408 ? 15.164 6.447 -27.907 1.00 94.19 408 PRO A O 1
ATOM 2895 N N . TYR A 1 409 ? 17.315 5.929 -28.192 1.00 95.44 409 TYR A N 1
ATOM 2896 C CA . TYR A 1 409 ? 17.089 5.229 -29.458 1.00 95.44 409 TYR A CA 1
ATOM 2897 C C . TYR A 1 409 ? 17.334 3.734 -29.332 1.00 95.44 409 TYR A C 1
ATOM 2899 O O . TYR A 1 409 ? 18.343 3.317 -28.778 1.00 95.44 409 TYR A O 1
ATOM 2907 N N . ALA A 1 410 ? 16.417 2.927 -29.859 1.00 95.50 410 ALA A N 1
ATOM 2908 C CA . ALA A 1 410 ? 16.583 1.479 -29.888 1.00 95.50 410 ALA A CA 1
ATOM 2909 C C . ALA A 1 410 ? 17.552 1.077 -31.002 1.00 95.50 410 ALA A C 1
ATOM 2911 O O . ALA A 1 410 ? 17.490 1.637 -32.097 1.00 95.50 410 ALA A O 1
ATOM 2912 N N . THR A 1 411 ? 18.410 0.091 -30.748 1.00 94.25 411 THR A N 1
ATOM 2913 C CA . THR A 1 411 ? 19.234 -0.531 -31.790 1.00 94.25 411 THR A CA 1
ATOM 2914 C C . THR A 1 411 ? 18.364 -1.196 -32.852 1.00 94.25 411 THR A C 1
ATOM 2916 O O . THR A 1 411 ? 17.208 -1.549 -32.609 1.00 94.25 411 THR A O 1
ATOM 2919 N N . ALA A 1 412 ? 18.905 -1.382 -34.055 1.00 90.62 412 ALA A N 1
ATOM 2920 C CA . ALA A 1 412 ? 18.135 -1.907 -35.182 1.00 90.62 412 ALA A CA 1
ATOM 2921 C C . ALA A 1 412 ? 17.636 -3.348 -34.979 1.00 90.62 412 ALA A C 1
ATOM 2923 O O . ALA A 1 412 ? 16.585 -3.725 -35.493 1.00 90.62 412 ALA A O 1
ATOM 2924 N N . ASP A 1 413 ? 18.363 -4.143 -34.195 1.00 90.88 413 ASP A N 1
ATOM 2925 C CA . ASP A 1 413 ? 17.981 -5.493 -33.771 1.00 90.88 413 ASP A CA 1
ATOM 2926 C C . ASP A 1 413 ? 17.015 -5.503 -32.567 1.00 90.88 413 ASP A C 1
ATOM 2928 O O . ASP A 1 413 ? 16.591 -6.568 -32.123 1.00 90.88 413 ASP A O 1
ATOM 2932 N N . SER A 1 414 ? 16.637 -4.326 -32.052 1.00 92.75 414 SER A N 1
ATOM 2933 C CA . SER A 1 414 ? 15.723 -4.134 -30.917 1.00 92.75 414 SER A CA 1
ATOM 2934 C C . SER A 1 414 ? 16.195 -4.778 -29.603 1.00 92.75 414 SER A C 1
ATOM 2936 O O . SER A 1 414 ? 15.366 -5.091 -28.742 1.00 92.75 414 SER A O 1
ATOM 2938 N N . THR A 1 415 ? 17.504 -4.990 -29.429 1.00 92.81 415 THR A N 1
ATOM 2939 C CA . THR A 1 415 ? 18.079 -5.638 -28.233 1.00 92.81 415 THR A CA 1
ATOM 2940 C C . THR A 1 415 ? 18.524 -4.655 -27.153 1.00 92.81 415 THR A C 1
ATOM 2942 O O . THR A 1 415 ? 18.585 -5.027 -25.983 1.00 92.81 415 THR A O 1
ATOM 2945 N N . SER A 1 416 ? 18.795 -3.392 -27.498 1.00 93.31 416 SER A N 1
ATOM 2946 C CA . SER A 1 416 ? 19.282 -2.401 -26.533 1.00 93.31 416 SER A CA 1
ATOM 2947 C C . SER A 1 416 ? 18.895 -0.963 -26.888 1.00 93.31 416 SER A C 1
ATOM 2949 O O . SER A 1 416 ? 18.387 -0.683 -27.974 1.00 93.31 416 SER A O 1
ATOM 2951 N N . CYS A 1 417 ? 19.130 -0.045 -25.947 1.00 94.94 417 CYS A N 1
ATOM 2952 C CA . CYS A 1 417 ? 18.958 1.393 -26.127 1.00 94.94 417 CYS A CA 1
ATOM 2953 C C . CYS A 1 417 ? 20.319 2.096 -26.152 1.00 94.94 417 CYS A C 1
ATOM 2955 O O . CYS A 1 417 ? 21.167 1.849 -25.293 1.00 94.94 417 CYS A O 1
ATOM 2957 N N . VAL A 1 418 ? 20.512 3.014 -27.095 1.00 95.25 418 VAL A N 1
ATOM 2958 C CA . VAL A 1 418 ? 21.776 3.713 -27.340 1.00 95.25 418 VAL A CA 1
ATOM 2959 C C . VAL A 1 418 ? 21.603 5.226 -27.395 1.00 95.25 418 VAL A C 1
ATOM 2961 O O . VAL A 1 418 ? 20.547 5.758 -27.749 1.00 95.25 418 VAL A O 1
ATOM 2964 N N . ASN A 1 419 ? 22.680 5.932 -27.057 1.00 95.00 419 ASN A N 1
ATOM 2965 C CA . ASN A 1 419 ? 22.768 7.386 -27.137 1.00 95.00 419 ASN A CA 1
ATOM 2966 C C . ASN A 1 419 ? 23.359 7.826 -28.485 1.00 95.00 419 ASN A C 1
ATOM 2968 O O . ASN A 1 419 ? 24.494 8.295 -28.566 1.00 95.00 419 ASN A O 1
ATOM 2972 N N . SER A 1 420 ? 22.606 7.606 -29.562 1.00 93.25 420 SER A N 1
ATOM 2973 C CA . SER A 1 420 ? 22.950 8.136 -30.885 1.00 93.25 420 SER A CA 1
ATOM 2974 C C . SER A 1 420 ? 22.478 9.589 -31.026 1.00 93.25 420 SER A C 1
ATOM 2976 O O . SER A 1 420 ? 21.516 9.999 -30.383 1.00 93.25 420 SER A O 1
ATOM 2978 N N . THR A 1 421 ? 23.129 10.386 -31.880 1.00 92.62 421 THR A N 1
ATOM 2979 C CA . THR A 1 421 ? 22.675 11.759 -32.177 1.00 92.62 421 THR A CA 1
ATOM 2980 C C . THR A 1 421 ? 21.488 11.809 -33.142 1.00 92.62 421 THR A C 1
ATOM 2982 O O . THR A 1 421 ? 20.852 12.854 -33.276 1.00 92.62 421 THR A O 1
ATOM 2985 N N . ILE A 1 422 ? 21.165 10.686 -33.791 1.00 91.81 422 ILE A N 1
ATOM 2986 C CA . ILE A 1 422 ? 20.002 10.505 -34.666 1.00 91.81 422 ILE A CA 1
ATOM 2987 C C . ILE A 1 422 ? 19.261 9.226 -34.274 1.00 91.81 422 ILE A C 1
ATOM 2989 O O . ILE A 1 422 ? 19.799 8.371 -33.578 1.00 91.81 422 ILE A O 1
ATOM 2993 N N . SER A 1 423 ? 18.028 9.056 -34.749 1.00 92.88 423 SER A N 1
ATOM 2994 C CA . SER A 1 423 ? 17.309 7.808 -34.504 1.00 92.88 423 SER A CA 1
ATOM 2995 C C . SER A 1 423 ? 17.871 6.657 -35.337 1.00 92.88 423 SER A C 1
ATOM 2997 O O . SER A 1 423 ? 18.182 6.849 -36.512 1.00 92.88 423 SER A O 1
ATOM 2999 N N . CYS A 1 424 ? 17.923 5.442 -34.787 1.00 92.50 424 CYS A N 1
ATOM 3000 C CA . CYS A 1 424 ? 18.461 4.285 -35.503 1.00 92.50 424 CYS A CA 1
ATOM 3001 C C . CYS A 1 424 ? 17.625 3.821 -36.717 1.00 92.50 424 CYS A C 1
ATOM 3003 O O . CYS A 1 424 ? 18.067 2.977 -37.499 1.00 92.50 424 CYS A O 1
ATOM 3005 N N . ASN A 1 425 ? 16.433 4.395 -36.902 1.00 90.88 425 ASN A N 1
ATOM 3006 C CA . ASN A 1 425 ? 15.584 4.222 -38.082 1.00 90.88 425 ASN A CA 1
ATOM 3007 C C . ASN A 1 425 ? 15.713 5.378 -39.098 1.00 90.88 425 ASN A C 1
ATOM 3009 O O . ASN A 1 425 ? 14.904 5.479 -40.020 1.00 90.88 425 ASN A O 1
ATOM 3013 N N . SER A 1 426 ? 16.692 6.270 -38.916 1.00 91.88 426 SER A N 1
ATOM 3014 C CA . SER A 1 426 ? 16.909 7.417 -39.800 1.00 91.88 426 SER A CA 1
ATOM 3015 C C . SER A 1 426 ? 17.416 6.971 -41.170 1.00 91.88 426 SER A C 1
ATOM 3017 O O . SER A 1 426 ? 18.169 6.008 -41.300 1.00 91.88 426 SER A O 1
ATOM 3019 N N . THR A 1 427 ? 17.037 7.710 -42.210 1.00 90.88 427 THR A N 1
ATOM 3020 C CA . THR A 1 427 ? 17.413 7.410 -43.601 1.00 90.88 427 THR A CA 1
ATOM 3021 C C . THR A 1 427 ? 18.652 8.168 -44.086 1.00 90.88 427 THR A C 1
ATOM 3023 O O . THR A 1 427 ? 19.074 7.979 -45.221 1.00 90.88 427 THR A O 1
ATOM 3026 N N . SER A 1 428 ? 19.200 9.076 -43.275 1.00 91.81 428 SER A N 1
ATOM 3027 C CA . SER A 1 428 ? 20.345 9.928 -43.620 1.00 91.81 428 SER A CA 1
ATOM 3028 C C . SER A 1 428 ? 20.985 10.530 -42.369 1.00 91.81 428 SER A C 1
ATOM 3030 O O . SER A 1 428 ? 20.358 10.563 -41.310 1.00 91.81 428 SER A O 1
ATOM 3032 N N . GLY A 1 429 ? 22.194 11.077 -42.508 1.00 91.12 429 GLY A N 1
ATOM 3033 C CA . GLY A 1 429 ? 22.950 11.674 -41.399 1.00 91.12 429 GLY A CA 1
ATOM 3034 C C . GLY A 1 429 ? 23.775 10.656 -40.609 1.00 91.12 429 GLY A C 1
ATOM 3035 O O . GLY A 1 429 ? 24.221 10.945 -39.497 1.00 91.12 429 GLY A O 1
ATOM 3036 N N . TRP A 1 430 ? 23.969 9.464 -41.173 1.00 94.75 430 TRP A N 1
ATOM 3037 C CA . TRP A 1 430 ? 24.789 8.419 -40.587 1.00 94.75 430 TRP A CA 1
ATOM 3038 C C . TRP A 1 430 ? 26.246 8.858 -40.496 1.00 94.75 430 TRP A C 1
ATOM 3040 O O . TRP A 1 430 ? 26.824 9.404 -41.433 1.00 94.75 430 TRP A O 1
ATOM 3050 N N . THR A 1 431 ? 26.828 8.590 -39.336 1.00 94.56 431 THR A N 1
ATOM 3051 C CA . THR A 1 431 ? 28.256 8.721 -39.047 1.00 94.56 431 THR A CA 1
ATOM 3052 C C . THR A 1 431 ? 28.729 7.382 -38.504 1.00 94.56 431 THR A C 1
ATOM 3054 O O . THR A 1 431 ? 27.912 6.639 -37.960 1.00 94.56 431 THR A O 1
ATOM 3057 N N . ASP A 1 432 ? 30.024 7.084 -38.584 1.00 94.25 432 ASP A N 1
ATOM 3058 C CA . ASP A 1 432 ? 30.579 5.837 -38.036 1.00 94.25 432 ASP A CA 1
ATOM 3059 C C . ASP A 1 432 ? 30.207 5.646 -36.556 1.00 94.25 432 ASP A C 1
ATOM 3061 O O . ASP A 1 432 ? 29.839 4.557 -36.131 1.00 94.25 432 ASP A O 1
ATOM 3065 N N . SER A 1 433 ? 30.191 6.732 -35.774 1.00 94.12 433 SER A N 1
ATOM 3066 C CA . SER A 1 433 ? 29.751 6.696 -34.372 1.00 94.12 433 SER A CA 1
ATOM 3067 C C . SER A 1 433 ? 28.301 6.214 -34.236 1.00 94.12 433 SER A C 1
ATOM 3069 O O . SER A 1 433 ? 28.011 5.296 -33.470 1.00 94.12 433 SER A O 1
ATOM 3071 N N . ASN A 1 434 ? 27.383 6.783 -35.024 1.00 94.44 434 ASN A N 1
ATOM 3072 C CA . ASN A 1 434 ? 25.973 6.393 -34.991 1.00 94.44 434 ASN A CA 1
ATOM 3073 C C . ASN A 1 434 ? 25.749 4.986 -35.554 1.00 94.44 434 ASN A C 1
ATOM 3075 O O . ASN A 1 434 ? 24.934 4.246 -35.011 1.00 94.44 434 ASN A O 1
ATOM 3079 N N . CYS A 1 435 ? 26.477 4.601 -36.603 1.00 95.00 435 CYS A N 1
ATOM 3080 C CA . CYS A 1 435 ? 26.402 3.262 -37.176 1.00 95.00 435 CYS A CA 1
ATOM 3081 C C . CYS A 1 435 ? 26.870 2.205 -36.182 1.00 95.00 435 CYS A C 1
ATOM 3083 O O . CYS A 1 435 ? 26.139 1.259 -35.922 1.00 95.00 435 CYS A O 1
ATOM 3085 N N . ASN A 1 436 ? 28.016 2.410 -35.537 1.00 93.75 436 ASN A N 1
ATOM 3086 C CA . ASN A 1 436 ? 28.522 1.489 -34.527 1.00 93.75 436 ASN A CA 1
ATOM 3087 C C . ASN A 1 436 ? 27.571 1.332 -33.324 1.00 93.75 436 ASN A C 1
ATOM 3089 O O . ASN A 1 436 ? 27.462 0.245 -32.764 1.00 93.75 436 ASN A O 1
ATOM 3093 N N . LEU A 1 437 ? 26.858 2.397 -32.939 1.00 94.75 437 LEU A N 1
ATOM 3094 C CA . LEU A 1 437 ? 25.845 2.336 -31.882 1.00 94.75 437 LEU A CA 1
ATOM 3095 C C . LEU A 1 437 ? 24.563 1.618 -32.337 1.00 94.75 437 LEU A C 1
ATOM 3097 O O . LEU A 1 437 ? 24.067 0.745 -31.635 1.00 94.75 437 LEU A O 1
ATOM 3101 N N . CYS A 1 438 ? 24.008 1.987 -33.492 1.00 94.69 438 CYS A N 1
ATOM 3102 C CA . CYS A 1 438 ? 22.701 1.507 -33.952 1.00 94.69 438 CYS A CA 1
ATOM 3103 C C . CYS A 1 438 ? 22.743 0.141 -34.655 1.00 94.69 438 CYS A C 1
ATOM 3105 O O . CYS A 1 438 ? 21.772 -0.616 -34.579 1.00 94.69 438 CYS A O 1
ATOM 3107 N N . TYR A 1 439 ? 23.848 -0.154 -35.342 1.00 94.25 439 TYR A N 1
ATOM 3108 C CA . TYR A 1 439 ? 24.101 -1.345 -36.153 1.00 94.25 439 TYR A CA 1
ATOM 3109 C C . TYR A 1 439 ? 25.522 -1.876 -35.880 1.00 94.25 439 TYR A C 1
ATOM 3111 O O . TYR A 1 439 ? 26.411 -1.718 -36.716 1.00 94.25 439 TYR A O 1
ATOM 3119 N N . PRO A 1 440 ? 25.778 -2.551 -34.746 1.00 88.06 440 PRO A N 1
ATOM 3120 C CA . PRO A 1 440 ? 27.128 -3.007 -34.391 1.00 88.06 440 PRO A CA 1
ATOM 3121 C C . PRO A 1 440 ? 27.788 -3.938 -35.426 1.00 88.06 440 PRO A C 1
ATOM 3123 O O . PRO A 1 440 ? 29.010 -4.018 -35.506 1.00 88.06 440 PRO A O 1
ATOM 3126 N N . SER A 1 441 ? 26.993 -4.640 -36.242 1.00 90.69 441 SER A N 1
ATOM 3127 C CA . SER A 1 441 ? 27.477 -5.475 -37.352 1.00 90.69 441 SER A CA 1
ATOM 3128 C C . SER A 1 441 ? 27.792 -4.695 -38.637 1.00 90.69 441 SER A C 1
ATOM 3130 O O . SER A 1 441 ? 28.357 -5.263 -39.568 1.00 90.69 441 SER A O 1
ATOM 3132 N N . GLN A 1 442 ? 27.425 -3.415 -38.705 1.00 94.38 442 GLN A N 1
ATOM 3133 C CA . GLN A 1 442 ? 27.638 -2.501 -39.829 1.00 94.38 442 GLN A CA 1
ATOM 3134 C C . GLN A 1 442 ? 28.151 -1.150 -39.295 1.00 94.38 442 GLN A C 1
ATOM 3136 O O . GLN A 1 442 ? 27.427 -0.157 -39.322 1.00 94.38 442 GLN A O 1
ATOM 3141 N N . PRO A 1 443 ? 29.378 -1.089 -38.755 1.00 94.19 443 PRO A N 1
ATOM 3142 C CA . PRO A 1 443 ? 29.814 0.039 -37.934 1.00 94.19 443 PRO A CA 1
ATOM 3143 C C . PRO A 1 443 ? 30.167 1.308 -38.723 1.00 94.19 443 PRO A C 1
ATOM 3145 O O . PRO A 1 443 ? 30.381 2.350 -38.108 1.00 94.19 443 PRO A O 1
ATOM 3148 N N . TYR A 1 444 ? 30.228 1.259 -40.056 1.00 95.25 444 TYR A N 1
ATOM 3149 C CA . TYR A 1 444 ? 30.713 2.376 -40.871 1.00 95.25 444 TYR A CA 1
ATOM 3150 C C . TYR A 1 444 ? 29.600 3.005 -41.699 1.00 95.25 444 TYR A C 1
ATOM 3152 O O . TYR A 1 444 ? 28.804 2.303 -42.318 1.00 95.25 444 TYR A O 1
ATOM 3160 N N . ALA A 1 445 ? 29.551 4.333 -41.743 1.00 94.88 445 ALA A N 1
ATOM 3161 C CA . ALA A 1 445 ? 28.609 5.055 -42.582 1.00 94.88 445 ALA A CA 1
ATOM 3162 C C . ALA A 1 445 ? 29.139 5.154 -44.013 1.00 94.88 445 ALA A C 1
ATOM 3164 O O . ALA A 1 445 ? 30.289 5.513 -44.221 1.00 94.88 445 ALA A O 1
ATOM 3165 N N . THR A 1 446 ? 28.287 4.903 -45.008 1.00 92.94 446 THR A N 1
ATOM 3166 C CA . THR A 1 446 ? 28.564 5.205 -46.429 1.00 92.94 446 THR A CA 1
ATOM 3167 C C . THR A 1 446 ? 29.053 6.643 -46.630 1.00 92.94 446 THR A C 1
ATOM 3169 O O . THR A 1 446 ? 28.693 7.540 -45.868 1.00 92.94 446 THR A O 1
ATOM 3172 N N . ALA A 1 447 ? 29.811 6.908 -47.699 1.00 88.06 447 ALA A N 1
ATOM 3173 C CA . ALA A 1 447 ? 30.428 8.224 -47.924 1.00 88.06 447 ALA A CA 1
ATOM 3174 C C . ALA A 1 447 ? 29.419 9.388 -48.057 1.00 88.06 447 ALA A C 1
ATOM 3176 O O . ALA A 1 447 ? 29.768 10.542 -47.822 1.00 88.06 447 ALA A O 1
ATOM 3177 N N . ASN A 1 448 ? 28.166 9.103 -48.431 1.00 88.44 448 ASN A N 1
ATOM 3178 C CA . ASN A 1 448 ? 27.080 10.089 -48.493 1.00 88.44 448 ASN A CA 1
ATOM 3179 C C . ASN A 1 448 ? 26.248 10.178 -47.196 1.00 88.44 448 ASN A C 1
ATOM 3181 O O . ASN A 1 448 ? 25.310 10.969 -47.140 1.00 88.44 448 ASN A O 1
ATOM 3185 N N . GLY A 1 449 ? 26.565 9.374 -46.176 1.00 90.94 449 GLY A N 1
ATOM 3186 C CA . GLY A 1 449 ? 25.882 9.358 -44.883 1.00 90.94 449 GLY A CA 1
ATOM 3187 C C . GLY A 1 449 ? 24.455 8.804 -44.921 1.00 90.94 449 GLY A C 1
ATOM 3188 O O . GLY A 1 449 ? 23.669 9.105 -44.021 1.00 90.94 449 GLY A O 1
ATOM 3189 N N . ASN A 1 450 ? 24.081 8.029 -45.944 1.00 91.19 450 ASN A N 1
ATOM 3190 C CA . ASN A 1 450 ? 22.703 7.542 -46.098 1.00 91.19 450 ASN A CA 1
ATOM 3191 C C . ASN A 1 450 ? 22.468 6.149 -45.509 1.00 91.19 450 ASN A C 1
ATOM 3193 O O . ASN A 1 450 ? 21.337 5.816 -45.168 1.00 91.19 450 ASN A O 1
ATOM 3197 N N . GLN A 1 451 ? 23.513 5.335 -45.368 1.00 93.12 451 GLN A N 1
ATOM 3198 C CA . GLN A 1 451 ? 23.409 3.968 -44.852 1.00 93.12 451 GLN A CA 1
ATOM 3199 C C . GLN A 1 451 ? 24.621 3.592 -43.997 1.00 93.12 451 GLN A C 1
ATOM 3201 O O . GLN A 1 451 ? 25.694 4.181 -44.148 1.00 93.12 451 GLN A O 1
ATOM 3206 N N . CYS A 1 452 ? 24.441 2.581 -43.149 1.00 95.00 452 CYS A N 1
ATOM 3207 C CA . CYS A 1 452 ? 25.513 1.879 -42.453 1.00 95.00 452 CYS A CA 1
ATOM 3208 C C . CYS A 1 452 ? 25.895 0.608 -43.220 1.00 95.00 452 CYS A C 1
ATOM 3210 O O . CYS A 1 452 ? 25.034 -0.041 -43.813 1.00 95.00 452 CYS A O 1
ATOM 3212 N N . VAL A 1 453 ? 27.179 0.261 -43.237 1.00 95.00 453 VAL A N 1
ATOM 3213 C CA . VAL A 1 453 ? 27.724 -0.876 -43.984 1.00 95.00 453 VAL A CA 1
ATOM 3214 C C . VAL A 1 453 ? 28.780 -1.632 -43.181 1.00 95.00 453 VAL A C 1
ATOM 3216 O O . VAL A 1 453 ? 29.470 -1.077 -42.326 1.00 95.00 453 VAL A O 1
ATOM 3219 N N . ALA A 1 454 ? 28.921 -2.921 -43.487 1.00 94.50 454 ALA A N 1
ATOM 3220 C CA . ALA A 1 454 ? 29.943 -3.807 -42.931 1.00 94.50 454 ALA A CA 1
ATOM 3221 C C . ALA A 1 454 ? 31.237 -3.764 -43.766 1.00 94.50 454 ALA A C 1
ATOM 3223 O O . ALA A 1 454 ? 31.712 -4.792 -44.243 1.00 94.50 454 ALA A O 1
ATOM 3224 N N . SER A 1 455 ? 31.760 -2.559 -44.003 1.00 92.94 455 SER A N 1
ATOM 3225 C CA . SER A 1 455 ? 33.078 -2.371 -44.624 1.00 92.94 455 SER A CA 1
ATOM 3226 C C . SER A 1 455 ? 34.180 -2.851 -43.672 1.00 92.94 455 SER A C 1
ATOM 3228 O O . SER A 1 455 ? 33.981 -2.862 -42.456 1.00 92.94 455 SER A O 1
ATOM 3230 N N . SER A 1 456 ? 35.344 -3.239 -44.194 1.00 91.56 456 SER A N 1
ATOM 3231 C CA . SER A 1 456 ? 36.496 -3.602 -43.355 1.00 91.56 456 SER A CA 1
ATOM 3232 C C . SER A 1 456 ? 37.144 -2.385 -42.673 1.00 91.56 456 SER A C 1
ATOM 3234 O O . SER A 1 456 ? 37.859 -2.524 -41.679 1.00 91.56 456 SER A O 1
ATOM 3236 N N . GLN A 1 457 ? 36.837 -1.184 -43.172 1.00 89.75 457 GLN A N 1
ATOM 3237 C CA . GLN A 1 457 ? 37.330 0.102 -42.682 1.00 89.75 457 GLN A CA 1
ATOM 3238 C C . GLN A 1 457 ? 36.310 1.236 -42.883 1.00 89.75 457 GLN A C 1
ATOM 3240 O O . GLN A 1 457 ? 35.336 1.092 -43.625 1.00 89.75 457 GLN A O 1
ATOM 3245 N N . SER A 1 458 ? 36.553 2.396 -42.258 1.00 93.00 458 SER A N 1
ATOM 3246 C CA . SER A 1 458 ? 35.704 3.588 -42.422 1.00 93.00 458 SER A CA 1
ATOM 3247 C C . SER A 1 458 ? 35.598 4.003 -43.886 1.00 93.00 458 SER A C 1
ATOM 3249 O O . SER A 1 458 ? 36.608 4.073 -44.587 1.00 93.00 458 SER A O 1
ATOM 3251 N N . CYS A 1 459 ? 34.401 4.395 -44.324 1.00 92.44 459 CYS A N 1
ATOM 3252 C CA . CYS A 1 459 ? 34.195 4.904 -45.678 1.00 92.44 459 CYS A CA 1
ATOM 3253 C C . CYS A 1 459 ? 34.782 6.305 -45.913 1.00 92.44 459 CYS A C 1
ATOM 3255 O O . CYS A 1 459 ? 34.712 6.833 -47.022 1.00 92.44 459 CYS A O 1
ATOM 3257 N N . THR A 1 460 ? 35.342 6.913 -44.866 1.00 89.56 460 THR A N 1
ATOM 3258 C CA . THR A 1 460 ? 36.104 8.167 -44.935 1.00 89.56 460 THR A CA 1
ATOM 3259 C C . THR A 1 460 ? 37.618 7.936 -44.969 1.00 89.56 460 THR A C 1
ATOM 3261 O O . THR A 1 460 ? 38.387 8.897 -44.978 1.00 89.56 460 THR A O 1
ATOM 3264 N N . SER A 1 461 ? 38.055 6.671 -45.004 1.00 90.44 461 SER A N 1
ATOM 3265 C CA . SER A 1 461 ? 39.467 6.294 -45.113 1.00 90.44 461 SER A CA 1
ATOM 3266 C C . SER A 1 461 ? 40.100 6.836 -46.397 1.00 90.44 461 SER A C 1
ATOM 3268 O O . SER A 1 461 ? 39.464 6.930 -47.446 1.00 90.44 461 SER A O 1
ATOM 3270 N N . THR A 1 462 ? 41.388 7.165 -46.324 1.00 89.94 462 THR A N 1
ATOM 3271 C CA . THR A 1 462 ? 42.161 7.719 -47.449 1.00 89.94 462 THR A CA 1
ATOM 3272 C C . THR A 1 462 ? 43.113 6.710 -48.092 1.00 89.94 462 THR A C 1
ATOM 3274 O O . THR A 1 462 ? 43.860 7.077 -48.991 1.00 89.94 462 THR A O 1
ATOM 3277 N N . SER A 1 463 ? 43.157 5.471 -47.600 1.00 90.56 463 SER A N 1
ATOM 3278 C CA . SER A 1 463 ? 44.069 4.424 -48.073 1.00 90.56 463 SER A CA 1
ATOM 3279 C C . SER A 1 463 ? 43.554 3.025 -47.734 1.00 90.56 463 SER A C 1
ATOM 3281 O O . SER A 1 463 ? 42.562 2.881 -47.017 1.00 90.56 463 SER A O 1
ATOM 3283 N N . ASN A 1 464 ? 44.238 2.001 -48.255 1.00 91.12 464 ASN A N 1
ATOM 3284 C CA . ASN A 1 464 ? 43.932 0.576 -48.071 1.00 91.12 464 ASN A CA 1
ATOM 3285 C C . ASN A 1 464 ? 42.550 0.152 -48.590 1.00 91.12 464 ASN A C 1
ATOM 3287 O O . ASN A 1 464 ? 41.969 -0.817 -48.109 1.00 91.12 464 ASN A O 1
ATOM 3291 N N . TRP A 1 465 ? 42.018 0.871 -49.576 1.00 93.00 465 TRP A N 1
ATOM 3292 C CA . TRP A 1 465 ? 40.770 0.499 -50.222 1.00 93.00 465 TRP A CA 1
ATOM 3293 C C . TRP A 1 465 ? 40.907 -0.827 -50.971 1.00 93.00 465 TRP A C 1
ATOM 3295 O O . TRP A 1 465 ? 41.853 -1.038 -51.733 1.00 93.00 465 TRP A O 1
ATOM 3305 N N . ILE A 1 466 ? 39.912 -1.689 -50.776 1.00 93.75 466 ILE A N 1
ATOM 3306 C CA . ILE A 1 466 ? 39.673 -2.905 -51.554 1.00 93.75 466 ILE A CA 1
ATOM 3307 C C . ILE A 1 466 ? 38.302 -2.811 -52.226 1.00 93.75 466 ILE A C 1
ATOM 3309 O O . ILE A 1 466 ? 37.422 -2.080 -51.766 1.00 93.75 466 ILE A O 1
ATOM 3313 N N . ASP A 1 467 ? 38.094 -3.580 -53.293 1.00 93.44 467 ASP A N 1
ATOM 3314 C CA . ASP A 1 467 ? 36.854 -3.533 -54.080 1.00 93.44 467 ASP A CA 1
ATOM 3315 C C . ASP A 1 467 ? 35.594 -3.778 -53.235 1.00 93.44 467 ASP A C 1
ATOM 3317 O O . ASP A 1 467 ? 34.581 -3.108 -53.426 1.00 93.44 467 ASP A O 1
ATOM 3321 N N . SER A 1 468 ? 35.641 -4.689 -52.254 1.00 93.69 468 SER A N 1
ATOM 3322 C CA . SER A 1 468 ? 34.490 -4.933 -51.372 1.00 93.69 468 SER A CA 1
ATOM 3323 C C . SER A 1 468 ? 34.120 -3.705 -50.543 1.00 93.69 468 SER A C 1
ATOM 3325 O O . SER A 1 468 ? 32.938 -3.407 -50.388 1.00 93.69 468 SER A O 1
ATOM 3327 N N . ASP A 1 469 ? 35.116 -2.969 -50.051 1.00 93.94 469 ASP A N 1
ATOM 3328 C CA . ASP A 1 469 ? 34.890 -1.760 -49.265 1.00 93.94 469 ASP A CA 1
ATOM 3329 C C . ASP A 1 469 ? 34.379 -0.633 -50.162 1.00 93.94 469 ASP A C 1
ATOM 3331 O O . ASP A 1 469 ? 33.415 0.041 -49.808 1.00 93.94 469 ASP A O 1
ATOM 3335 N N . CYS A 1 470 ? 34.939 -0.473 -51.364 1.00 93.56 470 CYS A N 1
ATOM 3336 C CA . CYS A 1 470 ? 34.476 0.518 -52.334 1.00 93.56 470 CYS A CA 1
ATOM 3337 C C . CYS A 1 470 ? 33.032 0.276 -52.786 1.00 93.56 470 CYS A C 1
ATOM 3339 O O . CYS A 1 470 ? 32.234 1.215 -52.831 1.00 93.56 470 CYS A O 1
ATOM 3341 N N . ALA A 1 471 ? 32.659 -0.975 -53.061 1.00 92.81 471 ALA A N 1
ATOM 3342 C CA . ALA A 1 471 ? 31.293 -1.335 -53.426 1.00 92.81 471 ALA A CA 1
ATOM 3343 C C . ALA A 1 471 ? 30.281 -1.027 -52.309 1.00 92.81 471 ALA A C 1
ATOM 3345 O O . ALA A 1 471 ? 29.162 -0.602 -52.599 1.00 92.81 471 ALA A O 1
ATOM 3346 N N . LEU A 1 472 ? 30.670 -1.203 -51.041 1.00 93.94 472 LEU A N 1
ATOM 3347 C CA . LEU A 1 472 ? 29.830 -0.891 -49.883 1.00 93.94 472 LEU A CA 1
ATOM 3348 C C . LEU A 1 472 ? 29.774 0.618 -49.595 1.00 93.94 472 LEU A C 1
ATOM 3350 O O . LEU A 1 472 ? 28.697 1.182 -49.417 1.00 93.94 472 LEU A O 1
ATOM 3354 N N . CYS A 1 473 ? 30.927 1.282 -49.557 1.00 93.44 473 CYS A N 1
ATOM 3355 C CA . CYS A 1 473 ? 31.070 2.674 -49.136 1.00 93.44 473 CYS A CA 1
ATOM 3356 C C . CYS A 1 473 ? 30.679 3.691 -50.209 1.00 93.44 473 CYS A C 1
ATOM 3358 O O . CYS A 1 473 ? 30.140 4.758 -49.890 1.00 93.44 473 CYS A O 1
ATOM 3360 N N . THR A 1 474 ? 30.955 3.373 -51.474 1.00 91.69 474 THR A N 1
ATOM 3361 C CA . THR A 1 474 ? 30.707 4.224 -52.640 1.00 91.69 474 THR A CA 1
ATOM 3362 C C . THR A 1 474 ? 30.192 3.386 -53.814 1.00 91.69 474 THR A C 1
ATOM 3364 O O . THR A 1 474 ? 30.917 3.191 -54.784 1.00 91.69 474 THR A O 1
ATOM 3367 N N . PRO A 1 475 ? 28.923 2.940 -53.818 1.00 88.00 475 PRO A N 1
ATOM 3368 C CA . PRO A 1 475 ? 28.415 2.011 -54.839 1.00 88.00 475 PRO A CA 1
ATOM 3369 C C . PRO A 1 475 ? 28.552 2.488 -56.298 1.00 88.00 475 PRO A C 1
ATOM 3371 O O . PRO A 1 475 ? 28.606 1.679 -57.217 1.00 88.00 475 PRO A O 1
ATOM 3374 N N . GLN A 1 476 ? 28.623 3.805 -56.527 1.00 89.31 476 GLN A N 1
ATOM 3375 C CA . GLN A 1 476 ? 28.852 4.407 -57.853 1.00 89.31 476 GLN A CA 1
ATOM 3376 C C . GLN A 1 476 ? 30.324 4.356 -58.309 1.00 89.31 476 GLN A C 1
ATOM 3378 O O . GLN A 1 476 ? 30.633 4.658 -59.457 1.00 89.31 476 GLN A O 1
ATOM 3383 N N . LYS A 1 477 ? 31.235 4.012 -57.399 1.00 92.81 477 LYS A N 1
ATOM 3384 C CA . LYS A 1 477 ? 32.676 3.852 -57.593 1.00 92.81 477 LYS A CA 1
ATOM 3385 C C . LYS A 1 477 ? 33.116 2.538 -56.928 1.00 92.81 477 LYS A C 1
ATOM 3387 O O . LYS A 1 477 ? 33.714 2.576 -55.858 1.00 92.81 477 LYS A O 1
ATOM 3392 N N . PRO A 1 478 ? 32.737 1.376 -57.479 1.00 92.44 478 PRO A N 1
ATOM 3393 C CA . PRO A 1 478 ? 32.802 0.113 -56.746 1.00 92.44 478 PRO A CA 1
ATOM 3394 C C . PRO A 1 478 ? 34.202 -0.511 -56.666 1.00 92.44 478 PRO A C 1
ATOM 3396 O O . PRO A 1 478 ? 34.364 -1.494 -55.954 1.00 92.44 478 PRO A O 1
ATOM 3399 N N . PHE A 1 479 ? 35.202 0.024 -57.368 1.00 94.12 479 PHE A N 1
ATOM 3400 C CA . PHE A 1 479 ? 36.542 -0.568 -57.433 1.00 94.12 479 PHE A CA 1
ATOM 3401 C C . PHE A 1 479 ? 37.573 0.316 -56.741 1.00 94.12 479 PHE A C 1
ATOM 3403 O O . PHE A 1 479 ? 37.488 1.539 -56.837 1.00 94.12 479 PHE A O 1
ATOM 3410 N N . ALA A 1 480 ? 38.548 -0.280 -56.063 1.00 93.25 480 ALA A N 1
ATOM 3411 C CA . ALA A 1 480 ? 39.682 0.455 -55.513 1.00 93.25 480 ALA A CA 1
ATOM 3412 C C . ALA A 1 480 ? 40.660 0.839 -56.632 1.00 93.25 480 ALA A C 1
ATOM 3414 O O . ALA A 1 480 ? 40.856 0.061 -57.560 1.00 93.25 480 ALA A O 1
ATOM 3415 N N . SER A 1 481 ? 41.280 2.020 -56.560 1.00 92.12 481 SER A N 1
ATOM 3416 C CA . SER A 1 481 ? 42.366 2.420 -57.463 1.00 92.12 481 SER A CA 1
ATOM 3417 C C . SER A 1 481 ? 43.577 1.493 -57.317 1.00 92.12 481 SER A C 1
ATOM 3419 O O . SER A 1 481 ? 43.733 0.819 -56.300 1.00 92.12 481 SER A O 1
ATOM 3421 N N . GLY A 1 482 ? 44.464 1.468 -58.318 1.00 86.94 482 GLY A N 1
ATOM 3422 C CA . GLY A 1 482 ? 45.644 0.592 -58.311 1.00 86.94 482 GLY A CA 1
ATOM 3423 C C . GLY A 1 482 ? 46.616 0.859 -57.152 1.00 86.94 482 GLY A C 1
ATOM 3424 O O . GLY A 1 482 ? 47.353 -0.034 -56.748 1.00 86.94 482 GLY A O 1
ATOM 3425 N N . ASP A 1 483 ? 46.585 2.065 -56.580 1.00 88.31 483 ASP A N 1
ATOM 3426 C CA . ASP A 1 483 ? 47.348 2.463 -55.390 1.00 88.31 483 ASP A CA 1
ATOM 3427 C C . ASP A 1 483 ? 46.569 2.308 -54.065 1.00 88.31 483 ASP A C 1
ATOM 3429 O O . ASP A 1 483 ? 47.067 2.701 -53.010 1.00 88.31 483 ASP A O 1
ATOM 3433 N N . SER A 1 484 ? 45.340 1.777 -54.112 1.00 90.69 484 SER A N 1
ATOM 3434 C CA . SER A 1 484 ? 44.422 1.600 -52.976 1.00 90.69 484 SER A CA 1
ATOM 3435 C C . SER A 1 484 ? 44.090 2.878 -52.189 1.00 90.69 484 SER A C 1
ATOM 3437 O O . SER A 1 484 ? 43.594 2.797 -51.062 1.00 90.69 484 SER A O 1
ATOM 3439 N N . ASN A 1 485 ? 44.325 4.068 -52.750 1.00 90.81 485 ASN A N 1
ATOM 3440 C CA . ASN A 1 485 ? 44.066 5.340 -52.062 1.00 90.81 485 ASN A CA 1
ATOM 3441 C C . ASN A 1 485 ? 42.672 5.915 -52.327 1.00 90.81 485 ASN A C 1
ATOM 3443 O O . ASN A 1 485 ? 42.228 6.826 -51.628 1.00 90.81 485 ASN A O 1
ATOM 3447 N N . SER A 1 486 ? 41.951 5.393 -53.317 1.00 91.56 486 SER A N 1
ATOM 3448 C CA . SER A 1 486 ? 40.630 5.899 -53.676 1.00 91.56 486 SER A CA 1
ATOM 3449 C C . SER A 1 486 ? 39.723 4.814 -54.240 1.00 91.56 486 SER A C 1
ATOM 3451 O O . SER A 1 486 ? 40.186 3.770 -54.687 1.00 91.56 486 SER A O 1
ATOM 3453 N N . CYS A 1 487 ? 38.421 5.085 -54.253 1.00 93.44 487 CYS A N 1
ATOM 3454 C CA . CYS A 1 487 ? 37.452 4.296 -54.999 1.00 93.44 487 CYS A CA 1
ATOM 3455 C C . CYS A 1 487 ? 37.130 4.980 -56.327 1.00 93.44 487 CYS A C 1
ATOM 3457 O O . CYS A 1 487 ? 36.949 6.204 -56.384 1.00 93.44 487 CYS A O 1
ATOM 3459 N N . VAL A 1 488 ? 37.015 4.196 -57.393 1.00 93.31 488 VAL A N 1
ATOM 3460 C CA . VAL A 1 488 ? 36.898 4.671 -58.768 1.00 93.31 488 VAL A CA 1
ATOM 3461 C C . VAL A 1 488 ? 35.733 4.024 -59.523 1.00 93.31 488 VAL A C 1
ATOM 3463 O O . VAL A 1 488 ? 35.309 2.906 -59.237 1.00 93.31 488 VAL A O 1
ATOM 3466 N N . ALA A 1 489 ? 35.187 4.757 -60.499 1.00 92.06 489 ALA A N 1
ATOM 3467 C CA . ALA A 1 489 ? 34.097 4.306 -61.371 1.00 92.06 489 ALA A CA 1
ATOM 3468 C C . ALA A 1 489 ? 34.643 3.635 -62.642 1.00 92.06 489 ALA A C 1
ATOM 3470 O O . ALA A 1 489 ? 34.299 4.025 -63.758 1.00 92.06 489 ALA A O 1
ATOM 3471 N N . ALA A 1 490 ? 35.547 2.671 -62.477 1.00 89.94 490 ALA A N 1
ATOM 3472 C CA . ALA A 1 490 ? 35.999 1.847 -63.591 1.00 89.94 490 ALA A CA 1
ATOM 3473 C C . ALA A 1 490 ? 34.899 0.850 -63.995 1.00 89.94 490 ALA A C 1
ATOM 3475 O O . ALA A 1 490 ? 34.001 0.537 -63.213 1.00 89.94 490 ALA A O 1
ATOM 3476 N N . THR A 1 491 ? 34.963 0.340 -65.224 1.00 88.31 491 THR A N 1
ATOM 3477 C CA . THR A 1 491 ? 34.052 -0.730 -65.688 1.00 88.31 491 THR A CA 1
ATOM 3478 C C . THR A 1 491 ? 34.531 -2.127 -65.289 1.00 88.31 491 THR A C 1
ATOM 3480 O O . THR A 1 491 ? 33.803 -3.102 -65.452 1.00 88.31 491 THR A O 1
ATOM 3483 N N . GLN A 1 492 ? 35.746 -2.212 -64.749 1.00 86.38 492 GLN A N 1
ATOM 3484 C CA . GLN A 1 492 ? 36.446 -3.430 -64.367 1.00 86.38 492 GLN A CA 1
ATOM 3485 C C . GLN A 1 492 ? 37.333 -3.128 -63.145 1.00 86.38 492 GLN A C 1
ATOM 3487 O O . GLN A 1 492 ? 37.772 -1.990 -62.978 1.00 86.38 492 GLN A O 1
ATOM 3492 N N . SER A 1 493 ? 37.601 -4.129 -62.299 1.00 91.44 493 SER A N 1
ATOM 3493 C CA . SER A 1 493 ? 38.469 -3.966 -61.120 1.00 91.44 493 SER A CA 1
ATOM 3494 C C . SER A 1 493 ? 39.879 -3.527 -61.512 1.00 91.44 493 SER A C 1
ATOM 3496 O O . SER A 1 493 ? 40.465 -4.098 -62.433 1.00 91.44 493 SER A O 1
ATOM 3498 N N . CYS A 1 494 ? 40.465 -2.590 -60.766 1.00 90.56 494 CYS A N 1
ATOM 3499 C CA . CYS A 1 494 ? 41.838 -2.144 -61.001 1.00 90.56 494 CYS A CA 1
ATOM 3500 C C . CYS A 1 494 ? 42.900 -3.185 -60.604 1.00 90.56 494 CYS A C 1
ATOM 3502 O O . CYS A 1 494 ? 44.081 -2.996 -60.874 1.00 90.56 494 CYS A O 1
ATOM 3504 N N . SER A 1 495 ? 42.480 -4.291 -59.985 1.00 87.81 495 SER A N 1
ATOM 3505 C CA . SER A 1 495 ? 43.318 -5.466 -59.717 1.00 87.81 495 SER A CA 1
ATOM 3506 C C . SER A 1 495 ? 43.205 -6.548 -60.802 1.00 87.81 495 SER A C 1
ATOM 3508 O O . SER A 1 495 ? 43.740 -7.647 -60.652 1.00 87.81 495 SER A O 1
ATOM 3510 N N . SER A 1 496 ? 42.489 -6.265 -61.896 1.00 88.62 496 SER A N 1
ATOM 3511 C CA . SER A 1 496 ? 42.272 -7.232 -62.975 1.00 88.62 496 SER A CA 1
ATOM 3512 C C . SER A 1 496 ? 43.552 -7.506 -63.757 1.00 88.62 496 SER A C 1
ATOM 3514 O O . SER A 1 496 ? 44.369 -6.622 -63.996 1.00 88.62 496 SER A O 1
ATOM 3516 N N . THR A 1 497 ? 43.697 -8.746 -64.217 1.00 88.50 497 THR A N 1
ATOM 3517 C CA . THR A 1 497 ? 44.857 -9.203 -64.997 1.00 88.50 497 THR A CA 1
ATOM 3518 C C . THR A 1 497 ? 44.660 -9.099 -66.513 1.00 88.50 497 THR A C 1
ATOM 3520 O O . THR A 1 497 ? 45.565 -9.430 -67.272 1.00 88.50 497 THR A O 1
ATOM 3523 N N . SER A 1 498 ? 43.469 -8.705 -66.975 1.00 88.75 498 SER A N 1
ATOM 3524 C CA . SER A 1 498 ? 43.132 -8.550 -68.396 1.00 88.75 498 SER A CA 1
ATOM 3525 C C . SER A 1 498 ? 41.880 -7.686 -68.581 1.00 88.75 498 SER A C 1
ATOM 3527 O O . SER A 1 498 ? 41.146 -7.436 -67.621 1.00 88.75 498 SER A O 1
ATOM 3529 N N . GLY A 1 499 ? 41.627 -7.246 -69.817 1.00 86.75 499 GLY A N 1
ATOM 3530 C CA . GLY A 1 499 ? 40.477 -6.404 -70.166 1.00 86.75 499 GLY A CA 1
ATOM 3531 C C . GLY A 1 499 ? 40.707 -4.911 -69.914 1.00 86.75 499 GLY A C 1
ATOM 3532 O O . GLY A 1 499 ? 39.747 -4.146 -69.793 1.00 86.75 499 GLY A O 1
ATOM 3533 N N . TRP A 1 500 ? 41.970 -4.491 -69.817 1.00 90.56 500 TRP A N 1
ATOM 3534 C CA . TRP A 1 500 ? 42.334 -3.090 -69.674 1.00 90.56 500 TRP A CA 1
ATOM 3535 C C . TRP A 1 500 ? 41.970 -2.296 -70.928 1.00 90.56 500 TRP A C 1
ATOM 3537 O O . TRP A 1 500 ? 42.167 -2.731 -72.059 1.00 90.56 500 TRP A O 1
ATOM 3547 N N . THR A 1 501 ? 41.418 -1.111 -70.701 1.00 91.50 501 THR A N 1
ATOM 3548 C CA . THR A 1 501 ? 41.122 -0.109 -71.727 1.00 91.50 501 THR A CA 1
ATOM 3549 C C . THR A 1 501 ? 41.746 1.202 -71.281 1.00 91.50 501 THR A C 1
ATOM 3551 O O . THR A 1 501 ? 41.874 1.418 -70.076 1.00 91.50 501 THR A O 1
ATOM 3554 N N . ASP A 1 502 ? 42.077 2.101 -72.208 1.00 90.69 502 ASP A N 1
ATOM 3555 C CA . ASP A 1 502 ? 42.606 3.430 -71.861 1.00 90.69 502 ASP A CA 1
ATOM 3556 C C . ASP A 1 502 ? 41.715 4.153 -70.836 1.00 90.69 502 ASP A C 1
ATOM 3558 O O . ASP A 1 502 ? 42.202 4.779 -69.900 1.00 90.69 502 ASP A O 1
ATOM 3562 N N . ALA A 1 503 ? 40.390 4.004 -70.951 1.00 90.25 503 ALA A N 1
ATOM 3563 C CA . ALA A 1 503 ? 39.446 4.568 -69.991 1.00 90.25 503 ALA A CA 1
ATOM 3564 C C . ALA A 1 503 ? 39.618 3.980 -68.579 1.00 90.25 503 ALA A C 1
ATOM 3566 O O . ALA A 1 503 ? 39.633 4.729 -67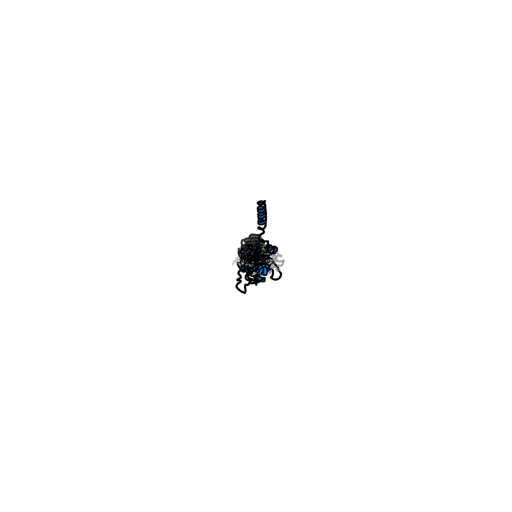.604 1.00 90.25 503 ALA A O 1
ATOM 3567 N N . ASN A 1 504 ? 39.770 2.657 -68.456 1.00 90.88 504 ASN A N 1
ATOM 3568 C CA . ASN A 1 504 ? 40.006 2.015 -67.161 1.00 90.88 504 ASN A CA 1
ATOM 3569 C C . ASN A 1 504 ? 41.410 2.336 -66.624 1.00 90.88 504 ASN A C 1
ATOM 3571 O O . ASN A 1 504 ? 41.531 2.604 -65.436 1.00 90.88 504 ASN A O 1
ATOM 3575 N N . CYS A 1 505 ? 42.442 2.382 -67.469 1.00 91.44 505 CYS A N 1
ATOM 3576 C CA . CYS A 1 505 ? 43.807 2.730 -67.067 1.00 91.44 505 CYS A CA 1
ATOM 3577 C C . CYS A 1 505 ? 43.905 4.160 -66.536 1.00 91.44 505 CYS A C 1
ATOM 3579 O O . CYS A 1 505 ? 44.406 4.381 -65.438 1.00 91.44 505 CYS A O 1
ATOM 3581 N N . LEU A 1 506 ? 43.320 5.129 -67.242 1.00 90.75 506 LEU A N 1
ATOM 3582 C CA . LEU A 1 506 ? 43.274 6.519 -66.790 1.00 90.75 506 LEU A CA 1
ATOM 3583 C C . LEU A 1 506 ? 42.598 6.675 -65.419 1.00 90.75 506 LEU A C 1
ATOM 3585 O O . LEU A 1 506 ? 42.977 7.540 -64.632 1.00 90.75 506 LEU A O 1
ATOM 3589 N N . ILE A 1 507 ? 41.584 5.855 -65.143 1.00 91.38 507 ILE A N 1
ATOM 3590 C CA . ILE A 1 507 ? 40.812 5.899 -63.901 1.00 91.38 507 ILE A CA 1
ATOM 3591 C C . ILE A 1 507 ? 41.525 5.142 -62.766 1.00 91.38 507 ILE A C 1
ATOM 3593 O O . ILE A 1 507 ? 41.569 5.633 -61.640 1.00 91.38 507 ILE A O 1
ATOM 3597 N N . CYS A 1 508 ? 42.068 3.958 -63.044 1.00 91.31 508 CYS A N 1
ATOM 3598 C CA . CYS A 1 508 ? 42.677 3.064 -62.059 1.00 91.31 508 CYS A CA 1
ATOM 3599 C C . CYS A 1 508 ? 44.119 3.431 -61.707 1.00 91.31 508 CYS A C 1
ATOM 3601 O O . CYS A 1 508 ? 44.517 3.305 -60.549 1.00 91.31 508 CYS A O 1
ATOM 3603 N N . THR A 1 509 ? 44.892 3.863 -62.699 1.00 89.75 509 THR A N 1
ATOM 3604 C CA . THR A 1 509 ? 46.329 4.136 -62.616 1.00 89.75 509 THR A CA 1
ATOM 3605 C C . THR A 1 509 ? 46.650 5.402 -63.417 1.00 89.75 509 THR A C 1
ATOM 3607 O O . THR A 1 509 ? 47.230 5.319 -64.494 1.00 89.75 509 THR A O 1
ATOM 3610 N N . PRO A 1 510 ? 46.309 6.611 -62.930 1.00 86.44 510 PRO A N 1
ATOM 3611 C CA . PRO A 1 510 ? 46.458 7.843 -63.716 1.00 86.44 510 PRO A CA 1
ATOM 3612 C C . PRO A 1 510 ? 47.889 8.142 -64.201 1.00 86.44 510 PRO A C 1
ATOM 3614 O O . PRO A 1 510 ? 48.065 8.862 -65.182 1.00 86.44 510 PRO A O 1
ATOM 3617 N N . SER A 1 511 ? 48.913 7.607 -63.525 1.00 88.38 511 SER A N 1
ATOM 3618 C CA . SER A 1 511 ? 50.320 7.679 -63.953 1.00 88.38 511 SER A CA 1
ATOM 3619 C C . SER A 1 511 ? 50.639 6.804 -65.171 1.00 88.38 511 SER A C 1
ATOM 3621 O O . SER A 1 511 ? 51.633 7.042 -65.849 1.00 88.38 511 SER A O 1
ATOM 3623 N N . GLU A 1 512 ? 49.796 5.813 -65.449 1.00 91.94 512 GLU A N 1
ATOM 3624 C CA . GLU A 1 512 ? 49.882 4.844 -66.541 1.00 91.94 512 GLU A CA 1
ATOM 3625 C C . GLU A 1 512 ? 48.534 4.823 -67.288 1.00 91.94 512 GLU A C 1
ATOM 3627 O O . GLU A 1 512 ? 47.724 3.920 -67.096 1.00 91.94 512 GLU A O 1
ATOM 3632 N N . PRO A 1 513 ? 48.217 5.859 -68.085 1.00 91.00 513 PRO A N 1
ATOM 3633 C CA . PRO A 1 513 ? 46.848 6.097 -68.545 1.00 91.00 513 PRO A CA 1
ATOM 3634 C C . PRO A 1 513 ? 46.417 5.258 -69.755 1.00 91.00 513 PRO A C 1
ATOM 3636 O O . PRO A 1 513 ? 45.245 5.307 -70.125 1.00 91.00 513 PRO A O 1
ATOM 3639 N N . TYR A 1 514 ? 47.322 4.511 -70.389 1.00 92.94 514 TYR A N 1
ATOM 3640 C CA . TYR A 1 514 ? 47.040 3.796 -71.637 1.00 92.94 514 TYR A CA 1
ATOM 3641 C C . TYR A 1 514 ? 47.136 2.287 -71.441 1.00 92.94 514 TYR A C 1
ATOM 3643 O O . TYR A 1 514 ? 48.087 1.812 -70.829 1.00 92.94 514 TYR A O 1
ATOM 3651 N N . ALA A 1 515 ? 46.168 1.535 -71.957 1.00 91.88 515 ALA A N 1
ATOM 3652 C CA . ALA A 1 515 ? 46.192 0.078 -71.905 1.00 91.88 515 ALA A CA 1
ATOM 3653 C C . ALA A 1 515 ? 47.142 -0.473 -72.967 1.00 91.88 515 ALA A C 1
ATOM 3655 O O . ALA A 1 515 ? 47.168 0.038 -74.084 1.00 91.88 515 ALA A O 1
ATOM 3656 N N . THR A 1 516 ? 47.883 -1.535 -72.657 1.00 90.81 516 THR A N 1
ATOM 3657 C CA . THR A 1 516 ? 48.654 -2.268 -73.666 1.00 90.81 516 THR A CA 1
ATOM 3658 C C . THR A 1 516 ? 47.746 -2.803 -74.766 1.00 90.81 516 THR A C 1
ATOM 3660 O O . THR A 1 516 ? 46.547 -3.013 -74.585 1.00 90.81 516 THR A O 1
ATOM 3663 N N . SER A 1 517 ? 48.331 -3.068 -75.929 1.00 86.69 517 SER A N 1
ATOM 3664 C CA . SER A 1 517 ? 47.579 -3.493 -77.118 1.00 86.69 517 SER A CA 1
ATOM 3665 C C . SER A 1 517 ? 46.893 -4.855 -76.949 1.00 86.69 517 SER A C 1
ATOM 3667 O O . SER A 1 517 ? 45.920 -5.149 -77.638 1.00 86.69 517 SER A O 1
ATOM 3669 N N . ASP A 1 518 ? 47.388 -5.684 -76.026 1.00 87.25 518 ASP A N 1
ATOM 3670 C CA . ASP A 1 518 ? 46.790 -6.963 -75.630 1.00 87.25 518 ASP A CA 1
ATOM 3671 C C . ASP A 1 518 ? 45.794 -6.843 -74.456 1.00 87.25 518 ASP A C 1
ATOM 3673 O O . ASP A 1 518 ? 45.170 -7.832 -74.068 1.00 87.25 518 ASP A O 1
ATOM 3677 N N . GLY A 1 519 ? 45.624 -5.639 -73.895 1.00 88.12 519 GLY A N 1
ATOM 3678 C CA . GLY A 1 519 ? 44.707 -5.343 -72.797 1.00 88.12 519 GLY A CA 1
ATOM 3679 C C . GLY A 1 519 ? 45.083 -5.997 -71.465 1.00 88.12 519 GLY A C 1
ATOM 3680 O O . GLY A 1 519 ? 44.199 -6.201 -70.627 1.00 88.12 519 GLY A O 1
ATOM 3681 N N . THR A 1 520 ? 46.348 -6.374 -71.264 1.00 90.25 520 THR A N 1
ATOM 3682 C CA . THR A 1 520 ? 46.807 -7.073 -70.049 1.00 90.25 520 THR A CA 1
ATOM 3683 C C . THR A 1 520 ? 47.356 -6.145 -68.966 1.00 90.25 520 THR A C 1
ATOM 3685 O O . THR A 1 520 ? 47.293 -6.501 -67.788 1.00 90.25 520 THR A O 1
ATOM 3688 N N . SER A 1 521 ? 47.813 -4.942 -69.318 1.00 89.69 521 SER A N 1
ATOM 3689 C CA . SER A 1 521 ? 48.344 -3.967 -68.360 1.00 89.69 521 SER A CA 1
ATOM 3690 C C . SER A 1 521 ? 48.106 -2.516 -68.789 1.00 89.69 521 SER A C 1
ATOM 3692 O O . SER A 1 521 ? 47.660 -2.236 -69.902 1.00 89.69 521 SER A O 1
ATOM 3694 N N . CYS A 1 522 ? 48.390 -1.585 -67.878 1.00 91.94 522 CYS A N 1
ATOM 3695 C CA . CYS A 1 522 ? 48.413 -0.149 -68.131 1.00 91.94 522 CYS A CA 1
ATOM 3696 C C . CYS A 1 522 ? 49.858 0.348 -68.194 1.00 91.94 522 CYS A C 1
ATOM 3698 O O . CYS A 1 522 ? 50.727 -0.197 -67.518 1.00 91.94 522 CYS A O 1
ATOM 3700 N N . VAL A 1 523 ? 50.131 1.363 -69.015 1.00 92.31 523 VAL A N 1
ATOM 3701 C CA . VAL A 1 523 ? 51.483 1.884 -69.235 1.00 92.31 523 VAL A CA 1
ATOM 3702 C C . VAL A 1 523 ? 51.537 3.406 -69.343 1.00 92.31 523 VAL A C 1
ATOM 3704 O O . VAL A 1 523 ? 50.616 4.068 -69.829 1.00 92.31 523 VAL A O 1
ATOM 3707 N N . ALA A 1 524 ? 52.672 3.973 -68.927 1.00 91.25 524 ALA A N 1
ATOM 3708 C CA . ALA A 1 524 ? 52.987 5.403 -68.994 1.00 91.25 524 ALA A CA 1
ATOM 3709 C C . ALA A 1 524 ? 53.491 5.836 -70.386 1.00 91.25 524 ALA A C 1
ATOM 3711 O O . ALA A 1 524 ? 54.518 6.503 -70.522 1.00 91.25 524 ALA A O 1
ATOM 3712 N N . SER A 1 525 ? 52.793 5.423 -71.444 1.00 89.00 525 SER A N 1
ATOM 3713 C CA . SER A 1 525 ? 53.086 5.883 -72.805 1.00 89.00 525 SER A CA 1
ATOM 3714 C C . SER A 1 525 ? 52.740 7.375 -72.950 1.00 89.00 525 SER A C 1
ATOM 3716 O O . SER A 1 525 ? 51.883 7.895 -72.244 1.00 89.00 525 SER A O 1
ATOM 3718 N N . THR A 1 526 ? 53.382 8.097 -73.873 1.00 87.06 526 THR A N 1
ATOM 3719 C CA . THR A 1 526 ? 53.005 9.488 -74.206 1.00 87.06 526 THR A CA 1
ATOM 3720 C C . THR A 1 526 ? 51.766 9.575 -75.106 1.00 87.06 526 THR A C 1
ATOM 3722 O O . THR A 1 526 ? 51.236 10.666 -75.301 1.00 87.06 526 THR A O 1
ATOM 3725 N N . GLN A 1 527 ? 51.289 8.445 -75.638 1.00 85.38 527 GLN A N 1
ATOM 3726 C CA . GLN A 1 527 ? 50.085 8.339 -76.465 1.00 85.38 527 GLN A CA 1
ATOM 3727 C C . GLN A 1 527 ? 49.385 6.986 -76.288 1.00 85.38 527 GLN A C 1
ATOM 3729 O O . GLN A 1 527 ? 50.015 6.015 -75.866 1.00 85.38 527 GLN A O 1
ATOM 3734 N N . SER A 1 528 ? 48.103 6.919 -76.663 1.00 90.00 528 SER A N 1
ATOM 3735 C CA . SER A 1 528 ? 47.314 5.679 -76.650 1.00 90.00 528 SER A CA 1
ATOM 3736 C C . SER A 1 528 ? 47.991 4.570 -77.447 1.00 90.00 528 SER A C 1
ATOM 3738 O O . SER A 1 528 ? 48.451 4.789 -78.567 1.00 90.00 528 SER A O 1
ATOM 3740 N N . CYS A 1 529 ? 47.978 3.357 -76.899 1.00 89.25 529 CYS A N 1
ATOM 3741 C CA . CYS A 1 529 ? 48.475 2.169 -77.585 1.00 89.25 529 CYS A CA 1
ATOM 3742 C C . CYS A 1 529 ? 47.567 1.717 -78.740 1.00 89.25 529 CYS A C 1
ATOM 3744 O O . CYS A 1 529 ? 47.926 0.838 -79.514 1.00 89.25 529 CYS A O 1
ATOM 3746 N N . SER A 1 530 ? 46.399 2.350 -78.879 1.00 86.62 530 SER A N 1
ATOM 3747 C CA . SER A 1 530 ? 45.504 2.221 -80.031 1.00 86.62 530 SER A CA 1
ATOM 3748 C C . SER A 1 530 ? 45.667 3.372 -81.038 1.00 86.62 530 SER A C 1
ATOM 3750 O O . SER A 1 530 ? 44.849 3.515 -81.949 1.00 86.62 530 SER A O 1
ATOM 3752 N N . ALA A 1 531 ? 46.677 4.238 -80.877 1.00 86.75 531 ALA A N 1
ATOM 3753 C CA . ALA A 1 531 ? 46.931 5.341 -81.798 1.00 86.75 531 ALA A CA 1
ATOM 3754 C C . ALA A 1 531 ? 47.365 4.839 -83.186 1.00 86.75 531 ALA A C 1
ATOM 3756 O O . ALA A 1 531 ? 48.055 3.832 -83.323 1.00 86.75 531 ALA A O 1
ATOM 3757 N N . SER A 1 532 ? 46.998 5.579 -84.233 1.00 84.19 532 SER A N 1
ATOM 3758 C CA . SER A 1 532 ? 47.307 5.243 -85.631 1.00 84.19 532 SER A CA 1
ATOM 3759 C C . SER A 1 532 ? 48.546 5.952 -86.196 1.00 84.19 532 SER A C 1
ATOM 3761 O O . SER A 1 532 ? 48.911 5.728 -87.350 1.00 84.19 532 SER A O 1
ATOM 3763 N N . SER A 1 533 ? 49.185 6.835 -85.425 1.00 84.62 533 SER A N 1
ATOM 3764 C CA . SER A 1 533 ? 50.344 7.624 -85.861 1.00 84.62 533 SER A CA 1
ATOM 3765 C C . SER A 1 533 ? 51.172 8.136 -84.676 1.00 84.62 533 SER A C 1
ATOM 3767 O O . SER A 1 533 ? 50.719 8.085 -83.534 1.00 84.62 533 SER A O 1
ATOM 3769 N N . ASN A 1 534 ? 52.348 8.705 -84.964 1.00 84.06 534 ASN A N 1
ATOM 3770 C CA . ASN A 1 534 ? 53.314 9.272 -84.009 1.00 84.06 534 ASN A CA 1
ATOM 3771 C C . ASN A 1 534 ? 53.954 8.262 -83.042 1.00 84.06 534 ASN A C 1
ATOM 3773 O O . ASN A 1 534 ? 54.454 8.643 -81.988 1.00 84.06 534 ASN A O 1
ATOM 3777 N N . TRP A 1 535 ? 53.974 6.981 -83.409 1.00 84.81 535 TRP A N 1
ATOM 3778 C CA . TRP A 1 535 ? 54.654 5.954 -82.630 1.00 84.81 535 TRP A CA 1
ATOM 3779 C C . TRP A 1 535 ? 56.148 6.257 -82.491 1.00 84.81 535 TRP A C 1
ATOM 3781 O O . TRP A 1 535 ? 56.837 6.517 -83.477 1.00 84.81 535 TRP A O 1
ATOM 3791 N N . THR A 1 536 ? 56.640 6.202 -81.256 1.00 85.50 536 THR A N 1
ATOM 3792 C CA . THR A 1 536 ? 58.070 6.236 -80.920 1.00 85.50 536 THR A CA 1
ATOM 3793 C C . THR A 1 536 ? 58.492 4.895 -80.331 1.00 85.50 536 THR A C 1
ATOM 3795 O O . THR A 1 536 ? 57.649 4.169 -79.802 1.00 85.50 536 THR A O 1
ATOM 3798 N N . ASP A 1 537 ? 59.789 4.583 -80.341 1.00 83.56 537 ASP A N 1
ATOM 3799 C CA . ASP A 1 537 ? 60.320 3.368 -79.698 1.00 83.56 537 ASP A CA 1
ATOM 3800 C C . ASP A 1 537 ? 59.927 3.287 -78.210 1.00 83.56 537 ASP A C 1
ATOM 3802 O O . ASP A 1 537 ? 59.602 2.225 -77.679 1.00 83.56 537 ASP A O 1
ATOM 3806 N N . ASN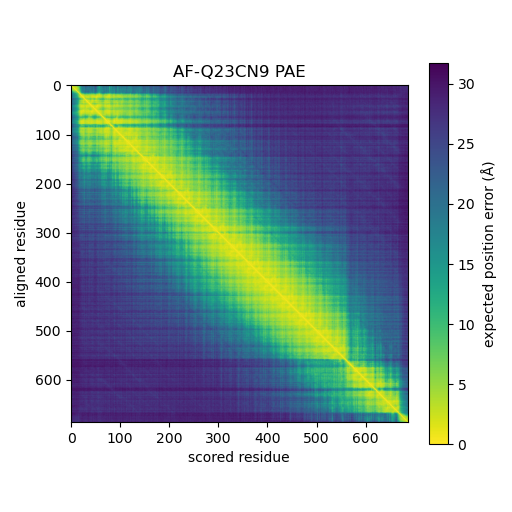 A 1 538 ? 59.857 4.432 -77.525 1.00 85.94 538 ASN A N 1
ATOM 3807 C CA . ASN A 1 538 ? 59.389 4.482 -76.141 1.00 85.94 538 ASN A CA 1
ATOM 3808 C C . ASN A 1 538 ? 57.897 4.123 -76.020 1.00 85.94 538 ASN A C 1
ATOM 3810 O O . ASN A 1 538 ? 57.499 3.449 -75.077 1.00 85.94 538 ASN A O 1
ATOM 3814 N N . ASN A 1 539 ? 57.053 4.531 -76.973 1.00 88.00 539 ASN A N 1
ATOM 3815 C CA . ASN A 1 539 ? 55.650 4.113 -76.975 1.00 88.00 539 ASN A CA 1
ATOM 3816 C C . ASN A 1 539 ? 55.508 2.633 -77.314 1.00 88.00 539 ASN A C 1
ATOM 3818 O O . ASN A 1 539 ? 54.735 1.948 -76.659 1.00 88.00 539 ASN A O 1
ATOM 3822 N N . CYS A 1 540 ? 56.260 2.132 -78.291 1.00 85.88 540 CYS A N 1
ATOM 3823 C CA . CYS A 1 540 ? 56.189 0.740 -78.718 1.00 85.88 540 CYS A CA 1
ATOM 3824 C C . CYS A 1 540 ? 56.659 -0.232 -77.635 1.00 85.88 540 CYS A C 1
ATOM 3826 O O . CYS A 1 540 ? 55.960 -1.195 -77.332 1.00 85.88 540 CYS A O 1
ATOM 3828 N N . SER A 1 541 ? 57.781 0.055 -76.976 1.00 86.31 541 SER A N 1
ATOM 3829 C CA . SER A 1 541 ? 58.278 -0.761 -75.860 1.00 86.31 541 SER A CA 1
ATOM 3830 C C . SER A 1 541 ? 57.311 -0.838 -74.674 1.00 86.31 541 SER A C 1
ATOM 3832 O O . SER A 1 541 ? 57.244 -1.872 -74.013 1.00 86.31 541 SER A O 1
ATOM 3834 N N . LEU A 1 542 ? 56.530 0.218 -74.432 1.00 88.88 542 LEU A N 1
ATOM 3835 C CA . LEU A 1 542 ? 55.497 0.244 -73.398 1.00 88.88 542 LEU A CA 1
ATOM 3836 C C . LEU A 1 542 ? 54.201 -0.446 -73.864 1.00 88.88 542 LEU A C 1
ATOM 3838 O O . LEU A 1 542 ? 53.682 -1.325 -73.189 1.00 88.88 542 LEU A O 1
ATOM 3842 N N . CYS A 1 543 ? 53.675 -0.075 -75.029 1.00 88.81 543 CYS A N 1
ATOM 3843 C CA . CYS A 1 543 ? 52.361 -0.500 -75.524 1.00 88.81 543 CYS A CA 1
ATOM 3844 C C . CYS A 1 543 ? 52.314 -1.904 -76.131 1.00 88.81 543 CYS A C 1
ATOM 3846 O O . CYS A 1 543 ? 51.254 -2.540 -76.159 1.00 88.81 543 CYS A O 1
ATOM 3848 N N . THR A 1 544 ? 53.439 -2.356 -76.673 1.00 86.06 544 THR A N 1
ATOM 3849 C CA . THR A 1 544 ? 53.614 -3.649 -77.332 1.00 86.06 544 THR A CA 1
ATOM 3850 C C . THR A 1 544 ? 55.014 -4.179 -77.022 1.00 86.06 544 THR A C 1
ATOM 3852 O O . THR A 1 544 ? 55.887 -4.137 -77.886 1.00 86.06 544 THR A O 1
ATOM 3855 N N . PRO A 1 545 ? 55.278 -4.700 -75.811 1.00 79.25 545 PRO A N 1
ATOM 3856 C CA . PRO A 1 545 ? 56.622 -5.159 -75.442 1.00 79.25 545 PRO A CA 1
ATOM 3857 C C . PRO A 1 545 ? 57.195 -6.232 -76.387 1.00 79.25 545 PRO A C 1
ATOM 3859 O O . PRO A 1 545 ? 58.409 -6.366 -76.516 1.00 79.25 545 PRO A O 1
ATOM 3862 N N . SER A 1 546 ? 56.326 -6.984 -77.070 1.00 79.75 546 SER A N 1
ATOM 3863 C CA . SER A 1 546 ? 56.689 -7.958 -78.104 1.00 79.75 546 SER A CA 1
ATOM 3864 C C . SER A 1 546 ? 57.133 -7.341 -79.435 1.00 79.75 546 SER A C 1
ATOM 3866 O O . SER A 1 546 ? 57.711 -8.067 -80.231 1.00 79.75 546 SER A O 1
ATOM 3868 N N . THR A 1 547 ? 56.881 -6.050 -79.675 1.00 83.50 547 THR A N 1
ATOM 3869 C CA . THR A 1 547 ? 57.292 -5.243 -80.841 1.00 83.50 547 THR A CA 1
ATOM 3870 C C . THR A 1 547 ? 57.742 -3.855 -80.354 1.00 83.50 547 THR A C 1
ATOM 3872 O O . THR A 1 547 ? 56.969 -2.900 -80.413 1.00 83.50 547 THR A O 1
ATOM 3875 N N . PRO A 1 548 ? 58.949 -3.722 -79.773 1.00 81.06 548 PRO A N 1
ATOM 3876 C CA . PRO A 1 548 ? 59.337 -2.547 -78.993 1.00 81.06 548 PRO A CA 1
ATOM 3877 C C . PRO A 1 548 ? 59.794 -1.335 -79.819 1.00 81.06 548 PRO A C 1
ATOM 3879 O O . PRO A 1 548 ? 60.007 -0.276 -79.236 1.00 81.06 548 PRO A O 1
ATOM 3882 N N . PHE A 1 549 ? 59.939 -1.449 -81.141 1.00 82.38 549 PHE A N 1
ATOM 3883 C CA . PHE A 1 549 ? 60.452 -0.372 -81.997 1.00 82.38 549 PHE A CA 1
ATOM 3884 C C . PHE A 1 549 ? 59.349 0.217 -82.874 1.00 82.38 549 PHE A C 1
ATOM 3886 O O . PHE A 1 549 ? 58.483 -0.514 -83.340 1.00 82.38 549 PHE A O 1
ATOM 3893 N N . ALA A 1 550 ? 59.361 1.524 -83.124 1.00 81.69 550 ALA A N 1
ATOM 3894 C CA . ALA A 1 550 ? 58.443 2.156 -84.066 1.00 81.69 550 ALA A CA 1
ATOM 3895 C C . ALA A 1 550 ? 58.909 1.930 -85.509 1.00 81.69 550 ALA A C 1
ATOM 3897 O O . ALA A 1 550 ? 60.104 1.960 -85.802 1.00 81.69 550 ALA A O 1
ATOM 3898 N N . ASN A 1 551 ? 57.967 1.735 -86.435 1.00 77.62 551 ASN A N 1
ATOM 3899 C CA . ASN A 1 551 ? 58.284 1.710 -87.861 1.00 77.62 551 ASN A CA 1
ATOM 3900 C C . ASN A 1 551 ? 58.727 3.103 -88.355 1.00 77.62 551 ASN A C 1
ATOM 3902 O O . ASN A 1 551 ? 58.473 4.123 -87.712 1.00 77.62 551 ASN A O 1
ATOM 3906 N N . SER A 1 552 ? 59.373 3.176 -89.521 1.00 72.75 552 SER A N 1
ATOM 3907 C CA . SER A 1 552 ? 59.931 4.443 -90.029 1.00 72.75 552 SER A CA 1
ATOM 3908 C C . SER A 1 552 ? 58.861 5.492 -90.369 1.00 72.75 552 SER A C 1
ATOM 3910 O O . SER A 1 552 ? 59.148 6.687 -90.394 1.00 72.75 552 SER A O 1
ATOM 3912 N N . ALA A 1 553 ? 57.618 5.056 -90.598 1.00 75.75 553 ALA A N 1
ATOM 3913 C CA . ALA A 1 553 ? 56.467 5.922 -90.835 1.00 75.75 553 ALA A CA 1
ATOM 3914 C C . ALA A 1 553 ? 55.822 6.457 -89.539 1.00 75.75 553 ALA A C 1
ATOM 3916 O O . ALA A 1 553 ? 54.920 7.292 -89.613 1.00 75.75 553 ALA A O 1
ATOM 3917 N N . GLY A 1 554 ? 56.230 5.967 -88.362 1.00 78.69 554 GLY A N 1
ATOM 3918 C CA . GLY A 1 554 ? 55.601 6.278 -87.077 1.00 78.69 554 GLY A CA 1
ATOM 3919 C C . GLY A 1 554 ? 54.127 5.859 -86.994 1.00 78.69 554 GLY A C 1
ATOM 3920 O O . GLY A 1 554 ? 53.372 6.434 -86.215 1.00 78.69 554 GLY A O 1
ATOM 3921 N N . THR A 1 555 ? 53.677 4.907 -87.815 1.00 82.62 555 THR A N 1
ATOM 3922 C CA . THR A 1 555 ? 52.269 4.466 -87.912 1.00 82.62 555 THR A CA 1
ATOM 3923 C C . THR A 1 555 ? 51.968 3.201 -87.114 1.00 82.62 555 THR A C 1
ATOM 3925 O O . THR A 1 555 ? 50.802 2.864 -86.925 1.00 82.62 555 THR A O 1
ATOM 3928 N N . GLY A 1 556 ? 52.995 2.524 -86.604 1.00 81.38 556 GLY A N 1
ATOM 3929 C CA . GLY A 1 556 ? 52.848 1.341 -85.764 1.00 81.38 556 GLY A CA 1
ATOM 3930 C C . GLY A 1 556 ? 54.190 0.835 -85.249 1.00 81.38 556 GLY A C 1
ATOM 3931 O O . GLY A 1 556 ? 55.236 1.428 -85.525 1.00 81.38 556 GLY A O 1
ATOM 3932 N N . CYS A 1 557 ? 54.144 -0.275 -84.520 1.00 84.25 557 CYS A N 1
ATOM 3933 C CA . CYS A 1 557 ? 55.320 -0.915 -83.949 1.00 84.25 557 CYS A CA 1
ATOM 3934 C C . CYS A 1 557 ? 55.783 -2.107 -84.792 1.00 84.25 557 CYS A C 1
ATOM 3936 O O . CYS A 1 557 ? 54.970 -2.859 -85.330 1.00 84.25 557 CYS A O 1
ATOM 3938 N N . ALA A 1 558 ? 57.095 -2.250 -84.915 1.00 75.06 558 ALA A N 1
ATOM 3939 C CA . ALA A 1 558 ? 57.797 -3.259 -85.683 1.00 75.06 558 ALA A CA 1
ATOM 3940 C C . ALA A 1 558 ? 58.510 -4.262 -84.759 1.00 75.06 558 ALA A C 1
ATOM 3942 O O . ALA A 1 558 ? 58.725 -4.025 -83.566 1.00 75.06 558 ALA A O 1
ATOM 3943 N N . ASP A 1 559 ? 58.833 -5.416 -85.336 1.00 68.44 559 ASP A N 1
ATOM 3944 C CA . ASP A 1 559 ? 59.432 -6.572 -84.669 1.00 68.44 559 ASP A CA 1
ATOM 3945 C C . ASP A 1 559 ? 60.727 -6.225 -83.884 1.00 68.44 559 ASP A C 1
ATOM 3947 O O . ASP A 1 559 ? 61.527 -5.405 -84.342 1.00 68.44 559 ASP A O 1
ATOM 3951 N N . PRO A 1 560 ? 60.977 -6.855 -82.716 1.00 59.41 560 PRO A N 1
ATOM 3952 C CA . PRO A 1 560 ? 62.140 -6.623 -81.849 1.00 59.41 560 PRO A CA 1
ATOM 3953 C C . PRO A 1 560 ? 63.492 -6.913 -82.499 1.00 59.41 560 PRO A C 1
ATOM 3955 O O . PRO A 1 560 ? 64.524 -6.564 -81.931 1.00 59.41 560 PRO A O 1
ATOM 3958 N N . SER A 1 561 ? 63.522 -7.555 -83.663 1.00 61.06 561 SER A N 1
ATOM 3959 C CA . SER A 1 561 ? 64.755 -7.741 -84.423 1.00 61.06 561 SER A CA 1
ATOM 3960 C C . SER A 1 561 ? 65.241 -6.470 -85.139 1.00 61.06 561 SER A C 1
ATOM 3962 O O . SER A 1 561 ? 66.364 -6.472 -85.643 1.00 61.06 561 SER A O 1
ATOM 3964 N N . VAL A 1 562 ? 64.455 -5.378 -85.179 1.00 64.81 562 VAL A N 1
ATOM 3965 C CA . VAL A 1 562 ? 64.731 -4.245 -86.078 1.00 64.81 562 VAL A CA 1
ATOM 3966 C C . VAL A 1 562 ? 64.413 -2.875 -85.448 1.00 64.81 562 VAL A C 1
ATOM 3968 O O . VAL A 1 562 ? 63.262 -2.456 -85.388 1.00 64.81 562 VAL A O 1
ATOM 3971 N N . GLN A 1 563 ? 65.440 -2.104 -85.064 1.00 67.31 563 GLN A N 1
ATOM 3972 C CA . GLN A 1 563 ? 65.291 -0.659 -84.822 1.00 67.31 563 GLN A CA 1
ATOM 3973 C C . GLN A 1 563 ? 65.192 0.062 -86.177 1.00 67.31 563 GLN A C 1
ATOM 3975 O O . GLN A 1 563 ? 66.150 0.044 -86.944 1.00 67.31 563 GLN A O 1
ATOM 3980 N N . CYS A 1 564 ? 64.050 0.665 -86.514 1.00 69.62 564 CYS A N 1
ATOM 3981 C CA . CYS A 1 564 ? 63.834 1.267 -87.841 1.00 69.62 564 CYS A CA 1
ATOM 3982 C C . CYS A 1 564 ? 64.341 2.707 -87.974 1.00 69.62 564 CYS A C 1
ATOM 3984 O O . CYS A 1 564 ? 64.612 3.172 -89.083 1.00 69.62 564 CYS A O 1
ATOM 3986 N N . ILE A 1 565 ? 64.440 3.429 -86.857 1.00 64.44 565 ILE A N 1
ATOM 3987 C CA . ILE A 1 565 ? 64.803 4.847 -86.807 1.00 64.44 565 ILE A CA 1
ATOM 3988 C C . ILE A 1 565 ? 66.155 4.982 -86.097 1.00 64.44 565 ILE A C 1
ATOM 3990 O O . ILE A 1 565 ? 66.326 4.497 -84.982 1.00 64.44 565 ILE A O 1
ATOM 3994 N N . GLY A 1 566 ? 67.113 5.665 -86.733 1.00 65.12 566 GLY A N 1
ATOM 3995 C CA . GLY A 1 566 ? 68.418 5.977 -86.132 1.00 65.12 566 GLY A CA 1
ATOM 3996 C C . GLY A 1 566 ? 69.520 4.928 -86.315 1.00 65.12 566 GLY A C 1
ATOM 3997 O O . GLY A 1 566 ? 70.534 5.041 -85.635 1.00 65.12 566 GLY A O 1
ATOM 3998 N N . ARG A 1 567 ? 69.348 3.955 -87.226 1.00 69.94 567 ARG A N 1
ATOM 3999 C CA . ARG A 1 567 ? 70.409 2.999 -87.591 1.00 69.94 567 ARG A CA 1
ATOM 4000 C C . ARG A 1 567 ? 71.650 3.707 -88.125 1.00 69.94 567 ARG A C 1
ATOM 4002 O O . ARG A 1 567 ? 71.543 4.609 -88.959 1.00 69.94 567 ARG A O 1
ATOM 4009 N N . ASP A 1 568 ? 72.810 3.238 -87.689 1.00 66.12 568 ASP A N 1
ATOM 4010 C CA . ASP A 1 568 ? 74.118 3.576 -88.226 1.00 66.12 568 ASP A CA 1
ATOM 4011 C C . ASP A 1 568 ? 74.568 2.472 -89.202 1.00 66.12 568 ASP A C 1
ATOM 4013 O O . ASP A 1 568 ? 75.120 1.451 -88.781 1.00 66.12 568 ASP A O 1
ATOM 4017 N N . PRO A 1 569 ? 74.381 2.656 -90.524 1.00 62.28 569 PRO A N 1
ATOM 4018 C CA . PRO A 1 569 ? 74.730 1.644 -91.522 1.00 62.28 569 PRO A CA 1
ATOM 4019 C C . PRO A 1 569 ? 76.235 1.339 -91.599 1.00 62.28 569 PRO A C 1
ATOM 4021 O O . PRO A 1 569 ? 76.643 0.451 -92.343 1.00 62.28 569 PRO A O 1
ATOM 4024 N N . THR A 1 570 ? 77.083 2.056 -90.850 1.00 61.16 570 THR A N 1
ATOM 4025 C CA . THR A 1 570 ? 78.514 1.747 -90.745 1.00 61.16 570 THR A CA 1
ATOM 4026 C C . THR A 1 570 ? 78.819 0.641 -89.730 1.00 61.16 570 THR A C 1
ATOM 4028 O O . THR A 1 570 ? 79.926 0.093 -89.730 1.00 61.16 570 THR A O 1
ATOM 4031 N N . GLN A 1 571 ? 77.849 0.259 -88.895 1.00 66.62 571 GLN A N 1
ATOM 4032 C CA . GLN A 1 571 ? 77.981 -0.842 -87.949 1.00 66.62 571 GLN A CA 1
ATOM 4033 C C . GLN A 1 571 ? 77.433 -2.132 -88.556 1.00 66.62 571 GLN A C 1
ATOM 4035 O O . GLN A 1 571 ? 76.271 -2.217 -88.939 1.00 66.62 571 GLN A O 1
ATOM 4040 N N . ALA A 1 572 ? 78.260 -3.180 -88.594 1.00 60.34 572 ALA A N 1
ATOM 4041 C CA . ALA A 1 572 ? 77.909 -4.463 -89.216 1.00 60.34 572 ALA A CA 1
ATOM 4042 C C . ALA A 1 572 ? 76.646 -5.129 -88.625 1.00 60.34 572 ALA A C 1
ATOM 4044 O O . ALA A 1 572 ? 76.032 -5.962 -89.284 1.00 60.34 572 ALA A O 1
ATOM 4045 N N . ALA A 1 573 ? 76.266 -4.775 -87.393 1.00 59.34 573 ALA A N 1
ATOM 4046 C CA . ALA A 1 573 ? 75.065 -5.270 -86.721 1.00 59.34 573 ALA A CA 1
ATOM 4047 C C . ALA A 1 573 ? 73.782 -4.490 -87.075 1.00 59.34 573 ALA A C 1
ATOM 4049 O O . ALA A 1 573 ? 72.697 -4.924 -86.704 1.00 59.34 573 ALA A O 1
ATOM 4050 N N . GLU A 1 574 ? 73.895 -3.362 -87.781 1.00 67.25 574 GLU A N 1
ATOM 4051 C CA . GLU A 1 574 ? 72.781 -2.456 -88.105 1.00 67.25 574 GLU A CA 1
ATOM 4052 C C . GLU A 1 574 ? 72.548 -2.314 -89.620 1.00 67.25 574 GLU A C 1
ATOM 4054 O O . GLU A 1 574 ? 71.703 -1.532 -90.063 1.00 67.25 574 GLU A O 1
ATOM 4059 N N . VAL A 1 575 ? 73.261 -3.114 -90.417 1.00 76.69 575 VAL A N 1
ATOM 4060 C CA . VAL A 1 575 ? 73.110 -3.212 -91.873 1.00 76.69 575 VAL A CA 1
ATOM 4061 C C . VAL A 1 575 ? 71.685 -3.653 -92.208 1.00 76.69 575 VAL A C 1
ATOM 4063 O O . VAL A 1 575 ? 71.182 -4.627 -91.648 1.00 76.69 575 VAL A O 1
ATOM 4066 N N . TRP A 1 576 ? 71.025 -2.935 -93.114 1.00 78.12 576 TRP A N 1
ATOM 4067 C CA . TRP A 1 576 ? 69.669 -3.261 -93.541 1.00 78.12 576 TRP A CA 1
ATOM 4068 C C . TRP A 1 576 ? 69.642 -4.609 -94.268 1.00 78.12 576 TRP A C 1
ATOM 4070 O O . TRP A 1 576 ? 70.400 -4.830 -95.210 1.00 78.12 576 TRP A O 1
ATOM 4080 N N . THR A 1 577 ? 68.736 -5.496 -93.861 1.00 82.50 577 THR A N 1
ATOM 4081 C CA . THR A 1 577 ? 68.365 -6.695 -94.628 1.00 82.50 577 THR A CA 1
ATOM 4082 C C . THR A 1 577 ? 67.044 -6.484 -95.373 1.00 82.50 577 THR A C 1
ATOM 4084 O O . THR A 1 577 ? 66.257 -5.607 -95.019 1.00 82.50 577 THR A O 1
ATOM 4087 N N . ASP A 1 578 ? 66.744 -7.306 -96.385 1.00 77.62 578 ASP A N 1
ATOM 4088 C CA . ASP A 1 578 ? 65.424 -7.284 -97.043 1.00 77.62 578 ASP A CA 1
ATOM 4089 C C . ASP A 1 578 ? 64.279 -7.485 -96.033 1.00 77.62 578 ASP A C 1
ATOM 4091 O O . ASP A 1 578 ? 63.218 -6.872 -96.159 1.00 77.62 578 ASP A O 1
ATOM 4095 N N . SER A 1 579 ? 64.516 -8.294 -94.992 1.00 76.50 579 SER A N 1
ATOM 4096 C CA . SER A 1 579 ? 63.571 -8.482 -93.887 1.00 76.50 579 SER A CA 1
ATOM 4097 C C . SER A 1 579 ? 63.399 -7.198 -93.069 1.00 76.50 579 SER A C 1
ATOM 4099 O O . SER A 1 579 ? 62.269 -6.821 -92.763 1.00 76.50 579 SER A O 1
ATOM 4101 N N . ASP A 1 580 ? 64.494 -6.491 -92.773 1.00 74.81 580 ASP A N 1
ATOM 4102 C CA . ASP A 1 580 ? 64.476 -5.218 -92.041 1.00 74.81 580 ASP A CA 1
ATOM 4103 C C . ASP A 1 580 ? 63.723 -4.141 -92.829 1.00 74.81 580 ASP A C 1
ATOM 4105 O O . ASP A 1 580 ? 62.895 -3.411 -92.286 1.00 74.81 580 ASP A O 1
ATOM 4109 N N . CYS A 1 581 ? 63.973 -4.064 -94.136 1.00 76.81 581 CYS A N 1
ATOM 4110 C CA . CYS A 1 581 ? 63.335 -3.101 -95.021 1.00 76.81 581 CYS A CA 1
ATOM 4111 C C . CYS A 1 581 ? 61.834 -3.343 -95.159 1.00 76.81 581 CYS A C 1
ATOM 4113 O O . CYS A 1 581 ? 61.049 -2.394 -95.067 1.00 76.81 581 CYS A O 1
ATOM 4115 N N . ALA A 1 582 ? 61.426 -4.604 -95.311 1.00 73.81 582 ALA A N 1
ATOM 4116 C CA . ALA A 1 582 ? 60.019 -4.972 -95.345 1.00 73.81 582 ALA A CA 1
ATOM 4117 C C . ALA A 1 582 ? 59.316 -4.679 -94.008 1.00 73.81 582 ALA A C 1
ATOM 4119 O O . ALA A 1 582 ? 58.184 -4.191 -94.016 1.00 73.81 582 ALA A O 1
ATOM 4120 N N . ALA A 1 583 ? 59.985 -4.930 -92.877 1.00 69.50 583 ALA A N 1
ATOM 4121 C CA . ALA A 1 583 ? 59.448 -4.669 -91.542 1.00 69.50 583 ALA A CA 1
ATOM 4122 C C . ALA A 1 583 ? 59.316 -3.166 -91.237 1.00 69.50 583 ALA A C 1
ATOM 4124 O O . ALA A 1 583 ? 58.317 -2.742 -90.656 1.00 69.50 583 ALA A O 1
ATOM 4125 N N . CYS A 1 584 ? 60.286 -2.347 -91.651 1.00 72.75 584 CYS A N 1
ATOM 4126 C CA . CYS A 1 584 ? 60.311 -0.925 -91.311 1.00 72.75 584 CYS A CA 1
ATOM 4127 C C . CYS A 1 584 ? 59.529 -0.025 -92.262 1.00 72.75 584 CYS A C 1
ATOM 4129 O O . CYS A 1 584 ? 58.967 0.967 -91.800 1.00 72.75 584 CYS A O 1
ATOM 4131 N N . TYR A 1 585 ? 59.505 -0.338 -93.561 1.00 72.44 585 TYR A N 1
ATOM 4132 C CA . TYR A 1 585 ? 58.929 0.536 -94.589 1.00 72.44 585 TYR A CA 1
ATOM 4133 C C . TYR A 1 585 ? 57.696 -0.036 -95.291 1.00 72.44 585 TYR A C 1
ATOM 4135 O O . TYR A 1 585 ? 57.027 0.746 -95.959 1.00 72.44 585 TYR A O 1
ATOM 4143 N N . GLN A 1 586 ? 57.376 -1.328 -95.090 1.00 72.56 586 GLN A N 1
ATOM 4144 C CA . GLN A 1 586 ? 56.351 -2.165 -95.750 1.00 72.56 586 GLN A CA 1
ATOM 4145 C C . GLN A 1 586 ? 56.890 -3.108 -96.842 1.00 72.56 586 GLN A C 1
ATOM 4147 O O . GLN A 1 586 ? 57.973 -2.924 -97.401 1.00 72.56 586 GLN A O 1
ATOM 4152 N N . THR A 1 587 ? 56.086 -4.117 -97.195 1.00 73.62 587 THR A N 1
ATOM 4153 C CA . THR A 1 587 ? 56.363 -5.052 -98.295 1.00 73.62 587 THR A CA 1
ATOM 4154 C C . THR A 1 587 ? 56.606 -4.305 -99.613 1.00 73.62 587 THR A C 1
ATOM 4156 O O . THR A 1 587 ? 55.798 -3.469 -100.012 1.00 73.62 587 THR A O 1
ATOM 4159 N N . GLY A 1 588 ? 57.710 -4.620 -100.298 1.00 76.44 588 GLY A N 1
ATOM 4160 C CA . GLY A 1 588 ? 58.137 -3.947 -101.533 1.00 76.44 588 GLY A CA 1
ATOM 4161 C C . GLY A 1 588 ? 59.393 -3.085 -101.377 1.00 76.44 588 GLY A C 1
ATOM 4162 O O . GLY A 1 588 ? 59.934 -2.632 -102.381 1.00 76.44 588 GLY A O 1
ATOM 4163 N N . TYR A 1 589 ? 59.895 -2.894 -100.153 1.00 82.44 589 TYR A N 1
ATOM 4164 C CA . TYR A 1 589 ? 61.231 -2.347 -99.922 1.00 82.44 589 TYR A CA 1
ATOM 4165 C C . TYR A 1 589 ? 62.276 -3.464 -99.831 1.00 82.44 589 TYR A C 1
ATOM 4167 O O . TYR A 1 589 ? 62.036 -4.481 -99.182 1.00 82.44 589 TYR A O 1
ATOM 4175 N N . ARG A 1 590 ? 63.439 -3.259 -100.453 1.00 81.62 590 ARG A N 1
ATOM 4176 C CA . ARG A 1 590 ? 64.614 -4.143 -100.366 1.00 81.62 590 ARG A CA 1
ATOM 4177 C C . ARG A 1 590 ? 65.813 -3.384 -99.827 1.00 81.62 590 ARG A C 1
ATOM 4179 O O . ARG A 1 590 ? 65.903 -2.174 -100.024 1.00 81.62 590 ARG A O 1
ATOM 4186 N N . ALA A 1 591 ? 66.726 -4.072 -99.159 1.00 84.44 591 ALA A N 1
ATOM 4187 C CA . ALA A 1 591 ? 67.975 -3.463 -98.735 1.00 84.44 591 ALA A CA 1
ATOM 4188 C C . ALA A 1 591 ? 68.887 -3.258 -99.941 1.00 84.44 591 ALA A C 1
ATOM 4190 O O . ALA A 1 591 ? 69.000 -4.136 -100.796 1.00 84.44 591 ALA A O 1
ATOM 4191 N N . LEU A 1 592 ? 69.561 -2.108 -100.003 1.00 81.00 592 LEU A N 1
ATOM 4192 C CA . LEU A 1 592 ? 70.675 -1.925 -100.928 1.00 81.00 592 LEU A CA 1
ATOM 4193 C C . LEU A 1 592 ? 71.704 -3.045 -100.727 1.00 81.00 592 LEU A C 1
ATOM 4195 O O . LEU A 1 592 ? 71.831 -3.600 -99.640 1.00 81.00 592 LEU A O 1
ATOM 4199 N N . SER A 1 593 ? 72.473 -3.371 -101.764 1.00 76.19 593 SER A N 1
ATOM 4200 C CA . SER A 1 593 ? 73.476 -4.443 -101.695 1.00 76.19 593 SER A CA 1
ATOM 4201 C C . SER A 1 593 ? 74.582 -4.189 -100.661 1.00 76.19 593 SER A C 1
ATOM 4203 O O . SER A 1 593 ? 75.217 -5.132 -100.200 1.00 76.19 593 SER A O 1
ATOM 4205 N N . ASP A 1 594 ? 74.820 -2.926 -100.301 1.00 77.06 594 ASP A N 1
ATOM 4206 C CA . ASP A 1 594 ? 75.719 -2.518 -99.213 1.00 77.06 594 ASP A CA 1
ATOM 4207 C C . ASP A 1 594 ? 75.012 -2.429 -97.845 1.00 77.06 594 ASP A C 1
ATOM 4209 O O . ASP A 1 594 ? 75.642 -2.114 -96.838 1.00 77.06 594 ASP A O 1
ATOM 4213 N N . GLY A 1 595 ? 73.699 -2.685 -97.828 1.00 75.38 595 GLY A N 1
ATOM 4214 C CA . GLY A 1 595 ? 72.775 -2.570 -96.706 1.00 75.38 595 GLY A CA 1
ATOM 4215 C C . GLY A 1 595 ? 72.770 -1.201 -96.030 1.00 75.38 595 GLY A C 1
ATOM 4216 O O . GLY A 1 595 ? 72.407 -1.093 -94.859 1.00 75.38 595 GLY A O 1
ATOM 4217 N N . SER A 1 596 ? 73.158 -0.147 -96.757 1.00 78.88 596 SER A N 1
ATOM 4218 C CA . SER A 1 596 ? 73.220 1.218 -96.231 1.00 78.88 596 SER A CA 1
ATOM 4219 C C . SER A 1 596 ? 71.846 1.876 -96.089 1.00 78.88 596 SER A C 1
ATOM 4221 O O . SER A 1 596 ? 71.649 2.736 -95.229 1.00 78.88 596 SER A O 1
ATOM 4223 N N . ALA A 1 597 ? 70.879 1.460 -96.909 1.00 78.62 597 ALA A N 1
ATOM 4224 C CA . ALA A 1 597 ? 69.512 1.959 -96.894 1.00 78.62 597 ALA A CA 1
ATOM 4225 C C . ALA A 1 597 ? 68.534 0.938 -97.489 1.00 78.62 597 ALA A C 1
ATOM 4227 O O . ALA A 1 597 ? 68.932 -0.053 -98.104 1.00 78.62 597 ALA A O 1
ATOM 4228 N N . CYS A 1 598 ? 67.241 1.229 -97.355 1.00 82.94 598 CYS A N 1
ATOM 4229 C CA . CYS A 1 598 ? 66.177 0.520 -98.055 1.00 82.94 598 CYS A CA 1
ATOM 4230 C C . CYS A 1 598 ? 65.755 1.276 -99.310 1.00 82.94 598 CYS A C 1
ATOM 4232 O O . CYS A 1 598 ? 65.528 2.486 -99.281 1.00 82.94 598 CYS A O 1
ATOM 4234 N N . VAL A 1 599 ? 65.574 0.543 -100.398 1.00 83.12 599 VAL A N 1
ATOM 4235 C CA . VAL A 1 599 ? 65.045 1.032 -101.664 1.00 83.12 599 VAL A CA 1
ATOM 4236 C C . VAL A 1 599 ? 63.612 0.571 -101.835 1.00 83.12 599 VAL A C 1
ATOM 4238 O O . VAL A 1 599 ? 63.295 -0.597 -101.624 1.00 83.12 599 VAL A O 1
ATOM 4241 N N . ASN A 1 600 ? 62.746 1.496 -102.240 1.00 84.81 600 ASN A N 1
ATOM 4242 C CA . ASN A 1 600 ? 61.383 1.173 -102.628 1.00 84.81 600 ASN A CA 1
ATOM 4243 C C . ASN A 1 600 ? 61.388 0.576 -104.038 1.00 84.81 600 ASN A C 1
ATOM 4245 O O . ASN A 1 600 ? 61.470 1.315 -105.017 1.00 84.81 600 ASN A O 1
ATOM 4249 N N . CYS A 1 601 ? 61.249 -0.742 -104.150 1.00 83.38 601 CYS A N 1
ATOM 4250 C CA . CYS A 1 601 ? 61.200 -1.420 -105.445 1.00 83.38 601 CYS A CA 1
ATOM 4251 C C . CYS A 1 601 ? 59.911 -1.183 -106.231 1.00 83.38 601 CYS A C 1
ATOM 4253 O O . CYS A 1 601 ? 59.815 -1.586 -107.384 1.00 83.38 601 CYS A O 1
ATOM 4255 N N . MET A 1 602 ? 58.935 -0.506 -105.628 1.00 80.69 602 MET A N 1
ATOM 4256 C CA . MET A 1 602 ? 57.708 -0.068 -106.286 1.00 80.69 602 MET A CA 1
ATOM 4257 C C . MET A 1 602 ? 57.781 1.403 -106.728 1.00 80.69 602 MET A C 1
ATOM 4259 O O . MET A 1 602 ? 56.775 1.954 -107.179 1.00 80.69 602 MET A O 1
ATOM 4263 N N . ALA A 1 603 ? 58.928 2.076 -106.568 1.00 79.88 603 ALA A N 1
ATOM 4264 C CA . ALA A 1 603 ? 59.087 3.454 -107.015 1.00 79.88 603 ALA A CA 1
ATOM 4265 C C . ALA A 1 603 ? 59.036 3.535 -108.549 1.00 79.88 603 ALA A C 1
ATOM 4267 O O . ALA A 1 603 ? 59.730 2.817 -109.258 1.00 79.88 603 ALA A O 1
ATOM 4268 N N . THR A 1 604 ? 58.218 4.444 -109.079 1.00 77.81 604 THR A N 1
ATOM 4269 C CA . THR A 1 604 ? 58.067 4.636 -110.532 1.00 77.81 604 THR A CA 1
ATOM 4270 C C . THR A 1 604 ? 59.007 5.699 -111.105 1.00 77.81 604 THR A C 1
ATOM 4272 O O . THR A 1 604 ? 58.989 5.938 -112.308 1.00 77.81 604 THR A O 1
ATOM 4275 N N . THR A 1 605 ? 59.787 6.379 -110.260 1.00 79.81 605 THR A N 1
ATOM 4276 C CA . THR A 1 605 ? 60.721 7.456 -110.631 1.00 79.81 605 THR A CA 1
ATOM 4277 C C . THR A 1 605 ? 61.870 7.539 -109.627 1.00 79.81 605 THR A C 1
ATOM 4279 O O . THR A 1 605 ? 61.678 7.214 -108.456 1.00 79.81 605 THR A O 1
ATOM 4282 N N . GLY A 1 606 ? 63.013 8.087 -110.044 1.00 81.19 606 GLY A N 1
ATOM 4283 C CA . GLY A 1 606 ? 64.153 8.377 -109.165 1.00 81.19 606 GLY A CA 1
ATOM 4284 C C . GLY A 1 606 ? 65.025 7.178 -108.775 1.00 81.19 606 GLY A C 1
ATOM 4285 O O . GLY A 1 606 ? 65.908 7.348 -107.938 1.00 81.19 606 GLY A O 1
ATOM 4286 N N . MET A 1 607 ? 64.807 5.999 -109.366 1.00 84.69 607 MET A N 1
ATOM 4287 C CA . MET A 1 607 ? 65.676 4.835 -109.182 1.00 84.69 607 MET A CA 1
ATOM 4288 C C . MET A 1 607 ? 66.946 4.955 -110.033 1.00 84.69 607 MET A C 1
ATOM 4290 O O . MET A 1 607 ? 66.915 5.512 -111.129 1.00 84.69 607 MET A O 1
ATOM 4294 N N . THR A 1 608 ? 68.069 4.434 -109.542 1.00 85.38 608 THR A N 1
ATOM 4295 C CA . THR A 1 608 ? 69.303 4.246 -110.325 1.00 85.38 608 THR A CA 1
ATOM 4296 C C . THR A 1 608 ? 69.336 2.854 -110.965 1.00 85.38 608 THR A C 1
ATOM 4298 O O . THR A 1 608 ? 68.558 1.981 -110.583 1.00 85.38 608 THR A O 1
ATOM 4301 N N . ASN A 1 609 ? 70.252 2.614 -111.912 1.00 81.88 609 ASN A N 1
ATOM 4302 C CA . ASN A 1 609 ? 70.437 1.283 -112.514 1.00 81.88 609 ASN A CA 1
ATOM 4303 C C . ASN A 1 609 ? 70.661 0.203 -111.447 1.00 81.88 609 ASN A C 1
ATOM 4305 O O . ASN A 1 609 ? 70.001 -0.828 -111.474 1.00 81.88 609 ASN A O 1
ATOM 4309 N N . ASP A 1 610 ? 71.515 0.473 -110.458 1.00 82.06 610 ASP A N 1
ATOM 4310 C CA . ASP A 1 610 ? 71.794 -0.479 -109.375 1.00 82.06 610 ASP A CA 1
ATOM 4311 C C . ASP A 1 610 ? 70.530 -0.800 -108.563 1.00 82.06 610 ASP A C 1
ATOM 4313 O O . ASP A 1 610 ? 70.298 -1.944 -108.178 1.00 82.06 610 ASP A O 1
ATOM 4317 N N . GLN A 1 611 ? 69.670 0.198 -108.345 1.00 84.62 611 GLN A N 1
ATOM 4318 C CA . GLN A 1 611 ? 68.406 0.028 -107.628 1.00 84.62 611 GLN A CA 1
ATOM 4319 C C . GLN A 1 611 ? 67.370 -0.724 -108.473 1.00 84.62 611 GLN A C 1
ATOM 4321 O O . GLN A 1 611 ? 66.644 -1.562 -107.947 1.00 84.62 611 GLN A O 1
ATOM 4326 N N . CYS A 1 612 ? 67.311 -0.470 -109.781 1.00 82.75 612 CYS A N 1
ATOM 4327 C CA . CYS A 1 612 ? 66.449 -1.206 -110.705 1.00 82.75 612 CYS A CA 1
ATOM 4328 C C . CYS A 1 612 ? 66.870 -2.674 -110.836 1.00 82.75 612 CYS A C 1
ATOM 4330 O O . CYS A 1 612 ? 66.015 -3.557 -110.761 1.00 82.75 612 CYS A O 1
ATOM 4332 N N . GLY A 1 613 ? 68.174 -2.943 -110.940 1.00 80.50 613 GLY A N 1
ATOM 4333 C CA . GLY A 1 613 ? 68.729 -4.297 -110.943 1.00 80.50 613 GLY A CA 1
ATOM 4334 C C . GLY A 1 613 ? 68.466 -5.044 -109.634 1.00 80.50 613 GLY A C 1
ATOM 4335 O O . GLY A 1 613 ? 68.040 -6.197 -109.658 1.00 80.50 613 GLY A O 1
ATOM 4336 N N . LEU A 1 614 ? 68.625 -4.372 -108.489 1.00 83.81 614 LEU A N 1
ATOM 4337 C CA . LEU A 1 614 ? 68.287 -4.925 -107.173 1.00 83.81 614 LEU A CA 1
ATOM 4338 C C . LEU A 1 614 ? 66.804 -5.323 -107.069 1.00 83.81 614 LEU A C 1
ATOM 4340 O O . LEU A 1 614 ? 66.466 -6.341 -106.466 1.00 83.81 614 LEU A O 1
ATOM 4344 N N . CYS A 1 615 ? 65.912 -4.514 -107.637 1.00 82.75 615 CYS A N 1
ATOM 4345 C CA . CYS A 1 615 ? 64.472 -4.683 -107.487 1.00 82.75 615 CYS A CA 1
ATOM 4346 C C . CYS A 1 615 ? 63.842 -5.674 -108.465 1.00 82.75 615 CYS A C 1
ATOM 4348 O O . CYS A 1 615 ? 62.930 -6.401 -108.069 1.00 82.75 615 CYS A O 1
ATOM 4350 N N . ASN A 1 616 ? 64.330 -5.714 -109.708 1.00 79.88 616 ASN A N 1
ATOM 4351 C CA . ASN A 1 616 ? 63.758 -6.525 -110.785 1.00 79.88 616 ASN A CA 1
ATOM 4352 C C . ASN A 1 616 ? 64.605 -7.762 -111.146 1.00 79.88 616 ASN A C 1
ATOM 4354 O O . ASN A 1 616 ? 64.167 -8.564 -111.962 1.00 79.88 616 ASN A O 1
ATOM 4358 N N . GLY A 1 617 ? 65.767 -7.965 -110.507 1.00 74.25 617 GLY A N 1
ATOM 4359 C CA . GLY A 1 617 ? 66.667 -9.101 -110.759 1.00 74.25 617 GLY A CA 1
ATOM 4360 C C . GLY A 1 617 ? 67.535 -8.904 -112.006 1.00 74.25 617 GLY A C 1
ATOM 4361 O O . GLY A 1 617 ? 67.164 -8.145 -112.891 1.00 74.25 617 GLY A O 1
ATOM 4362 N N . THR A 1 618 ? 68.703 -9.555 -112.084 1.00 61.84 618 THR A N 1
ATOM 4363 C CA . THR A 1 618 ? 69.746 -9.275 -113.100 1.00 61.84 618 THR A CA 1
ATOM 4364 C C . THR A 1 618 ? 69.709 -10.140 -114.362 1.00 61.84 618 THR A C 1
ATOM 4366 O O . THR A 1 618 ? 70.468 -9.870 -115.288 1.00 61.84 618 THR A O 1
ATOM 4369 N N . ASP A 1 619 ? 68.832 -11.143 -114.462 1.00 56.44 619 ASP A N 1
ATOM 4370 C CA . ASP A 1 619 ? 69.135 -12.273 -115.358 1.00 56.44 619 ASP A CA 1
ATOM 4371 C C . ASP A 1 619 ? 68.247 -12.424 -116.613 1.00 56.44 619 ASP A C 1
ATOM 4373 O O . ASP A 1 619 ? 68.636 -13.160 -117.520 1.00 56.44 619 ASP A O 1
ATOM 4377 N N . ASP A 1 620 ? 67.138 -11.681 -116.762 1.00 56.41 620 ASP A N 1
ATOM 4378 C CA . ASP A 1 620 ? 66.113 -12.058 -117.764 1.00 56.41 620 ASP A CA 1
ATOM 4379 C C . ASP A 1 620 ? 65.695 -10.939 -118.753 1.00 56.41 620 ASP A C 1
ATOM 4381 O O . ASP A 1 620 ? 64.772 -11.119 -119.548 1.00 56.41 620 ASP A O 1
ATOM 4385 N N . GLY A 1 621 ? 66.375 -9.784 -118.769 1.00 59.72 621 GLY A N 1
ATOM 4386 C CA . GLY A 1 621 ? 65.957 -8.635 -119.597 1.00 59.72 621 GLY A CA 1
ATOM 4387 C C . GLY A 1 621 ? 64.733 -7.895 -119.043 1.00 59.72 621 GLY A C 1
ATOM 4388 O O . GLY A 1 621 ? 64.105 -7.109 -119.753 1.00 59.72 621 GLY A O 1
ATOM 4389 N N . ASP A 1 622 ? 64.411 -8.131 -117.773 1.00 68.75 622 ASP A N 1
ATOM 4390 C CA . ASP A 1 622 ? 63.459 -7.341 -117.006 1.00 68.75 622 ASP A CA 1
ATOM 4391 C C . ASP A 1 622 ? 64.015 -5.940 -116.735 1.00 68.75 622 ASP A C 1
ATOM 4393 O O . ASP A 1 622 ? 65.187 -5.663 -116.976 1.00 68.75 622 ASP A O 1
ATOM 4397 N N . SER A 1 623 ? 63.159 -5.027 -116.279 1.00 77.75 623 SER A N 1
ATOM 4398 C CA . SER A 1 623 ? 63.444 -3.608 -116.062 1.00 77.75 623 SER A CA 1
ATOM 4399 C C . SER A 1 623 ? 64.638 -3.320 -115.125 1.00 77.75 623 SER A C 1
ATOM 4401 O O . SER A 1 623 ? 64.466 -2.925 -113.977 1.00 77.75 623 SER A O 1
ATOM 4403 N N . GLN A 1 624 ? 65.866 -3.519 -115.589 1.00 81.69 624 GLN A N 1
ATOM 4404 C CA . GLN A 1 624 ? 67.095 -3.458 -114.792 1.00 81.69 624 GLN A CA 1
ATOM 4405 C C . GLN A 1 624 ? 67.802 -2.112 -114.883 1.00 81.69 624 GLN A C 1
ATOM 4407 O O . GLN A 1 624 ? 68.641 -1.792 -114.046 1.00 81.69 624 GLN A O 1
ATOM 4412 N N . PHE A 1 625 ? 67.456 -1.304 -115.877 1.00 83.12 625 PHE A N 1
ATOM 4413 C CA . PHE A 1 625 ? 68.116 -0.038 -116.141 1.00 83.12 625 PHE A CA 1
ATOM 4414 C C . PHE A 1 625 ? 67.171 1.099 -115.803 1.00 83.12 625 PHE A C 1
ATOM 4416 O O . PHE A 1 625 ? 65.991 1.057 -116.120 1.00 83.12 625 PHE A O 1
ATOM 4423 N N . ALA A 1 626 ? 67.667 2.139 -115.161 1.00 83.94 626 ALA A N 1
ATOM 4424 C CA . ALA A 1 626 ? 66.913 3.357 -114.977 1.00 83.94 626 ALA A CA 1
ATOM 4425 C C . ALA A 1 626 ? 66.958 4.178 -116.270 1.00 83.94 626 ALA A C 1
ATOM 4427 O O . ALA A 1 626 ? 68.030 4.502 -116.787 1.00 83.94 626 ALA A O 1
ATOM 4428 N N . ASN A 1 627 ? 65.792 4.564 -116.781 1.00 83.25 627 ASN A N 1
ATOM 4429 C CA . ASN A 1 627 ? 65.729 5.602 -117.803 1.00 83.25 627 ASN A CA 1
ATOM 4430 C C . ASN A 1 627 ? 66.057 6.982 -117.201 1.00 83.25 627 ASN A C 1
ATOM 4432 O O . ASN A 1 627 ? 66.262 7.132 -115.994 1.00 83.25 627 ASN A O 1
ATOM 4436 N N . SER A 1 628 ? 66.052 8.033 -118.023 1.00 80.50 628 SER A N 1
ATOM 4437 C CA . SER A 1 628 ? 66.373 9.396 -117.572 1.00 80.50 628 SER A CA 1
ATOM 4438 C C . SER A 1 628 ? 65.446 9.974 -116.483 1.00 80.50 628 SER A C 1
ATOM 4440 O O . SER A 1 628 ? 65.774 10.999 -115.887 1.00 80.50 628 SER A O 1
ATOM 4442 N N . GLN A 1 629 ? 64.310 9.332 -116.192 1.00 81.44 629 GLN A N 1
ATOM 4443 C CA . GLN A 1 629 ? 63.363 9.707 -115.131 1.00 81.44 629 GLN A CA 1
ATOM 4444 C C . GLN A 1 629 ? 63.533 8.853 -113.861 1.00 81.44 629 GLN A C 1
ATOM 4446 O O . GLN A 1 629 ? 62.828 9.053 -112.867 1.00 81.44 629 GLN A O 1
ATOM 4451 N N . GLY A 1 630 ? 64.457 7.892 -113.882 1.00 79.88 630 GLY A N 1
ATOM 4452 C CA . GLY A 1 630 ? 64.641 6.905 -112.828 1.00 79.88 630 GLY A CA 1
ATOM 4453 C C . GLY A 1 630 ? 63.506 5.883 -112.753 1.00 79.88 630 GLY A C 1
ATOM 4454 O O . GLY A 1 630 ? 63.217 5.382 -111.672 1.00 79.88 630 GLY A O 1
ATOM 4455 N N . ALA A 1 631 ? 62.813 5.631 -113.867 1.00 83.44 631 ALA A N 1
ATOM 4456 C CA . ALA A 1 631 ? 61.897 4.505 -113.998 1.00 83.44 631 ALA A CA 1
ATOM 4457 C C . ALA A 1 631 ? 62.671 3.305 -114.542 1.00 83.44 631 ALA A C 1
ATOM 4459 O O . ALA A 1 631 ? 63.469 3.444 -115.472 1.00 83.44 631 ALA A O 1
ATOM 4460 N N . CYS A 1 632 ? 62.421 2.131 -113.980 1.00 85.12 632 CYS A N 1
ATOM 4461 C CA . CYS A 1 632 ? 63.106 0.925 -114.398 1.00 85.12 632 CYS A CA 1
ATOM 4462 C C . CYS A 1 632 ? 62.574 0.421 -115.748 1.00 85.12 632 CYS A C 1
ATOM 4464 O O . CYS A 1 632 ? 61.383 0.140 -115.906 1.00 85.12 632 CYS A O 1
ATOM 4466 N N . VAL A 1 633 ? 63.469 0.275 -116.715 1.00 84.25 633 VAL A N 1
ATOM 4467 C CA . VAL A 1 633 ? 63.232 -0.149 -118.093 1.00 84.25 633 VAL A CA 1
ATOM 4468 C C . VAL A 1 633 ? 64.177 -1.286 -118.472 1.00 84.25 633 VAL A C 1
ATOM 4470 O O . VAL A 1 633 ? 65.249 -1.452 -117.893 1.00 84.25 633 VAL A O 1
ATOM 4473 N N . SER A 1 634 ? 63.766 -2.103 -119.438 1.00 83.12 634 SER A N 1
ATOM 4474 C CA . SER A 1 634 ? 64.506 -3.289 -119.893 1.00 83.12 634 SER A CA 1
ATOM 4475 C C . SER A 1 634 ? 65.677 -2.972 -120.830 1.00 83.12 634 SER A C 1
ATOM 4477 O O . SER A 1 634 ? 66.403 -3.872 -121.241 1.00 83.12 634 SER A O 1
ATOM 4479 N N . VAL A 1 635 ? 65.845 -1.704 -121.213 1.00 81.81 635 VAL A N 1
ATOM 4480 C CA . VAL A 1 635 ? 66.849 -1.252 -122.185 1.00 81.81 635 VAL A CA 1
ATOM 4481 C C . VAL A 1 635 ? 68.001 -0.575 -121.455 1.00 81.81 635 VAL A C 1
ATOM 4483 O O . VAL A 1 635 ? 67.757 0.317 -120.646 1.00 81.81 635 VAL A O 1
ATOM 4486 N N . ASP A 1 636 ? 69.246 -0.946 -121.768 1.00 83.94 636 ASP A N 1
ATOM 4487 C CA . ASP A 1 636 ? 70.430 -0.291 -121.206 1.00 83.94 636 ASP A CA 1
ATOM 4488 C C . ASP A 1 636 ? 70.568 1.138 -121.733 1.00 83.94 636 ASP A C 1
ATOM 4490 O O . ASP A 1 636 ? 71.132 1.409 -122.794 1.00 83.94 636 ASP A O 1
ATOM 4494 N N . CYS A 1 637 ? 70.079 2.081 -120.936 1.00 82.25 637 CYS A N 1
ATOM 4495 C CA . CYS A 1 637 ? 70.105 3.495 -121.268 1.00 82.25 637 CYS A CA 1
ATOM 4496 C C . CYS A 1 637 ? 71.499 4.130 -121.241 1.00 82.25 637 CYS A C 1
ATOM 4498 O O . CYS A 1 637 ? 71.633 5.318 -121.540 1.00 82.25 637 CYS A O 1
ATOM 4500 N N . THR A 1 638 ? 72.532 3.356 -120.901 1.00 80.94 638 THR A N 1
ATOM 4501 C CA . THR A 1 638 ? 73.935 3.776 -120.923 1.00 80.94 638 THR A CA 1
ATOM 4502 C C . THR A 1 638 ? 74.684 3.301 -122.169 1.00 80.94 638 THR A C 1
ATOM 4504 O O . THR A 1 638 ? 75.848 3.669 -122.356 1.00 80.94 638 THR A O 1
ATOM 4507 N N . GLN A 1 639 ? 74.030 2.539 -123.057 1.00 79.81 639 GLN A N 1
ATOM 4508 C CA . GLN A 1 639 ? 74.656 2.050 -124.283 1.00 79.81 639 GLN A CA 1
ATOM 4509 C C . GLN A 1 639 ? 75.151 3.210 -125.168 1.00 79.81 639 GLN A C 1
ATOM 4511 O O . GLN A 1 639 ? 74.493 4.234 -125.345 1.00 79.81 639 GLN A O 1
ATOM 4516 N N . THR A 1 640 ? 76.351 3.070 -125.735 1.00 78.94 640 THR A N 1
ATOM 4517 C CA . THR A 1 640 ? 77.003 4.130 -126.535 1.00 78.94 640 THR A CA 1
ATOM 4518 C C . THR A 1 640 ? 76.869 3.926 -128.046 1.00 78.94 640 THR A C 1
ATOM 4520 O O . THR A 1 640 ? 77.251 4.793 -128.828 1.00 78.94 640 THR A O 1
ATOM 4523 N N . SER A 1 641 ? 76.317 2.791 -128.477 1.00 79.50 641 SER A N 1
ATOM 4524 C CA . SER A 1 641 ? 76.033 2.469 -129.878 1.00 79.50 641 SER A CA 1
ATOM 4525 C C . SER A 1 641 ? 74.964 1.380 -129.960 1.00 79.50 641 SER A C 1
ATOM 4527 O O . SER A 1 641 ? 74.748 0.675 -128.978 1.00 79.50 641 SER A O 1
ATOM 4529 N N . GLY A 1 642 ? 74.333 1.222 -131.124 1.00 81.56 642 GLY A N 1
ATOM 4530 C CA . GLY A 1 642 ? 73.265 0.239 -131.333 1.00 81.56 642 GLY A CA 1
ATOM 4531 C C . GLY A 1 642 ? 71.867 0.764 -131.013 1.00 81.56 642 GLY A C 1
ATOM 4532 O O . GLY A 1 642 ? 70.926 -0.022 -130.994 1.00 81.56 642 GLY A O 1
ATOM 4533 N N . TRP A 1 643 ? 71.723 2.076 -130.806 1.00 84.31 643 TRP A N 1
ATOM 4534 C CA . TRP A 1 643 ? 70.434 2.706 -130.552 1.00 84.31 643 TRP A CA 1
ATOM 4535 C C . TRP A 1 643 ? 69.461 2.458 -131.704 1.00 84.31 643 TRP A C 1
ATOM 4537 O O . TRP A 1 643 ? 69.763 2.753 -132.862 1.00 84.31 643 TRP A O 1
ATOM 4547 N N . VAL A 1 644 ? 68.270 1.975 -131.363 1.00 86.31 644 VAL A N 1
ATOM 4548 C CA . VAL A 1 644 ? 67.087 1.995 -132.229 1.00 86.31 644 VAL A CA 1
ATOM 4549 C C . VAL A 1 644 ? 66.028 2.930 -131.644 1.00 86.31 644 VAL A C 1
ATOM 4551 O O . VAL A 1 644 ? 66.063 3.256 -130.458 1.00 86.31 644 VAL A O 1
ATOM 4554 N N . ASP A 1 645 ? 65.066 3.366 -132.458 1.00 84.81 645 ASP A N 1
ATOM 4555 C CA . ASP A 1 645 ? 64.016 4.304 -132.024 1.00 84.81 645 ASP A CA 1
ATOM 4556 C C . ASP A 1 645 ? 63.269 3.820 -130.762 1.00 84.81 645 ASP A C 1
ATOM 4558 O O . ASP A 1 645 ? 62.941 4.616 -129.880 1.00 84.81 645 ASP A O 1
ATOM 4562 N N . SER A 1 646 ? 63.049 2.504 -130.615 1.00 84.81 646 SER A N 1
ATOM 4563 C CA . SER A 1 646 ? 62.436 1.937 -129.404 1.00 84.81 646 SER A CA 1
ATOM 4564 C C . SER A 1 646 ? 63.280 2.183 -128.155 1.00 84.81 646 SER A C 1
ATOM 4566 O O . SER A 1 646 ? 62.741 2.598 -127.127 1.00 84.81 646 SER A O 1
ATOM 4568 N N . ASP A 1 647 ? 64.594 1.999 -128.257 1.00 83.88 647 ASP A N 1
ATOM 4569 C CA . ASP A 1 647 ? 65.539 2.186 -127.157 1.00 83.88 647 ASP A CA 1
ATOM 4570 C C . ASP A 1 647 ? 65.592 3.660 -126.769 1.00 83.88 647 ASP A C 1
ATOM 4572 O O . ASP A 1 647 ? 65.450 4.008 -125.598 1.00 83.88 647 ASP A O 1
ATOM 4576 N N . CYS A 1 648 ? 65.689 4.543 -127.766 1.00 82.31 648 CYS A N 1
ATOM 4577 C CA . CYS A 1 648 ? 65.679 5.986 -127.570 1.00 82.31 648 CYS A CA 1
ATOM 4578 C C . CYS A 1 648 ? 64.390 6.459 -126.880 1.00 82.31 648 CYS A C 1
ATOM 4580 O O . CYS A 1 648 ? 64.455 7.224 -125.921 1.00 82.31 648 CYS A O 1
ATOM 4582 N N . SER A 1 649 ? 63.220 5.967 -127.305 1.00 82.75 649 SER A N 1
ATOM 4583 C CA . SER A 1 649 ? 61.937 6.321 -126.679 1.00 82.75 649 SER A CA 1
ATOM 4584 C C . SER A 1 649 ? 61.806 5.829 -125.232 1.00 82.75 649 SER A C 1
ATOM 4586 O O . SER A 1 649 ? 61.193 6.505 -124.407 1.00 82.75 649 SER A O 1
ATOM 4588 N N . THR A 1 650 ? 62.419 4.686 -124.917 1.00 83.94 650 THR A N 1
ATOM 4589 C CA . THR A 1 650 ? 62.366 4.052 -123.594 1.00 83.94 650 THR A CA 1
ATOM 4590 C C . THR A 1 650 ? 63.338 4.717 -122.618 1.00 83.94 650 THR A C 1
ATOM 4592 O O . THR A 1 650 ? 62.984 5.018 -121.477 1.00 83.94 650 THR A O 1
ATOM 4595 N N . CYS A 1 651 ? 64.556 4.992 -123.082 1.00 82.19 651 CYS A N 1
ATOM 4596 C CA . CYS A 1 651 ? 65.645 5.516 -122.269 1.00 82.19 651 CYS A CA 1
ATOM 4597 C C . CYS A 1 651 ? 65.673 7.030 -122.160 1.00 82.19 651 CYS A C 1
ATOM 4599 O O . CYS A 1 651 ? 66.083 7.577 -121.133 1.00 82.19 651 CYS A O 1
ATOM 4601 N N . ASN A 1 652 ? 65.238 7.714 -123.215 1.00 78.81 652 ASN A N 1
ATOM 4602 C CA . ASN A 1 652 ? 65.235 9.159 -123.270 1.00 78.81 652 ASN A CA 1
ATOM 4603 C C . ASN A 1 652 ? 64.007 9.656 -124.051 1.00 78.81 652 ASN A C 1
ATOM 4605 O O . ASN A 1 652 ? 64.132 10.091 -125.198 1.00 78.81 652 ASN A O 1
ATOM 4609 N N . PRO A 1 653 ? 62.807 9.630 -123.435 1.00 76.00 653 PRO A N 1
ATOM 4610 C CA . PRO A 1 653 ? 61.545 9.950 -124.110 1.00 76.00 653 PRO A CA 1
ATOM 4611 C C . PRO A 1 653 ? 61.527 11.311 -124.834 1.00 76.00 653 PRO A C 1
ATOM 4613 O O . PRO A 1 653 ? 60.726 11.522 -125.742 1.00 76.00 653 PRO A O 1
ATOM 4616 N N . GLY A 1 654 ? 62.409 12.246 -124.452 1.00 77.25 654 GLY A N 1
ATOM 4617 C CA . GLY A 1 654 ? 62.575 13.553 -125.098 1.00 77.25 654 GLY A CA 1
ATOM 4618 C C . GLY A 1 654 ? 63.330 13.543 -126.437 1.00 77.25 654 GLY A C 1
ATOM 4619 O O . GLY A 1 654 ? 63.251 14.520 -127.181 1.00 77.25 654 GLY A O 1
ATOM 4620 N N . THR A 1 655 ? 64.036 12.464 -126.776 1.00 80.69 655 THR A N 1
ATOM 4621 C CA . THR A 1 655 ? 64.793 12.291 -128.029 1.00 80.69 655 THR A CA 1
ATOM 4622 C C . THR A 1 655 ? 64.534 10.890 -128.589 1.00 80.69 655 THR A C 1
ATOM 4624 O O . THR A 1 655 ? 65.383 10.020 -128.442 1.00 80.69 655 THR A O 1
ATOM 4627 N N . PRO A 1 656 ? 63.361 10.614 -129.182 1.00 82.12 656 PRO A N 1
ATOM 4628 C CA . PRO A 1 656 ? 62.928 9.236 -129.420 1.00 82.12 656 PRO A CA 1
ATOM 4629 C C . PRO A 1 656 ? 63.475 8.601 -130.707 1.00 82.12 656 PRO A C 1
ATOM 4631 O O . PRO A 1 656 ? 63.159 7.449 -130.971 1.00 82.12 656 PRO A O 1
ATOM 4634 N N . TYR A 1 657 ? 64.263 9.313 -131.517 1.00 79.38 657 TYR A N 1
ATOM 4635 C CA . TYR A 1 657 ? 64.730 8.804 -132.811 1.00 79.38 657 TYR A CA 1
ATOM 4636 C C . TYR A 1 657 ? 66.224 8.517 -132.773 1.00 79.38 657 TYR A C 1
ATOM 4638 O O . TYR A 1 657 ? 67.007 9.409 -132.458 1.00 79.38 657 TYR A O 1
ATOM 4646 N N . ALA A 1 658 ? 66.634 7.307 -133.126 1.00 83.19 658 ALA A N 1
ATOM 4647 C CA . ALA A 1 658 ? 68.036 6.962 -133.258 1.00 83.19 658 ALA A CA 1
ATOM 4648 C C . ALA A 1 658 ? 68.655 7.633 -134.492 1.00 83.19 658 ALA A C 1
ATOM 4650 O O . ALA A 1 658 ? 68.017 7.858 -135.524 1.00 83.19 658 ALA A O 1
ATOM 4651 N N . SER A 1 659 ? 69.934 7.970 -134.388 1.00 81.38 659 SER A N 1
ATOM 4652 C CA . SER A 1 659 ? 70.743 8.432 -135.502 1.00 81.38 659 SER A CA 1
ATOM 4653 C C . SER A 1 659 ? 70.872 7.333 -136.555 1.00 81.38 659 SER A C 1
ATOM 4655 O O . SER A 1 659 ? 70.824 6.145 -136.247 1.00 81.38 659 SER A O 1
ATOM 4657 N N . SER A 1 660 ? 71.072 7.703 -137.822 1.00 77.75 660 SER A N 1
ATOM 4658 C CA . SER A 1 660 ? 71.205 6.712 -138.902 1.00 77.75 660 SER A CA 1
ATOM 4659 C C . SER A 1 660 ? 72.399 5.764 -138.727 1.00 77.75 660 SER A C 1
ATOM 4661 O O . SER A 1 660 ? 72.419 4.694 -139.323 1.00 77.75 660 SER A O 1
ATOM 4663 N N . ASP A 1 661 ? 73.407 6.165 -137.949 1.00 79.44 661 ASP A N 1
ATOM 4664 C CA . ASP A 1 661 ? 74.564 5.351 -137.560 1.00 79.44 661 ASP A CA 1
ATOM 4665 C C . ASP A 1 661 ? 74.385 4.644 -136.198 1.00 79.44 661 ASP A C 1
ATOM 4667 O O . ASP A 1 661 ? 75.287 3.932 -135.764 1.00 79.44 661 ASP A O 1
ATOM 4671 N N . GLY A 1 662 ? 73.240 4.816 -135.526 1.00 81.38 662 GLY A N 1
ATOM 4672 C CA . GLY A 1 662 ? 72.896 4.164 -134.257 1.00 81.38 662 GLY A CA 1
ATOM 4673 C C . GLY A 1 662 ? 73.753 4.591 -133.059 1.00 81.38 662 GLY A C 1
ATOM 4674 O O . GLY A 1 662 ? 73.797 3.881 -132.055 1.00 81.38 662 GLY A O 1
ATOM 4675 N N . THR A 1 663 ? 74.478 5.708 -133.152 1.00 84.31 663 THR A N 1
ATOM 4676 C CA . THR A 1 663 ? 75.410 6.195 -132.118 1.00 84.31 663 THR A CA 1
ATOM 4677 C C . THR A 1 663 ? 74.774 7.173 -131.133 1.00 84.31 663 THR A C 1
ATOM 4679 O O . THR A 1 663 ? 75.328 7.420 -130.065 1.00 84.31 663 THR A O 1
ATOM 4682 N N . SER A 1 664 ? 73.622 7.757 -131.464 1.00 81.50 664 SER A N 1
ATOM 4683 C CA . SER A 1 664 ? 72.974 8.778 -130.634 1.00 81.50 664 SER A CA 1
ATOM 4684 C C . SER A 1 664 ? 71.467 8.839 -130.870 1.00 81.50 664 SER A C 1
ATOM 4686 O O . SER A 1 664 ? 70.975 8.365 -131.887 1.00 81.50 664 SER A O 1
ATOM 4688 N N . CYS A 1 665 ? 70.730 9.438 -129.935 1.00 82.81 665 CYS A N 1
ATOM 4689 C CA . CYS A 1 665 ? 69.301 9.704 -130.077 1.00 82.81 665 CYS A CA 1
ATOM 4690 C C . CYS A 1 665 ? 69.060 11.205 -130.317 1.00 82.81 665 CYS A C 1
ATOM 4692 O O . CYS A 1 665 ? 69.612 12.053 -129.614 1.00 82.81 665 CYS A O 1
ATOM 4694 N N . PHE A 1 666 ? 68.225 11.551 -131.296 1.00 77.00 666 PHE A N 1
ATOM 4695 C CA . PHE A 1 666 ? 67.924 12.913 -131.730 1.00 77.00 666 PHE A CA 1
ATOM 4696 C C . PHE A 1 666 ? 66.418 13.210 -131.742 1.00 77.00 666 PHE A C 1
ATOM 4698 O O . PHE A 1 666 ? 65.560 12.328 -131.718 1.00 77.00 666 PHE A O 1
ATOM 4705 N N . ALA A 1 667 ? 66.098 14.502 -131.828 1.00 74.69 667 ALA A N 1
ATOM 4706 C CA . ALA A 1 667 ? 64.761 15.004 -132.133 1.00 74.69 667 ALA A CA 1
ATOM 4707 C C . ALA A 1 667 ? 64.665 15.396 -133.630 1.00 74.69 667 ALA A C 1
ATOM 4709 O O . ALA A 1 667 ? 65.611 15.933 -134.203 1.00 74.69 667 ALA A O 1
ATOM 4710 N N . THR A 1 668 ? 63.530 15.125 -134.281 1.00 61.31 668 THR A N 1
ATOM 4711 C CA . THR A 1 668 ? 63.303 15.030 -135.747 1.00 61.31 668 THR A CA 1
ATOM 4712 C C . THR A 1 668 ? 63.380 16.322 -136.593 1.00 61.31 668 THR A C 1
ATOM 4714 O O . THR A 1 668 ? 62.844 16.372 -137.699 1.00 61.31 668 THR A O 1
ATOM 4717 N N . THR A 1 669 ? 64.045 17.395 -136.167 1.00 58.09 669 THR A N 1
ATOM 4718 C CA . THR A 1 669 ? 63.759 18.740 -136.719 1.00 58.09 669 THR A CA 1
ATOM 4719 C C . THR A 1 669 ? 64.569 19.218 -137.949 1.00 58.09 669 THR A C 1
ATOM 4721 O O . THR A 1 669 ? 64.353 20.350 -138.366 1.00 58.09 669 THR A O 1
ATOM 4724 N N . ASN A 1 670 ? 65.457 18.434 -138.592 1.00 57.00 670 ASN A N 1
ATOM 4725 C CA . ASN A 1 670 ? 66.429 18.995 -139.573 1.00 57.00 670 ASN A CA 1
ATOM 4726 C C . ASN A 1 670 ? 66.409 18.487 -141.040 1.00 57.00 670 ASN A C 1
ATOM 4728 O O . ASN A 1 670 ? 67.169 19.005 -141.858 1.00 57.00 670 ASN A O 1
ATOM 4732 N N . SER A 1 671 ? 65.550 17.542 -141.446 1.00 55.22 671 SER A N 1
ATOM 4733 C CA . SER A 1 671 ? 65.614 16.969 -142.818 1.00 55.22 671 SER A CA 1
ATOM 4734 C C . SER A 1 671 ? 64.851 17.764 -143.906 1.00 55.22 671 SER A C 1
ATOM 4736 O O . SER A 1 671 ? 65.194 17.690 -145.083 1.00 55.22 671 SER A O 1
ATOM 4738 N N . ILE A 1 672 ? 63.865 18.599 -143.544 1.00 58.88 672 ILE A N 1
ATOM 4739 C CA . ILE A 1 672 ? 62.967 19.275 -144.514 1.00 58.88 672 ILE A CA 1
ATOM 4740 C C . ILE A 1 672 ? 63.571 20.568 -145.120 1.00 58.88 672 ILE A C 1
ATOM 4742 O O . ILE A 1 672 ? 63.155 21.014 -146.189 1.00 58.88 672 ILE A O 1
ATOM 4746 N N . ILE A 1 673 ? 64.597 21.164 -144.500 1.00 59.91 673 ILE A N 1
ATOM 4747 C CA . ILE A 1 673 ? 65.140 22.475 -144.923 1.00 59.91 673 ILE A CA 1
ATOM 4748 C C . ILE A 1 673 ? 66.093 22.371 -146.135 1.00 59.91 673 ILE A C 1
ATOM 4750 O O . ILE A 1 673 ? 66.220 23.318 -146.915 1.00 59.91 673 ILE A O 1
ATOM 4754 N N . ILE A 1 674 ? 66.729 21.216 -146.367 1.00 58.88 674 ILE A N 1
ATOM 4755 C CA . ILE A 1 674 ? 67.735 21.072 -147.439 1.00 58.88 674 ILE A CA 1
ATOM 4756 C C . ILE A 1 674 ? 67.079 20.822 -148.811 1.00 58.88 674 ILE A C 1
ATOM 4758 O O . ILE A 1 674 ? 67.574 21.302 -149.831 1.00 58.88 674 ILE A O 1
ATOM 4762 N N . THR A 1 675 ? 65.912 20.174 -148.857 1.00 58.91 675 THR A N 1
ATOM 4763 C CA . THR A 1 675 ? 65.169 19.921 -150.106 1.00 58.91 675 THR A CA 1
ATOM 4764 C C . THR A 1 675 ? 64.487 21.179 -150.655 1.00 58.91 675 THR A C 1
ATOM 4766 O O . THR A 1 675 ? 64.372 21.332 -151.870 1.00 58.91 675 THR A O 1
ATOM 4769 N N . PHE A 1 676 ? 64.103 22.123 -149.787 1.00 61.38 676 PHE A N 1
ATOM 4770 C CA . PHE A 1 676 ? 63.476 23.387 -150.201 1.00 61.38 676 PHE A CA 1
ATOM 4771 C C . PHE A 1 676 ? 64.473 24.371 -150.844 1.00 61.38 676 PHE A C 1
ATOM 4773 O O . PHE A 1 676 ? 64.123 25.086 -151.783 1.00 61.38 676 PHE A O 1
ATOM 4780 N N . SER A 1 677 ? 65.737 24.364 -150.407 1.00 60.72 677 SER A N 1
ATOM 4781 C CA . SER A 1 677 ? 66.782 25.262 -150.925 1.00 60.72 677 SER A CA 1
ATOM 4782 C C . SER A 1 677 ? 67.269 24.893 -152.339 1.00 60.72 677 SER A C 1
ATOM 4784 O O . SER A 1 677 ? 67.662 25.776 -153.101 1.00 60.72 677 SER A O 1
ATOM 4786 N N . LEU A 1 678 ? 67.200 23.614 -152.736 1.00 61.88 678 LEU A N 1
ATOM 4787 C CA . LEU A 1 678 ? 67.640 23.161 -154.067 1.00 61.88 678 LEU A CA 1
ATOM 4788 C C . LEU A 1 678 ? 66.616 23.476 -155.178 1.00 61.88 678 LEU A C 1
ATOM 4790 O O . LEU A 1 678 ? 66.997 23.748 -156.315 1.00 61.88 678 LEU A O 1
ATOM 4794 N N . ILE A 1 679 ? 65.318 23.494 -154.846 1.00 65.12 679 ILE A N 1
ATOM 4795 C CA . ILE A 1 679 ? 64.225 23.799 -155.792 1.00 65.12 679 ILE A CA 1
ATOM 4796 C C . ILE A 1 679 ? 64.189 25.301 -156.134 1.00 65.12 679 ILE A C 1
ATOM 4798 O O . ILE A 1 679 ? 63.931 25.675 -157.281 1.00 65.12 679 ILE A O 1
ATOM 4802 N N . ILE A 1 680 ? 64.531 26.171 -155.178 1.00 66.75 680 ILE A N 1
ATOM 4803 C CA . ILE A 1 680 ? 64.623 27.622 -155.411 1.00 66.75 680 ILE A CA 1
ATOM 4804 C C . ILE A 1 680 ? 65.813 27.965 -156.325 1.00 66.75 680 ILE A C 1
ATOM 4806 O O . ILE A 1 680 ? 65.679 28.833 -157.183 1.00 66.75 680 ILE A O 1
ATOM 4810 N N . LEU A 1 681 ? 66.944 27.253 -156.230 1.00 64.81 681 LEU A N 1
ATOM 4811 C CA . LEU A 1 681 ? 68.126 27.540 -157.056 1.00 64.81 681 LEU A CA 1
ATOM 4812 C C . LEU A 1 681 ? 67.948 27.144 -158.538 1.00 64.81 681 LEU A C 1
ATOM 4814 O O . LEU A 1 681 ? 68.457 27.834 -159.417 1.00 64.81 681 LEU A O 1
ATOM 4818 N N . ILE A 1 682 ? 67.191 26.077 -158.829 1.00 67.38 682 ILE A N 1
ATOM 4819 C CA . ILE A 1 682 ? 66.883 25.652 -160.212 1.00 67.38 682 ILE A CA 1
ATOM 4820 C C . ILE A 1 682 ? 65.862 26.597 -160.871 1.00 67.38 682 ILE A C 1
ATOM 4822 O O . ILE A 1 682 ? 65.916 26.816 -162.077 1.00 67.38 682 ILE A O 1
ATOM 4826 N N . SER A 1 683 ? 64.995 27.234 -160.079 1.00 65.94 683 SER A N 1
ATOM 4827 C CA . SER A 1 683 ? 64.005 28.206 -160.570 1.00 65.94 683 SER A CA 1
ATOM 4828 C C . SER A 1 683 ? 64.619 29.549 -161.004 1.00 65.94 683 SER A C 1
ATOM 4830 O O . SER A 1 683 ? 63.965 30.310 -161.706 1.00 65.94 683 SER A O 1
ATOM 4832 N N . PHE A 1 684 ? 65.864 29.846 -160.607 1.00 65.44 684 PHE A N 1
ATOM 4833 C CA . PHE A 1 684 ? 66.601 31.054 -161.011 1.00 65.44 684 PHE A CA 1
ATOM 4834 C C . PHE A 1 684 ? 67.537 30.844 -162.220 1.00 65.44 684 PHE A C 1
ATOM 4836 O O . PHE A 1 684 ? 68.173 31.798 -162.662 1.00 65.44 684 PHE A O 1
ATOM 4843 N N . LEU A 1 685 ? 67.639 29.621 -162.758 1.00 63.28 685 LEU A N 1
ATOM 4844 C CA . LEU A 1 685 ? 68.534 29.260 -163.873 1.00 63.28 685 LEU A CA 1
ATOM 4845 C C . LEU A 1 685 ? 67.790 28.841 -165.162 1.00 63.28 685 LEU A C 1
ATOM 4847 O O . LEU A 1 685 ? 68.426 28.320 -166.081 1.00 63.28 685 LEU A O 1
ATOM 4851 N N . LEU A 1 686 ? 66.477 29.101 -165.246 1.00 53.84 686 LEU A N 1
ATOM 4852 C CA . LEU A 1 686 ? 65.636 28.963 -166.446 1.00 53.84 686 LEU A CA 1
ATOM 4853 C C . LEU A 1 686 ? 65.013 30.300 -166.854 1.00 53.84 686 LEU A C 1
ATOM 4855 O O . LEU A 1 686 ? 64.504 31.004 -165.953 1.00 53.84 686 LEU A O 1
#

Sequence (686 aa):
MNIKFLIFYLLTLSQVFAQIPGADVNCSSSDCSNCPPASGFTWIQSTDNQNLCIIQDCTNYSSTSNSQTGLSDLFCQSCLSQTSNSQYANQSGTLCVNTPSSCNATPISGTGWTDTTCQLCSTNLYANIAGNTCVQISQSCSSNSGLTDAICLACYGTSQQYASSDSTQCVKSSISCSSTSGWSDSDCALCSSQTPYASTDTNSCVNSTISCTSKSGWTDSNCNICSPSSPYAIVGGTSCVASSQSCGSTSNWGDSDCQLCYGSSTYFASGDGTTCVQSTQSCGSTSGWTDTSCAACFPGTKIHATVDQTNCVASTVECNATSGWSDSDCSLCNPSSPFAAVDKKSCVASSQSCSSNSGWSDSDCSLCTPSSPFASSDGTQCVASTISCSSSSGWTNSNCQLCNPSSPYATADSTSCVNSTISCNSTSGWTDSNCNLCYPSQPYATANGNQCVASSQSCTSTSNWIDSDCALCTPQKPFASGDSNSCVAATQSCSSTSGWTDANCLICTPSEPYATSDGTSCVASTQSCSASSNWTDNNCSLCTPSTPFANSAGTGCADPSVQCIGRDPTQAAEVWTDSDCAACYQTGYRALSDGSACVNCMATTGMTNDQCGLCNGTDDGDSQFANSQGACVSVDCTQTSGWVDSDCSTCNPGTPYASSDGTSCFATTNSIIITFSLIILISFLL

Organism: Tetrahymena thermophila (strain SB210) (NCBI:txid312017)